Protein AF-0000000087418954 (afdb_homodimer)

Radius of gyration: 24.3 Å; Cα contacts (8 Å, |Δi|>4): 1394; chains: 2; bounding box: 47×73×56 Å

Secondary structure (DSSP, 8-state):
---------TTSB----GGG--HHHHHHIIIIISEEEE-S-S-HHHHHHHHHHHTT---EEETTEEEEEEEESGGGS-HHHHHGGG-HHHHHHHHHHH-S-EEEEEEEEEEE-TT---EEEE-S--TT-BTTTBTTT--SS-EEEEEESS-B-TTB--EEE-TTGGG--SGGG-TT--BS--TT-EEE-B-TT-EEEEETTS-EEE--B-SSS-EEEEEEEEEETT---SS--PPPPHHHHTTS-HHHHGGGS-TT-----TT--SS-TT-BS--GGG-GGGGS----/---------TTSB----GGG--HHHHHHIIIIISEEEE-S-S-HHHHHHHHHHHTT---EEETTEEEEEEEESGGGS-HHHHHGGG-HHHHHHHHHHH-S-EEEEEEEEEEE-TT---EEEE-S--TT-BTTTBTTT--SS-EEEEEESS-B-TTB--EEE-TTGGG--SGGG-TT--BS--TT-EEE-B-TT-EEEEETTS-EEE--B-SSS-EEEEEEEEEETT---SS--PPPPHHHHTTS-HHHHGGGS-TT-----TT--SS-TT-BS--GGG-GGGGS----

Solvent-accessible surface area (backbone atoms only — not comparable to full-atom values): 29298 Å² total; per-residue (Å²): 93,79,46,71,74,74,76,54,53,65,88,48,64,63,86,71,71,56,86,72,51,51,62,8,46,46,51,39,36,29,57,54,40,22,36,39,62,46,74,69,73,36,54,72,65,57,42,49,52,40,46,62,48,57,71,69,55,87,56,46,57,50,96,87,37,82,30,32,31,36,38,73,72,37,55,79,72,35,71,59,55,31,51,54,76,48,36,60,75,61,48,54,51,45,32,72,47,18,38,88,50,48,23,50,62,48,36,32,34,39,35,38,25,50,69,18,81,44,46,41,30,30,28,64,31,25,70,84,33,31,70,83,56,34,24,60,30,12,26,83,42,44,38,36,38,38,36,27,66,32,59,28,36,92,40,28,38,17,42,31,32,30,43,34,16,51,56,36,59,11,61,64,38,43,41,64,49,56,25,68,45,48,69,56,25,39,32,45,59,47,57,45,21,16,28,41,34,32,39,30,47,21,34,25,36,27,42,35,14,75,39,91,53,61,36,39,36,45,36,38,29,37,25,28,40,49,36,25,35,70,47,84,48,87,72,76,49,69,79,72,49,68,81,47,55,69,77,38,45,63,28,58,48,61,62,62,34,62,63,76,49,45,80,55,63,84,75,58,84,85,50,41,52,65,51,74,54,31,41,64,60,49,42,70,40,68,78,125,78,81,57,72,76,72,74,55,55,57,94,46,66,63,84,71,72,57,86,74,51,50,63,9,45,45,51,40,36,30,57,54,42,22,36,40,62,47,74,69,72,38,54,72,68,58,41,50,52,39,49,61,46,58,71,69,56,86,56,46,57,48,94,88,37,81,31,33,31,35,37,73,72,36,55,79,74,34,71,58,55,31,51,53,77,48,36,59,75,61,47,54,54,45,32,72,46,18,39,89,52,46,22,51,63,48,35,33,36,41,34,39,24,50,69,19,81,44,48,42,30,30,28,64,31,25,70,84,33,31,69,81,58,34,25,60,31,13,28,84,40,44,38,38,40,37,36,27,66,30,60,27,38,90,39,28,38,17,41,30,34,31,44,34,17,49,56,36,59,11,63,64,40,44,39,65,49,56,24,67,44,48,70,56,23,40,31,44,58,47,57,45,21,17,28,44,36,30,39,30,48,22,36,26,35,27,43,34,14,74,36,90,53,61,35,39,35,44,37,39,29,37,25,28,40,50,36,25,34,70,48,85,48,87,71,76,48,69,78,73,49,67,81,47,56,70,76,38,44,64,27,58,47,62,62,63,34,62,62,76,48,44,80,54,64,83,73,57,84,84,49,40,53,66,52,75,54,30,41,63,60,49,41,70,41,67,78,126

InterPro domains:
  IPR008775 Phytanoyl-CoA dioxygenase-like [PF05721] (32-216)

Nearest PDB structures (foldseek):
  7eyu-assembly1_B  TM=7.478E-01  e=7.853E-15  Aspergillus sp.
  5zm2-assembly1_A  TM=7.605E-01  e=1.404E-14  Aspergillus stellatus
  7eyt-assembly2_A  TM=7.032E-01  e=5.160E-13  Aspergillus sp.
  5nch-assembly1_A  TM=7.313E-01  e=3.315E-12  Streptomyces muensis
  7eyu-assembly1_A  TM=6.914E-01  e=3.724E-12  Aspergillus sp.

Organism: NCBI:txid2527985

Foldseek 3Di:
DCPPPLPLPPQDADDDDLVPDFLLQQLVCCVAFFKHKDAQLDDPVLLVVVVVQVVPDPWAADPPDRQKTKDWPCCQSDDSSVCVLLSPVVVVSVCLQQNDQKAWQIKMKIKGWAPAAKDWWAFQADLPADPVNGQSRNWPWKKKKKAKSAWFDSQAWFKKWDTRLLVDPDPVLPRVDTHNDDSRIHTHTGGHGMIMMGTRSTTIMTHHHNDHGMIMIMMIMMHGLQGATPDDDDADDCVSCVPRDPSSSSRRPNNRGHDDDPVDDPDDPPDDPDDPSPPPCSSVDGDD/DCPPPLPLPPQDADDDDLVPDFLLQQLCCCVAFFKHKDAQLDDPVLLVVVVVQVVPDPWAADPPDRQKTKDWPCCQSDDSSVCVLLSPVVVVSVCLQQNDQKAWQIKMKIKGWAPAAKDWWAFQADLPADPVNGQSRNWPWKKKKKAKSAWFDSQAWFKKWDTRLLVDPDPVLPRVDTHNDDSRIHTHTGGHGMIMMGTRSTTIMTHHHNDHGMIMIMMIMMHGLQGATPDDDDADDCVSCVPRDPSSSSRRPNNRGHDDDVVDDPDDPPDDPDDPSPPPCSSVDGDD

Sequence (576 aa):
MVLWGIDAMHDRPLERDWRALDLGAQIQHLEVEGFLVLPDLLDAEHIARLNRETRELDTFAVDYSVHQQVYPNVQFAGPAITELIAHRPTLEFLTALFGDEIVMMDYGYARSAPGHPGISLHCDGQPWGSEIFGFEHSCPRLIRVLYYLDDLTPEVSPFRVVPRSHLSLHADANPYLRYEGHPEQVMVTCDAGSAVLLQQNVFHGNYPNTGDFAREMLAIAYRPAWAGPAGEVREWDASELANVPPEVRTLMTGRNRRVWFPEGGNKPAGMQDTATGINPSRWGRAEEMVLWGIDAMHDRPLERDWRALDLGAQIQHLEVEGFLVLPDLLDAEHIARLNRETRELDTFAVDYSVHQQVYPNVQFAGPAITELIAHRPTLEFLTALFGDEIVMMDYGYARSAPGHPGISLHCDGQPWGSEIFGFEHSCPRLIRVLYYLDDLTPEVSPFRVVPRSHLSLHADANPYLRYEGHPEQVMVTCDAGSAVLLQQNVFHGNYPNTGDFAREMLAIAYRPAWAGPAGEVREWDASELANVPPEVRTLMTGRNRRVWFPEGGNKPAGMQDTATGINPSRWGRAEE

pLDDT: mean 93.84, std 12.38, range [25.8, 98.94]

Structure (mmCIF, N/CA/C/O backbone):
data_AF-0000000087418954-model_v1
#
loop_
_entity.id
_entity.type
_entity.pdbx_description
1 polymer 'Phytanoyl-CoA dioxygenase (PhyH)'
#
loop_
_atom_site.group_PDB
_atom_site.id
_atom_site.type_symbol
_atom_site.label_atom_id
_atom_site.label_alt_id
_atom_site.label_comp_id
_atom_site.label_asym_id
_atom_site.label_entity_id
_atom_site.label_seq_id
_atom_site.pdbx_PDB_ins_code
_atom_site.Cartn_x
_atom_site.Cartn_y
_atom_site.Cartn_z
_atom_site.occupancy
_atom_site.B_iso_or_equiv
_atom_site.auth_seq_id
_atom_site.auth_comp_id
_atom_site.auth_asym_id
_atom_site.auth_atom_id
_atom_site.pdbx_PDB_model_num
ATOM 1 N N . MET A 1 1 ? 2.201 9.672 -21.281 1 25.84 1 MET A N 1
ATOM 2 C CA . MET A 1 1 ? 1.996 8.695 -20.219 1 25.84 1 MET A CA 1
ATOM 3 C C . MET A 1 1 ? 0.743 7.863 -20.469 1 25.84 1 MET A C 1
ATOM 5 O O . MET A 1 1 ? -0.367 8.398 -20.5 1 25.84 1 MET A O 1
ATOM 9 N N . VAL A 1 2 ? 0.787 6.922 -21.234 1 28.52 2 VAL A N 1
ATOM 10 C CA . VAL A 1 2 ? -0.297 6.164 -21.859 1 28.52 2 VAL A CA 1
ATOM 11 C C . VAL A 1 2 ? -1.074 5.406 -20.781 1 28.52 2 VAL A C 1
ATOM 13 O O . VAL A 1 2 ? -0.521 4.535 -20.094 1 28.52 2 VAL A O 1
ATOM 16 N N . LEU A 1 3 ? -1.924 6.199 -20.031 1 37.44 3 LEU A N 1
ATOM 17 C CA . LEU A 1 3 ? -2.881 5.387 -19.297 1 37.44 3 LEU A CA 1
ATOM 18 C C . LEU A 1 3 ? -3.418 4.25 -20.156 1 37.44 3 LEU A C 1
ATOM 20 O O . LEU A 1 3 ? -3.799 4.469 -21.312 1 37.44 3 LEU A O 1
ATOM 24 N N . TRP A 1 4 ? -2.906 3.219 -19.953 1 39.06 4 TRP A N 1
ATOM 25 C CA . TRP A 1 4 ? -3.439 2.094 -20.703 1 39.06 4 TRP A CA 1
ATOM 26 C C . TRP A 1 4 ? -4.934 1.926 -20.453 1 39.06 4 TRP A C 1
ATOM 28 O O . TRP A 1 4 ? -5.367 1.804 -19.312 1 39.06 4 TRP A O 1
ATOM 38 N N . GLY A 1 5 ? -5.602 2.752 -21.156 1 40.97 5 GLY A N 1
ATOM 39 C CA . GLY A 1 5 ? -7.031 2.494 -21.125 1 40.97 5 GLY A CA 1
ATOM 40 C C . GLY A 1 5 ? -7.371 1.017 -21.109 1 40.97 5 GLY A C 1
ATOM 41 O O . GLY A 1 5 ? -6.973 0.277 -22.016 1 40.97 5 GLY A O 1
ATOM 42 N N . ILE A 1 6 ? -7.422 0.387 -19.953 1 43.66 6 ILE A N 1
ATOM 43 C CA . ILE A 1 6 ? -8.008 -0.95 -19.922 1 43.66 6 ILE A CA 1
ATOM 44 C C . ILE A 1 6 ? -9.469 -0.885 -20.359 1 43.66 6 ILE A C 1
ATOM 46 O O . ILE A 1 6 ? -10.281 -0.223 -19.703 1 43.66 6 ILE A O 1
ATOM 50 N N . ASP A 1 7 ? -9.688 -0.88 -21.578 1 43.09 7 ASP A N 1
ATOM 51 C CA . ASP A 1 7 ? -11.062 -1.102 -22.031 1 43.09 7 ASP A CA 1
ATOM 52 C C . ASP A 1 7 ? -11.656 -2.35 -21.375 1 43.09 7 ASP A C 1
ATOM 54 O O . ASP A 1 7 ? -11.203 -3.467 -21.641 1 43.09 7 ASP A O 1
ATOM 58 N N . ALA A 1 8 ? -12.297 -2.293 -20.234 1 44.09 8 ALA A N 1
ATOM 59 C CA . ALA A 1 8 ? -12.945 -3.355 -19.469 1 44.09 8 ALA A CA 1
ATOM 60 C C . ALA A 1 8 ? -13.984 -4.082 -20.312 1 44.09 8 ALA A C 1
ATOM 62 O O . ALA A 1 8 ? -15.148 -3.676 -20.359 1 44.09 8 ALA A O 1
ATOM 63 N N . MET A 1 9 ? -13.727 -4.453 -21.516 1 44.22 9 MET A N 1
ATOM 64 C CA . MET A 1 9 ? -14.789 -5.312 -22.031 1 44.22 9 MET A CA 1
ATOM 65 C C . MET A 1 9 ? -14.789 -6.66 -21.328 1 44.22 9 MET A C 1
ATOM 67 O O . MET A 1 9 ? -13.773 -7.352 -21.281 1 44.22 9 MET A O 1
ATOM 71 N N . HIS A 1 10 ? -15.719 -7.051 -20.359 1 56.09 10 HIS A N 1
ATOM 72 C CA . HIS A 1 10 ? -15.945 -8.062 -19.328 1 56.09 10 HIS A CA 1
ATOM 73 C C . HIS A 1 10 ? -15.359 -9.406 -19.75 1 56.09 10 HIS A C 1
ATOM 75 O O . HIS A 1 10 ? -14.898 -10.18 -18.906 1 56.09 10 HIS A O 1
ATOM 81 N N . ASP A 1 11 ? -15.406 -9.836 -21.109 1 63.28 11 ASP A N 1
ATOM 82 C CA . ASP A 1 11 ? -15.148 -11.25 -21.344 1 63.28 11 ASP A CA 1
ATOM 83 C C . ASP A 1 11 ? -14.07 -11.445 -22.406 1 63.28 11 ASP A C 1
ATOM 85 O O . ASP A 1 11 ? -14.039 -12.469 -23.094 1 63.28 11 ASP A O 1
ATOM 89 N N . ARG A 1 12 ? -13.234 -10.289 -22.688 1 77.75 12 ARG A N 1
ATOM 90 C CA . ARG A 1 12 ? -12.133 -10.484 -23.641 1 77.75 12 ARG A CA 1
ATOM 91 C C . ARG A 1 12 ? -10.789 -10.352 -22.938 1 77.75 12 ARG A C 1
ATOM 93 O O . ARG A 1 12 ? -10.641 -9.562 -22 1 77.75 12 ARG A O 1
ATOM 100 N N . PRO A 1 13 ? -9.867 -11.148 -23.453 1 92.19 13 PRO A N 1
ATOM 101 C CA . PRO A 1 13 ? -8.516 -11.062 -22.891 1 92.19 13 PRO A CA 1
ATOM 102 C C . PRO A 1 13 ? -7.891 -9.68 -23.078 1 92.19 13 PRO A C 1
ATOM 104 O O . PRO A 1 13 ? -8.102 -9.031 -24.094 1 92.19 13 PRO A O 1
ATOM 107 N N . LEU A 1 14 ? -7.176 -9.25 -22.094 1 93.56 14 LEU A N 1
ATOM 108 C CA . LEU A 1 14 ? -6.402 -8.016 -22.172 1 93.56 14 LEU A CA 1
ATOM 109 C C . LEU A 1 14 ? -5.359 -8.102 -23.281 1 93.56 14 LEU A C 1
ATOM 111 O O . LEU A 1 14 ? -4.578 -9.062 -23.328 1 93.56 14 LEU A O 1
ATOM 115 N N . GLU A 1 15 ? -5.43 -7.219 -24.203 1 90.81 15 GLU A N 1
ATOM 116 C CA . GLU A 1 15 ? -4.43 -7.141 -25.25 1 90.81 15 GLU A CA 1
ATOM 117 C C . GLU A 1 15 ? -3.305 -6.18 -24.891 1 90.81 15 GLU A C 1
ATOM 119 O O . GLU A 1 15 ? -3.525 -4.973 -24.781 1 90.81 15 GLU A O 1
ATOM 124 N N . ARG A 1 16 ? -2.158 -6.727 -24.688 1 92.38 16 ARG A N 1
ATOM 125 C CA . ARG A 1 16 ? -0.969 -5.957 -24.344 1 92.38 16 ARG A CA 1
ATOM 126 C C . ARG A 1 16 ? 0.295 -6.633 -24.859 1 92.38 16 ARG A C 1
ATOM 128 O O . ARG A 1 16 ? 0.45 -7.852 -24.734 1 92.38 16 ARG A O 1
ATOM 135 N N . ASP A 1 17 ? 1.124 -5.848 -25.516 1 95.88 17 ASP A N 1
ATOM 136 C CA . ASP A 1 17 ? 2.43 -6.371 -25.891 1 95.88 17 ASP A CA 1
ATOM 137 C C . ASP A 1 17 ? 3.412 -6.312 -24.734 1 95.88 17 ASP A C 1
ATOM 139 O O . ASP A 1 17 ? 4.184 -5.355 -24.609 1 95.88 17 ASP A O 1
ATOM 143 N N . TRP A 1 18 ? 3.439 -7.32 -23.984 1 97.12 18 TRP A N 1
ATOM 144 C CA . TRP A 1 18 ? 4.25 -7.375 -22.766 1 97.12 18 TRP A CA 1
ATOM 145 C C . TRP A 1 18 ? 5.734 -7.305 -23.094 1 97.12 18 TRP A C 1
ATOM 147 O O . TRP A 1 18 ? 6.531 -6.793 -22.312 1 97.12 18 TRP A O 1
ATOM 157 N N . ARG A 1 19 ? 6.133 -7.809 -24.219 1 95.88 19 ARG A N 1
ATOM 158 C CA . ARG A 1 19 ? 7.531 -7.863 -24.625 1 95.88 19 ARG A CA 1
ATOM 159 C C . ARG A 1 19 ? 8.07 -6.469 -24.922 1 95.88 19 ARG A C 1
ATOM 161 O O . ARG A 1 19 ? 9.281 -6.254 -24.938 1 95.88 19 ARG A O 1
ATOM 168 N N . ALA A 1 20 ? 7.211 -5.566 -25.172 1 96.06 20 ALA A N 1
ATOM 169 C CA . ALA A 1 20 ? 7.613 -4.219 -25.578 1 96.06 20 ALA A CA 1
ATOM 170 C C . ALA A 1 20 ? 7.906 -3.35 -24.344 1 96.06 20 ALA A C 1
ATOM 172 O O . ALA A 1 20 ? 8.461 -2.258 -24.484 1 96.06 20 ALA A O 1
ATOM 173 N N . LEU A 1 21 ? 7.566 -3.803 -23.203 1 96.31 21 LEU A N 1
ATOM 174 C CA . LEU A 1 21 ? 7.781 -3.002 -22 1 96.31 21 LEU A CA 1
ATOM 175 C C . LEU A 1 21 ? 9.242 -3.049 -21.562 1 96.31 21 LEU A C 1
ATOM 177 O O . LEU A 1 21 ? 9.805 -4.129 -21.391 1 96.31 21 LEU A O 1
ATOM 181 N N . ASP A 1 22 ? 9.859 -1.871 -21.406 1 96.5 22 ASP A N 1
ATOM 182 C CA . ASP A 1 22 ? 11.172 -1.83 -20.766 1 96.5 22 ASP A CA 1
ATOM 183 C C . ASP A 1 22 ? 11.047 -1.898 -19.25 1 96.5 22 ASP A C 1
ATOM 185 O O . ASP A 1 22 ? 9.938 -2 -18.719 1 96.5 22 ASP A O 1
ATOM 189 N N . LEU A 1 23 ? 12.133 -1.905 -18.531 1 97.19 23 LEU A N 1
ATOM 190 C CA . LEU A 1 23 ? 12.141 -2.125 -17.078 1 97.19 23 LEU A CA 1
ATOM 191 C C . LEU A 1 23 ? 11.289 -1.085 -16.375 1 97.19 23 LEU A C 1
ATOM 193 O O . LEU A 1 23 ? 10.5 -1.426 -15.484 1 97.19 23 LEU A O 1
ATOM 197 N N . GLY A 1 24 ? 11.445 0.188 -16.688 1 97.62 24 GLY A N 1
ATOM 198 C CA . GLY A 1 24 ? 10.656 1.235 -16.062 1 97.62 24 GLY A CA 1
ATOM 199 C C . GLY A 1 24 ? 9.164 1.049 -16.266 1 97.62 24 GLY A C 1
ATOM 200 O O . GLY A 1 24 ? 8.383 1.206 -15.328 1 97.62 24 GLY A O 1
ATOM 201 N N . ALA A 1 25 ? 8.758 0.698 -17.469 1 97.44 25 ALA A N 1
ATOM 202 C CA . ALA A 1 25 ? 7.348 0.456 -17.781 1 97.44 25 ALA A CA 1
ATOM 203 C C . ALA A 1 25 ? 6.824 -0.773 -17.047 1 97.44 25 ALA A C 1
ATOM 205 O O . ALA A 1 25 ? 5.664 -0.81 -16.625 1 97.44 25 ALA A O 1
ATOM 206 N N . GLN A 1 26 ? 7.668 -1.8 -16.938 1 98.25 26 GLN A N 1
ATOM 207 C CA . GLN A 1 26 ? 7.297 -2.986 -16.172 1 98.25 26 GLN A CA 1
ATOM 208 C C . GLN A 1 26 ? 7.031 -2.637 -14.711 1 98.25 26 GLN A C 1
ATOM 210 O O . GLN A 1 26 ? 6.012 -3.037 -14.148 1 98.25 26 GLN A O 1
ATOM 215 N N . ILE A 1 27 ? 7.953 -1.84 -14.148 1 98.5 27 ILE A N 1
ATOM 216 C CA . ILE A 1 27 ? 7.824 -1.439 -12.75 1 98.5 27 ILE A CA 1
ATOM 217 C C . ILE A 1 27 ? 6.574 -0.58 -12.57 1 98.5 27 ILE A C 1
ATOM 219 O O . ILE A 1 27 ? 5.797 -0.792 -11.641 1 98.5 27 ILE A O 1
ATOM 223 N N . GLN A 1 28 ? 6.328 0.311 -13.484 1 98.19 28 GLN A N 1
ATOM 224 C CA . GLN A 1 28 ? 5.148 1.165 -13.43 1 98.19 28 GLN A CA 1
ATOM 225 C C . GLN A 1 28 ? 3.867 0.337 -13.477 1 98.19 28 GLN A C 1
ATOM 227 O O . GLN A 1 28 ? 2.945 0.558 -12.695 1 98.19 28 GLN A O 1
ATOM 232 N N . HIS A 1 29 ? 3.826 -0.601 -14.43 1 98.19 29 HIS A N 1
ATOM 233 C CA . HIS A 1 29 ? 2.629 -1.418 -14.594 1 98.19 29 HIS A CA 1
ATOM 234 C C . HIS A 1 29 ? 2.328 -2.215 -13.328 1 98.19 29 HIS A C 1
ATOM 236 O O . HIS A 1 29 ? 1.183 -2.264 -12.875 1 98.19 29 HIS A O 1
ATOM 242 N N . LEU A 1 30 ? 3.346 -2.77 -12.75 1 98.81 30 LEU A N 1
ATOM 243 C CA . LEU A 1 30 ? 3.17 -3.553 -11.531 1 98.81 30 LEU A CA 1
ATOM 244 C C . LEU A 1 30 ? 2.75 -2.662 -10.367 1 98.81 30 LEU A C 1
ATOM 246 O O . LEU A 1 30 ? 1.851 -3.016 -9.602 1 98.81 30 LEU A O 1
ATOM 250 N N . GLU A 1 31 ? 3.385 -1.484 -10.258 1 98.75 31 GLU A N 1
ATOM 251 C CA . GLU A 1 31 ? 3.109 -0.593 -9.133 1 98.75 31 GLU A CA 1
ATOM 252 C C . GLU A 1 31 ? 1.735 0.056 -9.266 1 98.75 31 GLU A C 1
ATOM 254 O O . GLU A 1 31 ? 1.047 0.275 -8.266 1 98.75 31 GLU A O 1
ATOM 259 N N . VAL A 1 32 ? 1.295 0.295 -10.477 1 98.5 32 VAL A N 1
ATOM 260 C CA . VAL A 1 32 ? 0.07 1.068 -10.648 1 98.5 32 VAL A CA 1
ATOM 261 C C . VAL A 1 32 ? -1.09 0.132 -10.977 1 98.5 32 VAL A C 1
ATOM 263 O O . VAL A 1 32 ? -2.143 0.186 -10.336 1 98.5 32 VAL A O 1
ATOM 266 N N . GLU A 1 33 ? -0.859 -0.812 -11.898 1 98.19 33 GLU A N 1
ATOM 267 C CA . GLU A 1 33 ? -1.95 -1.686 -12.32 1 98.19 33 GLU A CA 1
ATOM 268 C C . GLU A 1 33 ? -2.1 -2.877 -11.383 1 98.19 33 GLU A C 1
ATOM 270 O O . GLU A 1 33 ? -3.137 -3.543 -11.375 1 98.19 33 GLU A O 1
ATOM 275 N N . GLY A 1 34 ? -1.041 -3.191 -10.664 1 98.81 34 GLY A N 1
ATOM 276 C CA . GLY A 1 34 ? -1.106 -4.211 -9.633 1 98.81 34 GLY A CA 1
ATOM 277 C C . GLY A 1 34 ? -0.66 -5.578 -10.109 1 98.81 34 GLY A C 1
ATOM 278 O O . GLY A 1 34 ? -0.57 -6.52 -9.32 1 98.81 34 GLY A O 1
ATOM 279 N N . PHE A 1 35 ? -0.363 -5.695 -11.398 1 98.88 35 PHE A N 1
ATOM 280 C CA . PHE A 1 35 ? 0.111 -6.953 -11.961 1 98.88 35 PHE A CA 1
ATOM 281 C C . PHE A 1 35 ? 0.993 -6.707 -13.18 1 98.88 35 PHE A C 1
ATOM 283 O O . PHE A 1 35 ? 1.047 -5.59 -13.695 1 98.88 35 PHE A O 1
ATOM 290 N N . LEU A 1 36 ? 1.744 -7.73 -13.586 1 98.81 36 LEU A N 1
ATOM 291 C CA . LEU A 1 36 ? 2.658 -7.695 -14.727 1 98.81 36 LEU A CA 1
ATOM 292 C C . LEU A 1 36 ? 2.85 -9.086 -15.312 1 98.81 36 LEU A C 1
ATOM 294 O O . LEU A 1 36 ? 2.982 -10.062 -14.57 1 98.81 36 LEU A O 1
ATOM 298 N N . VAL A 1 37 ? 2.779 -9.18 -16.609 1 98.81 37 VAL A N 1
ATOM 299 C CA . VAL A 1 37 ? 3.152 -10.43 -17.266 1 98.81 37 VAL A CA 1
ATOM 300 C C . VAL A 1 37 ? 4.602 -10.352 -17.734 1 98.81 37 VAL A C 1
ATOM 302 O O . VAL A 1 37 ? 4.984 -9.406 -18.422 1 98.81 37 VAL A O 1
ATOM 305 N N . LEU A 1 38 ? 5.426 -11.195 -17.297 1 98.69 38 LEU A N 1
ATOM 306 C CA . LEU A 1 38 ? 6.742 -11.438 -17.875 1 98.69 38 LEU A CA 1
ATOM 307 C C . LEU A 1 38 ? 6.711 -12.648 -18.812 1 98.69 38 LEU A C 1
ATOM 309 O O . LEU A 1 38 ? 6.594 -13.781 -18.344 1 98.69 38 LEU A O 1
ATOM 313 N N . PRO A 1 39 ? 6.844 -12.43 -20.062 1 97.75 39 PRO A N 1
ATOM 314 C CA . PRO A 1 39 ? 6.73 -13.531 -21.016 1 97.75 39 PRO A CA 1
ATOM 315 C C . PRO A 1 39 ? 8.023 -14.328 -21.156 1 97.75 39 PRO A C 1
ATOM 317 O O . PRO A 1 39 ? 9.102 -13.812 -20.844 1 97.75 39 PRO A O 1
ATOM 320 N N . ASP A 1 40 ? 7.922 -15.586 -21.438 1 96.25 40 ASP A N 1
ATOM 321 C CA . ASP A 1 40 ? 9 -16.453 -21.906 1 96.25 40 ASP A CA 1
ATOM 322 C C . ASP A 1 40 ? 10.094 -16.594 -20.844 1 96.25 40 ASP A C 1
ATOM 324 O O . ASP A 1 40 ? 11.281 -16.547 -21.172 1 96.25 40 ASP A O 1
ATOM 328 N N . LEU A 1 41 ? 9.703 -16.688 -19.625 1 97.88 41 LEU A N 1
ATOM 329 C CA . LEU A 1 41 ? 10.68 -16.844 -18.547 1 97.88 41 LEU A CA 1
ATOM 330 C C . LEU A 1 41 ? 11.227 -18.281 -18.531 1 97.88 41 LEU A C 1
ATOM 332 O O . LEU A 1 41 ? 12.398 -18.484 -18.203 1 97.88 41 LEU A O 1
ATOM 336 N N . LEU A 1 42 ? 10.352 -19.219 -18.812 1 98.62 42 LEU A N 1
ATOM 337 C CA . LEU A 1 42 ? 10.742 -20.625 -18.844 1 98.62 42 LEU A CA 1
ATOM 338 C C . LEU A 1 42 ? 10.695 -21.172 -20.266 1 98.62 42 LEU A C 1
ATOM 340 O O . LEU A 1 42 ? 9.688 -21.016 -20.953 1 98.62 42 LEU A O 1
ATOM 344 N N . ASP A 1 43 ? 11.672 -21.859 -20.688 1 97.88 43 ASP A N 1
ATOM 345 C CA . ASP A 1 43 ? 11.641 -22.484 -22 1 97.88 43 ASP A CA 1
ATOM 346 C C . ASP A 1 43 ? 11.047 -23.891 -21.922 1 97.88 43 ASP A C 1
ATOM 348 O O . ASP A 1 43 ? 10.688 -24.359 -20.828 1 97.88 43 ASP A O 1
ATOM 352 N N . ALA A 1 44 ? 11 -24.578 -23.016 1 98.06 44 ALA A N 1
ATOM 353 C CA . ALA A 1 44 ? 10.32 -25.875 -23.109 1 98.06 44 ALA A CA 1
ATOM 354 C C . ALA A 1 44 ? 11.016 -26.938 -22.266 1 98.06 44 ALA A C 1
ATOM 356 O O . ALA A 1 44 ? 10.359 -27.766 -21.656 1 98.06 44 ALA A O 1
ATOM 357 N N . GLU A 1 45 ? 12.266 -26.891 -22.281 1 98.44 45 GLU A N 1
ATOM 358 C CA . GLU A 1 45 ? 13.023 -27.859 -21.5 1 98.44 45 GLU A CA 1
ATOM 359 C C . GLU A 1 45 ? 12.797 -27.672 -20 1 98.44 45 GLU A C 1
ATOM 361 O O . GLU A 1 45 ? 12.633 -28.641 -19.266 1 98.44 45 GLU A O 1
ATOM 366 N N . HIS A 1 46 ? 12.891 -26.406 -19.578 1 98.56 46 HIS A N 1
ATOM 367 C CA . HIS A 1 46 ? 12.633 -26.094 -18.172 1 98.56 46 HIS A CA 1
ATOM 368 C C . HIS A 1 46 ? 11.242 -26.547 -17.75 1 98.56 46 HIS A C 1
ATOM 370 O O . HIS A 1 46 ? 11.078 -27.156 -16.703 1 98.56 46 HIS A O 1
ATOM 376 N N . ILE A 1 47 ? 10.258 -26.359 -18.547 1 98.75 47 ILE A N 1
ATOM 377 C CA . ILE A 1 47 ? 8.883 -26.75 -18.266 1 98.75 47 ILE A CA 1
ATOM 378 C C . ILE A 1 47 ? 8.789 -28.281 -18.156 1 98.75 47 ILE A C 1
ATOM 380 O O . ILE A 1 47 ? 8.133 -28.797 -17.25 1 98.75 47 ILE A O 1
ATOM 384 N N . ALA A 1 48 ? 9.453 -28.922 -19.031 1 98.62 48 ALA A N 1
ATOM 385 C CA . ALA A 1 48 ? 9.43 -30.391 -19.016 1 98.62 48 ALA A CA 1
ATOM 386 C C . ALA A 1 48 ? 10 -30.922 -17.703 1 98.62 48 ALA A C 1
ATOM 388 O O . ALA A 1 48 ? 9.469 -31.875 -17.141 1 98.62 48 ALA A O 1
ATOM 389 N N . ARG A 1 49 ? 11.062 -30.328 -17.281 1 98.69 49 ARG A N 1
ATOM 390 C CA . ARG A 1 49 ? 11.664 -30.734 -16.016 1 98.69 49 ARG A CA 1
ATOM 391 C C . ARG A 1 49 ? 10.711 -30.5 -14.844 1 98.69 49 ARG A C 1
ATOM 393 O O . ARG A 1 49 ? 10.562 -31.359 -13.977 1 98.69 49 ARG A O 1
ATOM 400 N N . LEU A 1 50 ? 10.086 -29.359 -14.797 1 98.88 50 LEU A N 1
ATOM 401 C CA . LEU A 1 50 ? 9.125 -29.047 -13.75 1 98.88 50 LEU A CA 1
ATOM 402 C C . LEU A 1 50 ? 7.938 -30 -13.797 1 98.88 50 LEU A C 1
ATOM 404 O O . LEU A 1 50 ? 7.504 -30.516 -12.766 1 98.88 50 LEU A O 1
ATOM 408 N N . ASN A 1 51 ? 7.473 -30.297 -15.023 1 98.69 51 ASN A N 1
ATOM 409 C CA . ASN A 1 51 ? 6.332 -31.203 -15.188 1 98.69 51 ASN A CA 1
ATOM 410 C C . ASN A 1 51 ? 6.645 -32.594 -14.672 1 98.69 51 ASN A C 1
ATOM 412 O O . ASN A 1 51 ? 5.781 -33.25 -14.078 1 98.69 51 ASN A O 1
ATOM 416 N N . ARG A 1 52 ? 7.824 -33.062 -14.93 1 98.56 52 ARG A N 1
ATOM 417 C CA . ARG A 1 52 ? 8.219 -34.375 -14.43 1 98.56 52 ARG A CA 1
ATOM 418 C C . ARG A 1 52 ? 8.117 -34.406 -12.906 1 98.56 52 ARG A C 1
ATOM 420 O O . ARG A 1 52 ? 7.684 -35.438 -12.344 1 98.56 52 ARG A O 1
ATOM 427 N N . GLU A 1 53 ? 8.5 -33.344 -12.258 1 98.75 53 GLU A N 1
ATOM 428 C CA . GLU A 1 53 ? 8.484 -33.312 -10.797 1 98.75 53 GLU A CA 1
ATOM 429 C C . GLU A 1 53 ? 7.074 -33.094 -10.266 1 98.75 53 GLU A C 1
ATOM 431 O O . GLU A 1 53 ? 6.676 -33.688 -9.273 1 98.75 53 GLU A O 1
ATOM 436 N N . THR A 1 54 ? 6.289 -32.25 -10.945 1 98.69 54 THR A N 1
ATOM 437 C CA . THR A 1 54 ? 4.953 -31.938 -10.445 1 98.69 54 THR A CA 1
ATOM 438 C C . THR A 1 54 ? 4.031 -33.156 -10.586 1 98.69 54 THR A C 1
ATOM 440 O O . THR A 1 54 ? 3.111 -33.344 -9.789 1 98.69 54 THR A O 1
ATOM 443 N N . ARG A 1 55 ? 4.266 -34.031 -11.539 1 97.75 55 ARG A N 1
ATOM 444 C CA . ARG A 1 55 ? 3.457 -35.219 -11.758 1 97.75 55 ARG A CA 1
ATOM 445 C C . ARG A 1 55 ? 3.553 -36.156 -10.562 1 97.75 55 ARG A C 1
ATOM 447 O O . ARG A 1 55 ? 2.654 -36.969 -10.344 1 97.75 55 ARG A O 1
ATOM 454 N N . GLU A 1 56 ? 4.586 -36 -9.828 1 97.94 56 GLU A N 1
ATOM 455 C CA . GLU A 1 56 ? 4.84 -36.938 -8.727 1 97.94 56 GLU A CA 1
ATOM 456 C C . GLU A 1 56 ? 4.266 -36.406 -7.418 1 97.94 56 GLU A C 1
ATOM 458 O O . GLU A 1 56 ? 4.336 -37.094 -6.391 1 97.94 56 GLU A O 1
ATOM 463 N N . LEU A 1 57 ? 3.736 -35.219 -7.379 1 98.56 57 LEU A N 1
ATOM 464 C CA . LEU A 1 57 ? 3.248 -34.594 -6.152 1 98.56 57 LEU A CA 1
ATOM 465 C C . LEU A 1 57 ? 1.972 -35.281 -5.672 1 98.56 57 LEU A C 1
ATOM 467 O O . LEU A 1 57 ? 1.105 -35.625 -6.477 1 98.56 57 LEU A O 1
ATOM 471 N N . ASP A 1 58 ? 1.859 -35.5 -4.375 1 98.19 58 ASP A N 1
ATOM 472 C CA . ASP A 1 58 ? 0.631 -36 -3.754 1 98.19 58 ASP A CA 1
ATOM 473 C C . ASP A 1 58 ? -0.321 -34.844 -3.447 1 98.19 58 ASP A C 1
ATOM 475 O O . ASP A 1 58 ? -0.458 -34.438 -2.293 1 98.19 58 ASP A O 1
ATOM 479 N N . THR A 1 59 ? -0.968 -34.375 -4.457 1 98.44 59 THR A N 1
ATOM 480 C CA . THR A 1 59 ? -1.847 -33.219 -4.344 1 98.44 59 THR A CA 1
ATOM 481 C C . THR A 1 59 ? -3.15 -33.594 -3.645 1 98.44 59 THR A C 1
ATOM 483 O O . THR A 1 59 ? -3.445 -34.781 -3.465 1 98.44 59 THR A O 1
ATOM 486 N N . PHE A 1 60 ? -3.848 -32.594 -3.125 1 98 60 PHE A N 1
ATOM 487 C CA . PHE A 1 60 ? -5.188 -32.781 -2.584 1 98 60 PHE A CA 1
ATOM 488 C C . PHE A 1 60 ? -6.133 -31.703 -3.09 1 98 60 PHE A C 1
ATOM 490 O O . PHE A 1 60 ? -5.688 -30.625 -3.498 1 98 60 PHE A O 1
ATOM 497 N N . ALA A 1 61 ? -7.41 -32.031 -3.096 1 97.5 61 ALA A N 1
ATOM 498 C CA . ALA A 1 61 ? -8.43 -31.109 -3.59 1 97.5 61 ALA A CA 1
ATOM 499 C C . ALA A 1 61 ? -8.719 -30 -2.572 1 97.5 61 ALA A C 1
ATOM 501 O O . ALA A 1 61 ? -8.734 -30.25 -1.364 1 97.5 61 ALA A O 1
ATOM 502 N N . VAL A 1 62 ? -8.961 -28.812 -3.055 1 94.62 62 VAL A N 1
ATOM 503 C CA . VAL A 1 62 ? -9.469 -27.75 -2.182 1 94.62 62 VAL A CA 1
ATOM 504 C C . VAL A 1 62 ? -10.906 -28.078 -1.781 1 94.62 62 VAL A C 1
ATOM 506 O O . VAL A 1 62 ? -11.523 -28.984 -2.33 1 94.62 62 VAL A O 1
ATOM 509 N N . ASP A 1 63 ? -11.43 -27.312 -0.858 1 90.94 63 ASP A N 1
ATOM 510 C CA . ASP A 1 63 ? -12.711 -27.625 -0.226 1 90.94 63 ASP A CA 1
ATOM 511 C C . ASP A 1 63 ? -13.867 -27.359 -1.184 1 90.94 63 ASP A C 1
ATOM 513 O O . ASP A 1 63 ? -14.93 -27.984 -1.065 1 90.94 63 ASP A O 1
ATOM 517 N N . TYR A 1 64 ? -13.648 -26.578 -2.227 1 91.38 64 TYR A N 1
ATOM 518 C CA . TYR A 1 64 ? -14.789 -26.141 -3.027 1 91.38 64 TYR A CA 1
ATOM 519 C C . TYR A 1 64 ? -14.805 -26.859 -4.375 1 91.38 64 TYR A C 1
ATOM 521 O O . TYR A 1 64 ? -15.766 -26.734 -5.137 1 91.38 64 TYR A O 1
ATOM 529 N N . SER A 1 65 ? -13.773 -27.672 -4.691 1 95.88 65 SER A N 1
ATOM 530 C CA . SER A 1 65 ? -13.781 -28.328 -5.992 1 95.88 65 SER A CA 1
ATOM 531 C C . SER A 1 65 ? -12.773 -29.469 -6.043 1 95.88 65 SER A C 1
ATOM 533 O O . SER A 1 65 ? -11.602 -29.297 -5.711 1 95.88 65 SER A O 1
ATOM 535 N N . VAL A 1 66 ? -13.102 -30.578 -6.562 1 97.62 66 VAL A N 1
ATOM 536 C CA . VAL A 1 66 ? -12.211 -31.719 -6.77 1 97.62 66 VAL A CA 1
ATOM 537 C C . VAL A 1 66 ? -11.297 -31.453 -7.965 1 97.62 66 VAL A C 1
ATOM 539 O O . VAL A 1 66 ? -10.273 -32.125 -8.141 1 97.62 66 VAL A O 1
ATOM 542 N N . HIS A 1 67 ? -11.672 -30.453 -8.789 1 98.19 67 HIS A N 1
ATOM 543 C CA . HIS A 1 67 ? -10.93 -30.141 -10.008 1 98.19 67 HIS A CA 1
ATOM 544 C C . HIS A 1 67 ? -9.812 -29.141 -9.734 1 98.19 67 HIS A C 1
ATOM 546 O O . HIS A 1 67 ? -9.062 -28.781 -10.641 1 98.19 67 HIS A O 1
ATOM 552 N N . GLN A 1 68 ? -9.719 -28.672 -8.523 1 97.94 68 GLN A N 1
ATOM 553 C CA . GLN A 1 68 ? -8.617 -27.828 -8.078 1 97.94 68 GLN A CA 1
ATOM 554 C C . GLN A 1 68 ? -7.723 -28.562 -7.09 1 97.94 68 GLN A C 1
ATOM 556 O O . GLN A 1 68 ? -8.094 -28.75 -5.93 1 97.94 68 GLN A O 1
ATOM 561 N N . GLN A 1 69 ? -6.566 -28.953 -7.566 1 98.31 69 GLN A N 1
ATOM 562 C CA . GLN A 1 69 ? -5.602 -29.688 -6.762 1 98.31 69 GLN A CA 1
ATOM 563 C C . GLN A 1 69 ? -4.43 -28.797 -6.355 1 98.31 69 GLN A C 1
ATOM 565 O O . GLN A 1 69 ? -3.949 -28 -7.152 1 98.31 69 GLN A O 1
ATOM 570 N N . VAL A 1 70 ? -4.008 -28.922 -5.082 1 98.12 70 VAL A N 1
ATOM 571 C CA . VAL A 1 70 ? -2.939 -28.062 -4.609 1 98.12 70 VAL A CA 1
ATOM 572 C C . VAL A 1 70 ? -1.893 -28.875 -3.861 1 98.12 70 VAL A C 1
ATOM 574 O O . VAL A 1 70 ? -2.164 -30 -3.443 1 98.12 70 VAL A O 1
ATOM 577 N N . TYR A 1 71 ? -0.729 -28.406 -3.756 1 98.5 71 TYR A N 1
ATOM 578 C CA . TYR A 1 71 ? 0.375 -28.891 -2.928 1 98.5 71 TYR A CA 1
ATOM 579 C C . TYR A 1 71 ? 1.16 -27.719 -2.346 1 98.5 71 TYR A C 1
ATOM 581 O O . TYR A 1 71 ? 2.068 -27.188 -2.992 1 98.5 71 TYR A O 1
ATOM 589 N N . PRO A 1 72 ? 0.821 -27.266 -1.095 1 96.31 72 PRO A N 1
ATOM 590 C CA . PRO A 1 72 ? 1.537 -26.172 -0.451 1 96.31 72 PRO A CA 1
ATOM 591 C C . PRO A 1 72 ? 2.947 -26.562 -0.015 1 96.31 72 PRO A C 1
ATOM 593 O O . PRO A 1 72 ? 3.268 -27.75 0.074 1 96.31 72 PRO A O 1
ATOM 596 N N . ASN A 1 73 ? 3.809 -25.594 0.155 1 95.88 73 ASN A N 1
ATOM 597 C CA . ASN A 1 73 ? 5.16 -25.781 0.672 1 95.88 73 ASN A CA 1
ATOM 598 C C . ASN A 1 73 ? 5.965 -26.75 -0.189 1 95.88 73 ASN A C 1
ATOM 600 O O . ASN A 1 73 ? 6.543 -27.719 0.323 1 95.88 73 ASN A O 1
ATOM 604 N N . VAL A 1 74 ? 6.023 -26.469 -1.476 1 98.12 74 VAL A N 1
ATOM 605 C CA . VAL A 1 74 ? 6.523 -27.422 -2.467 1 98.12 74 VAL A CA 1
ATOM 606 C C . VAL A 1 74 ? 8.023 -27.219 -2.666 1 98.12 74 VAL A C 1
ATOM 608 O O . VAL A 1 74 ? 8.664 -27.953 -3.418 1 98.12 74 VAL A O 1
ATOM 611 N N . GLN A 1 75 ? 8.656 -26.328 -1.903 1 97.31 75 GLN A N 1
ATOM 612 C CA . GLN A 1 75 ? 10 -25.828 -2.195 1 97.31 75 GLN A CA 1
ATOM 613 C C . GLN A 1 75 ? 11.031 -26.938 -2.137 1 97.31 75 GLN A C 1
ATOM 615 O O . GLN A 1 75 ? 12.125 -26.812 -2.689 1 97.31 75 GLN A O 1
ATOM 620 N N . PHE A 1 76 ? 10.641 -28.125 -1.524 1 96.69 76 PHE A N 1
ATOM 621 C CA . PHE A 1 76 ? 11.633 -29.188 -1.354 1 96.69 76 PHE A CA 1
ATOM 622 C C . PHE A 1 76 ? 11.242 -30.438 -2.135 1 96.69 76 PHE A C 1
ATOM 624 O O . PHE A 1 76 ? 11.82 -31.5 -1.936 1 96.69 76 PHE A O 1
ATOM 631 N N . ALA A 1 77 ? 10.328 -30.344 -3.09 1 97.31 77 ALA A N 1
ATOM 632 C CA . ALA A 1 77 ? 9.703 -31.516 -3.701 1 97.31 77 ALA A CA 1
ATOM 633 C C . ALA A 1 77 ? 10.539 -32.062 -4.859 1 97.31 77 ALA A C 1
ATOM 635 O O . ALA A 1 77 ? 10.336 -33.188 -5.32 1 97.31 77 ALA A O 1
ATOM 636 N N . GLY A 1 78 ? 11.508 -31.281 -5.324 1 97.38 78 GLY A N 1
ATOM 637 C CA . GLY A 1 78 ? 12.391 -31.656 -6.418 1 97.38 78 GLY A CA 1
ATOM 638 C C . GLY A 1 78 ? 13.398 -30.578 -6.77 1 97.38 78 GLY A C 1
ATOM 639 O O . GLY A 1 78 ? 13.195 -29.406 -6.449 1 97.38 78 GLY A O 1
ATOM 640 N N . PRO A 1 79 ? 14.469 -31.016 -7.434 1 97.56 79 PRO A N 1
ATOM 641 C CA . PRO A 1 79 ? 15.539 -30.047 -7.715 1 97.56 79 PRO A CA 1
ATOM 642 C C . PRO A 1 79 ? 15.078 -28.906 -8.617 1 97.56 79 PRO A C 1
ATOM 644 O O . PRO A 1 79 ? 15.445 -27.75 -8.398 1 97.56 79 PRO A O 1
ATOM 647 N N . ALA A 1 80 ? 14.289 -29.203 -9.664 1 98.44 80 ALA A N 1
ATOM 648 C CA . ALA A 1 80 ? 13.836 -28.156 -10.57 1 98.44 80 ALA A CA 1
ATOM 649 C C . ALA A 1 80 ? 12.906 -27.172 -9.859 1 98.44 80 ALA A C 1
ATOM 651 O O . ALA A 1 80 ? 12.992 -25.953 -10.062 1 98.44 80 ALA A O 1
ATOM 652 N N . ILE A 1 81 ? 12.031 -27.719 -9.047 1 98.75 81 ILE A N 1
ATOM 653 C CA . ILE A 1 81 ? 11.094 -26.922 -8.266 1 98.75 81 ILE A CA 1
ATOM 654 C C . ILE A 1 81 ? 11.867 -26.016 -7.305 1 98.75 81 ILE A C 1
ATOM 656 O O . ILE A 1 81 ? 11.602 -24.812 -7.219 1 98.75 81 ILE A O 1
ATOM 660 N N . THR A 1 82 ? 12.852 -26.547 -6.641 1 98.62 82 THR A N 1
ATOM 661 C CA . THR A 1 82 ? 13.656 -25.797 -5.695 1 98.62 82 THR A CA 1
ATOM 662 C C . THR A 1 82 ? 14.445 -24.703 -6.41 1 98.62 82 THR A C 1
ATOM 664 O O . THR A 1 82 ? 14.453 -23.547 -5.969 1 98.62 82 THR A O 1
ATOM 667 N N . GLU A 1 83 ? 15.016 -25.016 -7.504 1 98.31 83 GLU A N 1
ATOM 668 C CA . GLU A 1 83 ? 15.875 -24.109 -8.25 1 98.31 83 GLU A CA 1
ATOM 669 C C . GLU A 1 83 ? 15.07 -22.938 -8.812 1 98.31 83 GLU A C 1
ATOM 671 O O . GLU A 1 83 ? 15.617 -21.844 -9.008 1 98.31 83 GLU A O 1
ATOM 676 N N . LEU A 1 84 ? 13.781 -23.125 -9.023 1 98.88 84 LEU A N 1
ATOM 677 C CA . LEU A 1 84 ? 12.93 -22.078 -9.578 1 98.88 84 LEU A CA 1
ATOM 678 C C . LEU A 1 84 ? 12.891 -20.875 -8.656 1 98.88 84 LEU A C 1
ATOM 680 O O . LEU A 1 84 ? 12.688 -19.75 -9.109 1 98.88 84 LEU A O 1
ATOM 684 N N . ILE A 1 85 ? 13.172 -21.062 -7.379 1 98.88 85 ILE A N 1
ATOM 685 C CA . ILE A 1 85 ? 13.156 -19.984 -6.387 1 98.88 85 ILE A CA 1
ATOM 686 C C . ILE A 1 85 ? 14.18 -18.922 -6.77 1 98.88 85 ILE A C 1
ATOM 688 O O . ILE A 1 85 ? 13.938 -17.719 -6.578 1 98.88 85 ILE A O 1
ATOM 692 N N . ALA A 1 86 ? 15.25 -19.375 -7.387 1 98.69 86 ALA A N 1
ATOM 693 C CA . ALA A 1 86 ? 16.328 -18.469 -7.742 1 98.69 86 ALA A CA 1
ATOM 694 C C . ALA A 1 86 ? 16.438 -18.312 -9.258 1 98.69 86 ALA A C 1
ATOM 696 O O . ALA A 1 86 ? 17.531 -18.094 -9.789 1 98.69 86 ALA A O 1
ATOM 697 N N . HIS A 1 87 ? 15.398 -18.5 -9.969 1 98.62 87 HIS A N 1
ATOM 698 C CA . HIS A 1 87 ? 15.43 -18.344 -11.414 1 98.62 87 HIS A CA 1
ATOM 699 C C . HIS A 1 87 ? 15.961 -16.969 -11.805 1 98.62 87 HIS A C 1
ATOM 701 O O . HIS A 1 87 ? 15.383 -15.938 -11.43 1 98.62 87 HIS A O 1
ATOM 707 N N . ARG A 1 88 ? 16.953 -16.891 -12.586 1 97.81 88 ARG A N 1
ATOM 708 C CA . ARG A 1 88 ? 17.781 -15.711 -12.758 1 97.81 88 ARG A CA 1
ATOM 709 C C . ARG A 1 88 ? 16.984 -14.562 -13.359 1 97.81 88 ARG A C 1
ATOM 711 O O . ARG A 1 88 ? 17 -13.445 -12.828 1 97.81 88 ARG A O 1
ATOM 718 N N . PRO A 1 89 ? 16.266 -14.766 -14.469 1 97.94 89 PRO A N 1
ATOM 719 C CA . PRO A 1 89 ? 15.539 -13.641 -15.047 1 97.94 89 PRO A CA 1
ATOM 720 C C . PRO A 1 89 ? 14.531 -13.031 -14.078 1 97.94 89 PRO A C 1
ATOM 722 O O . PRO A 1 89 ? 14.375 -11.805 -14.031 1 97.94 89 PRO A O 1
ATOM 725 N N . THR A 1 90 ? 13.875 -13.836 -13.312 1 98.5 90 THR A N 1
ATOM 726 C CA . THR A 1 90 ? 12.922 -13.344 -12.32 1 98.5 90 THR A CA 1
ATOM 727 C C . THR A 1 90 ? 13.633 -12.562 -11.227 1 98.5 90 THR A C 1
ATOM 729 O O . THR A 1 90 ? 13.203 -11.469 -10.852 1 98.5 90 THR A O 1
ATOM 732 N N . LEU A 1 91 ? 14.773 -13.102 -10.75 1 98.38 91 LEU A N 1
ATOM 733 C CA . LEU A 1 91 ? 15.492 -12.445 -9.664 1 98.38 91 LEU A CA 1
ATOM 734 C C . LEU A 1 91 ? 16.062 -11.109 -10.117 1 98.38 91 LEU A C 1
ATOM 736 O O . LEU A 1 91 ? 16.141 -10.164 -9.336 1 98.38 91 LEU A O 1
ATOM 740 N N . GLU A 1 92 ? 16.5 -11.094 -11.367 1 98.12 92 GLU A N 1
ATOM 741 C CA . GLU A 1 92 ? 16.984 -9.82 -11.891 1 98.12 92 GLU A CA 1
ATOM 742 C C . GLU A 1 92 ? 15.906 -8.742 -11.836 1 98.12 92 GLU A C 1
ATOM 744 O O . GLU A 1 92 ? 16.172 -7.617 -11.414 1 98.12 92 GLU A O 1
ATOM 749 N N . PHE A 1 93 ? 14.75 -9.07 -12.227 1 98.62 93 PHE A N 1
ATOM 750 C CA . PHE A 1 93 ? 13.641 -8.117 -12.148 1 98.62 93 PHE A CA 1
ATOM 751 C C . PHE A 1 93 ? 13.328 -7.762 -10.703 1 98.62 93 PHE A C 1
ATOM 753 O O . PHE A 1 93 ? 13.18 -6.586 -10.367 1 98.62 93 PHE A O 1
ATOM 760 N N . LEU A 1 94 ? 13.242 -8.773 -9.828 1 98.81 94 LEU A N 1
ATOM 761 C CA . LEU A 1 94 ? 12.914 -8.539 -8.43 1 98.81 94 LEU A CA 1
ATOM 762 C C . LEU A 1 94 ? 13.984 -7.691 -7.75 1 98.81 94 LEU A C 1
ATOM 764 O O . LEU A 1 94 ? 13.68 -6.891 -6.867 1 98.81 94 LEU A O 1
ATOM 768 N N . THR A 1 95 ? 15.219 -7.906 -8.156 1 98.62 95 THR A N 1
ATOM 769 C CA . THR A 1 95 ? 16.297 -7.098 -7.598 1 98.62 95 THR A CA 1
ATOM 770 C C . THR A 1 95 ? 16.125 -5.629 -7.977 1 98.62 95 THR A C 1
ATOM 772 O O . THR A 1 95 ? 16.328 -4.742 -7.145 1 98.62 95 THR A O 1
ATOM 775 N N . ALA A 1 96 ? 15.742 -5.402 -9.188 1 98.06 96 ALA A N 1
ATOM 776 C CA . ALA A 1 96 ? 15.461 -4.035 -9.609 1 98.06 96 ALA A CA 1
ATOM 777 C C . ALA A 1 96 ? 14.266 -3.463 -8.844 1 98.06 96 ALA A C 1
ATOM 779 O O . ALA A 1 96 ? 14.242 -2.275 -8.508 1 98.06 96 ALA A O 1
ATOM 780 N N . LEU A 1 97 ? 13.3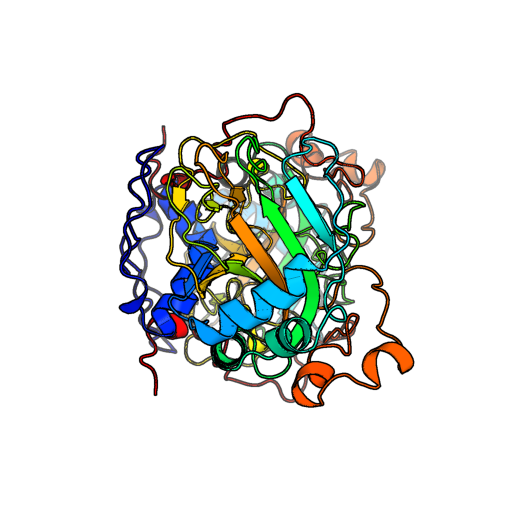44 -4.301 -8.547 1 98.56 97 LEU A N 1
ATOM 781 C CA . LEU A 1 97 ? 12.086 -3.914 -7.922 1 98.56 97 LEU A CA 1
ATOM 782 C C . LEU A 1 97 ? 12.273 -3.68 -6.426 1 98.56 97 LEU A C 1
ATOM 784 O O . LEU A 1 97 ? 11.789 -2.686 -5.883 1 98.56 97 LEU A O 1
ATOM 788 N N . PHE A 1 98 ? 13.047 -4.559 -5.727 1 98.69 98 PHE A N 1
ATOM 789 C CA . PHE A 1 98 ? 13.094 -4.641 -4.273 1 98.69 98 PHE A CA 1
ATOM 790 C C . PHE A 1 98 ? 14.406 -4.09 -3.736 1 98.69 98 PHE A C 1
ATOM 792 O O . PHE A 1 98 ? 14.484 -3.676 -2.578 1 98.69 98 PHE A O 1
ATOM 799 N N . GLY A 1 99 ? 15.445 -4.188 -4.516 1 98.12 99 GLY A N 1
ATOM 800 C CA . GLY A 1 99 ? 16.812 -4.156 -4.012 1 98.12 99 GLY A CA 1
ATOM 801 C C . GLY A 1 99 ? 17.406 -5.539 -3.848 1 98.12 99 GLY A C 1
ATOM 802 O O . GLY A 1 99 ? 16.797 -6.539 -4.23 1 98.12 99 GLY A O 1
ATOM 803 N N . ASP A 1 100 ? 18.547 -5.68 -3.217 1 96.75 100 ASP A N 1
ATOM 804 C CA . ASP A 1 100 ? 19.391 -6.863 -3.293 1 96.75 100 ASP A CA 1
ATOM 805 C C . ASP A 1 100 ? 18.984 -7.902 -2.252 1 96.75 100 ASP A C 1
ATOM 807 O O . ASP A 1 100 ? 19.344 -9.078 -2.365 1 96.75 100 ASP A O 1
ATOM 811 N N . GLU A 1 101 ? 18.359 -7.516 -1.245 1 98.06 101 GLU A N 1
ATOM 812 C CA . GLU A 1 101 ? 18 -8.453 -0.189 1 98.06 101 GLU A CA 1
ATOM 813 C C . GLU A 1 101 ? 16.547 -8.914 -0.338 1 98.06 101 GLU A C 1
ATOM 815 O O . GLU A 1 101 ? 15.625 -8.18 0.006 1 98.06 101 GLU A O 1
ATOM 820 N N . ILE A 1 102 ? 16.344 -10.141 -0.774 1 98.62 102 ILE A N 1
ATOM 821 C CA . ILE A 1 102 ? 15.047 -10.711 -1.108 1 98.62 102 ILE A CA 1
ATOM 822 C C . ILE A 1 102 ? 14.797 -11.961 -0.27 1 98.62 102 ILE A C 1
ATOM 824 O O . ILE A 1 102 ? 15.711 -12.75 -0.029 1 98.62 102 ILE A O 1
ATOM 828 N N . VAL A 1 103 ? 13.578 -12.156 0.176 1 98.69 103 VAL A N 1
ATOM 829 C CA . VAL A 1 103 ? 13.195 -13.32 0.978 1 98.69 103 VAL A CA 1
ATOM 830 C C . VAL A 1 103 ? 12.016 -14.031 0.331 1 98.69 103 VAL A C 1
ATOM 832 O O . VAL A 1 103 ? 11.031 -13.391 -0.059 1 98.69 103 VAL A O 1
ATOM 835 N N . MET A 1 104 ? 12.086 -15.289 0.18 1 98.69 104 MET A N 1
ATOM 836 C CA . MET A 1 104 ? 10.969 -16.125 -0.255 1 98.69 104 MET A CA 1
ATOM 837 C C . MET A 1 104 ? 10.07 -16.484 0.924 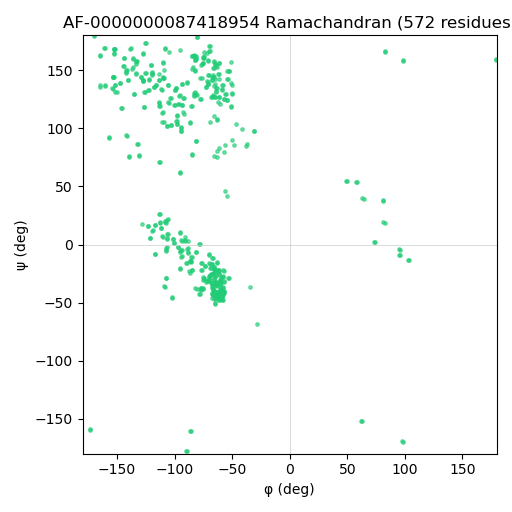1 98.69 104 MET A C 1
ATOM 839 O O . MET A 1 104 ? 10.547 -17 1.938 1 98.69 104 MET A O 1
ATOM 843 N N . MET A 1 105 ? 8.773 -16.266 0.841 1 98 105 MET A N 1
ATOM 844 C CA . MET A 1 105 ? 7.855 -16.406 1.967 1 98 105 MET A CA 1
ATOM 845 C C . MET A 1 105 ? 6.977 -17.641 1.797 1 98 105 MET A C 1
ATOM 847 O O . MET A 1 105 ? 6.566 -18.25 2.783 1 98 105 MET A O 1
ATOM 851 N N . ASP A 1 106 ? 6.59 -17.938 0.636 1 96.62 106 ASP A N 1
ATOM 852 C CA . ASP A 1 106 ? 5.617 -18.984 0.344 1 96.62 106 ASP A CA 1
ATOM 853 C C . ASP A 1 106 ? 5.832 -19.562 -1.055 1 96.62 106 ASP A C 1
ATOM 855 O O . ASP A 1 106 ? 6.297 -18.859 -1.955 1 96.62 106 ASP A O 1
ATOM 859 N N . TYR A 1 107 ? 5.613 -20.859 -1.202 1 98.31 107 TYR A N 1
ATOM 860 C CA . TYR A 1 107 ? 5.75 -21.562 -2.477 1 98.31 107 TYR A CA 1
ATOM 861 C C . TYR A 1 107 ? 4.734 -22.688 -2.594 1 98.31 107 TYR A C 1
ATOM 863 O O . TYR A 1 107 ? 4.758 -23.641 -1.806 1 98.31 107 TYR A O 1
ATOM 871 N N . GLY A 1 108 ? 3.838 -22.562 -3.613 1 98.5 108 GLY A N 1
ATOM 872 C CA . GLY A 1 108 ? 2.812 -23.578 -3.783 1 98.5 108 GLY A CA 1
ATOM 873 C C . GLY A 1 108 ? 2.619 -24 -5.227 1 98.5 108 GLY A C 1
ATOM 874 O O . GLY A 1 108 ? 3.064 -23.312 -6.145 1 98.5 108 GLY A O 1
ATOM 875 N N . TYR A 1 109 ? 2.031 -25.172 -5.363 1 98.81 109 TYR A N 1
ATOM 876 C CA . TYR A 1 109 ? 1.609 -25.719 -6.648 1 98.81 109 TYR A CA 1
ATOM 877 C C . TYR A 1 109 ? 0.09 -25.812 -6.73 1 98.81 109 TYR A C 1
ATOM 879 O O . TYR A 1 109 ? -0.574 -26.141 -5.746 1 98.81 109 TYR A O 1
ATOM 887 N N . ALA A 1 110 ? -0.445 -25.516 -7.895 1 98.75 110 ALA A N 1
ATOM 888 C CA . ALA A 1 110 ? -1.878 -25.672 -8.133 1 98.75 110 ALA A CA 1
ATOM 889 C C . ALA A 1 110 ? -2.146 -26.219 -9.531 1 98.75 110 ALA A C 1
ATOM 891 O O . ALA A 1 110 ? -1.464 -25.844 -10.492 1 98.75 110 ALA A O 1
ATOM 892 N N . ARG A 1 111 ? -3.082 -27.047 -9.609 1 98.69 111 ARG A N 1
ATOM 893 C CA . ARG A 1 111 ? -3.58 -27.609 -10.852 1 98.69 111 ARG A CA 1
ATOM 894 C C . ARG A 1 111 ? -5.086 -27.422 -10.984 1 98.69 111 ARG A C 1
ATOM 896 O O . ARG A 1 111 ? -5.855 -27.906 -10.148 1 98.69 111 ARG A O 1
ATOM 903 N N . SER A 1 112 ? -5.484 -26.703 -11.992 1 98.62 112 SER A N 1
ATOM 904 C CA . SER A 1 112 ? -6.895 -26.484 -12.312 1 98.62 112 SER A CA 1
ATOM 905 C C . SER A 1 112 ? -7.332 -27.359 -13.492 1 98.62 112 SER A C 1
ATOM 907 O O . SER A 1 112 ? -7.047 -27.031 -14.648 1 98.62 112 SER A O 1
ATOM 909 N N . ALA A 1 113 ? -8.016 -28.391 -13.203 1 98.44 113 ALA A N 1
ATOM 910 C CA . ALA A 1 113 ? -8.453 -29.344 -14.219 1 98.44 113 ALA A CA 1
ATOM 911 C C . ALA A 1 113 ? -9.758 -28.891 -14.875 1 98.44 113 ALA A C 1
ATOM 913 O O . ALA A 1 113 ? -10.43 -28 -14.367 1 98.44 113 ALA A O 1
ATOM 914 N N . PRO A 1 114 ? -10.039 -29.484 -16.062 1 98.44 114 PRO A N 1
ATOM 915 C CA . PRO A 1 114 ? -11.344 -29.172 -16.672 1 98.44 114 PRO A CA 1
ATOM 916 C C . PRO A 1 114 ? -12.5 -29.344 -15.68 1 98.44 114 PRO A C 1
ATOM 918 O O . PRO A 1 114 ? -12.547 -30.328 -14.938 1 98.44 114 PRO A O 1
ATOM 921 N N . GLY A 1 115 ? -13.359 -28.344 -15.594 1 98.12 115 GLY A N 1
ATOM 922 C CA . GLY A 1 115 ? -14.461 -28.359 -14.648 1 98.12 115 GLY A CA 1
ATOM 923 C C . GLY A 1 115 ? -14.219 -27.5 -13.43 1 98.12 115 GLY A C 1
ATOM 924 O O . GLY A 1 115 ? -15.133 -27.25 -12.648 1 98.12 115 GLY A O 1
ATOM 925 N N . HIS A 1 116 ? -12.984 -27.062 -13.227 1 97.88 116 HIS A N 1
ATOM 926 C CA . HIS A 1 116 ? -12.688 -26.141 -12.141 1 97.88 116 HIS A CA 1
ATOM 927 C C . HIS A 1 116 ? -13.547 -24.875 -12.234 1 97.88 116 HIS A C 1
ATOM 929 O O . HIS A 1 116 ? -13.641 -24.266 -13.297 1 97.88 116 HIS A O 1
ATOM 935 N N . PRO A 1 117 ? -14.219 -24.453 -11.164 1 96.75 117 PRO A N 1
ATOM 936 C CA . PRO A 1 117 ? -15.18 -23.359 -11.219 1 96.75 117 PRO A CA 1
ATOM 937 C C . PRO A 1 117 ? -14.508 -21.984 -11.172 1 96.75 117 PRO A C 1
ATOM 939 O O . PRO A 1 117 ? -15.18 -20.953 -11.336 1 96.75 117 PRO A O 1
ATOM 942 N N . GLY A 1 118 ? -13.219 -21.953 -10.961 1 96.81 118 GLY A N 1
ATOM 943 C CA . GLY A 1 118 ? -12.531 -20.672 -10.789 1 96.81 118 GLY A CA 1
ATOM 944 C C . GLY A 1 118 ? -12.289 -20.312 -9.336 1 96.81 118 GLY A C 1
ATOM 945 O O . GLY A 1 118 ? -12.906 -20.891 -8.438 1 96.81 118 GLY A O 1
ATOM 946 N N . ILE A 1 119 ? -11.352 -19.469 -9.086 1 96.88 119 ILE A N 1
ATOM 947 C CA . ILE A 1 119 ? -11.07 -18.906 -7.773 1 96.88 119 ILE A CA 1
ATOM 948 C C . ILE A 1 119 ? -11.68 -17.516 -7.664 1 96.88 119 ILE A C 1
ATOM 950 O O . ILE A 1 119 ? -11.547 -16.703 -8.578 1 96.88 119 ILE A O 1
ATOM 954 N N . SER A 1 120 ? -12.375 -17.219 -6.586 1 96.69 120 SER A N 1
ATOM 955 C CA . SER A 1 120 ? -13.008 -15.93 -6.344 1 96.69 120 SER A CA 1
ATOM 956 C C . SER A 1 120 ? -11.977 -14.812 -6.238 1 96.69 120 SER A C 1
ATOM 958 O O . SER A 1 120 ? -10.82 -15.055 -5.883 1 96.69 120 SER A O 1
ATOM 960 N N . LEU A 1 121 ? -12.43 -13.617 -6.582 1 97.88 121 LEU A N 1
ATOM 961 C CA . LEU A 1 121 ? -11.555 -12.469 -6.406 1 97.88 121 LEU A CA 1
ATOM 962 C C . LEU A 1 121 ? -11.18 -12.289 -4.941 1 97.88 121 LEU A C 1
ATOM 964 O O . LEU A 1 121 ? -12.055 -12.211 -4.074 1 97.88 121 LEU A O 1
ATOM 968 N N . HIS A 1 122 ? -9.914 -12.203 -4.695 1 97.56 122 HIS A N 1
ATOM 969 C CA . HIS A 1 122 ? -9.359 -12.078 -3.354 1 97.56 122 HIS A CA 1
ATOM 970 C C . HIS A 1 122 ? -8.023 -11.344 -3.373 1 97.56 122 HIS A C 1
ATOM 972 O O . HIS A 1 122 ? -7.473 -11.078 -4.445 1 97.56 122 HIS A O 1
ATOM 978 N N . CYS A 1 123 ? -7.555 -10.969 -2.236 1 97.25 123 CYS A N 1
ATOM 979 C CA . CYS A 1 123 ? -6.191 -10.492 -2.029 1 97.25 123 CYS A CA 1
ATOM 980 C C . CYS A 1 123 ? -5.375 -11.5 -1.236 1 97.25 123 CYS A C 1
ATOM 982 O O . CYS A 1 123 ? -5.898 -12.172 -0.346 1 97.25 123 CYS A O 1
ATOM 984 N N . ASP A 1 124 ? -4.121 -11.57 -1.638 1 96.75 124 ASP A N 1
ATOM 985 C CA . ASP A 1 124 ? -3.223 -12.406 -0.854 1 96.75 124 ASP A CA 1
ATOM 986 C C . ASP A 1 124 ? -2.852 -11.734 0.465 1 96.75 124 ASP A C 1
ATOM 988 O O . ASP A 1 124 ? -2.543 -12.414 1.448 1 96.75 124 ASP A O 1
ATOM 992 N N . GLY A 1 125 ? -2.859 -10.43 0.458 1 95.44 125 GLY A N 1
ATOM 993 C CA . GLY A 1 125 ? -2.459 -9.672 1.628 1 95.44 125 GLY A CA 1
ATOM 994 C C . GLY A 1 125 ? -3.402 -9.836 2.803 1 95.44 125 GLY A C 1
ATOM 995 O O . GLY A 1 125 ? -4.617 -9.688 2.656 1 95.44 125 GLY A O 1
ATOM 996 N N . GLN A 1 126 ? -2.865 -10.148 3.93 1 93.88 126 GLN A N 1
ATOM 997 C CA . GLN A 1 126 ? -3.547 -10.297 5.211 1 93.88 126 GLN A CA 1
ATOM 998 C C . GLN A 1 126 ? -2.803 -9.555 6.32 1 93.88 126 GLN A C 1
ATOM 1000 O O . GLN A 1 126 ? -2.047 -10.164 7.082 1 93.88 126 GLN A O 1
ATOM 1005 N N . PRO A 1 127 ? -3.119 -8.289 6.449 1 96 127 PRO A N 1
ATOM 1006 C CA . PRO A 1 127 ? -2.275 -7.492 7.336 1 96 127 PRO A CA 1
ATOM 1007 C C . PRO A 1 127 ? -2.293 -7.992 8.781 1 96 127 PRO A C 1
ATOM 1009 O O . PRO A 1 127 ? -1.328 -7.785 9.516 1 96 127 PRO A O 1
ATOM 1012 N N . TRP A 1 128 ? -3.361 -8.664 9.188 1 96.12 128 TRP A N 1
ATOM 1013 C CA . TRP A 1 128 ? -3.434 -9.141 10.562 1 96.12 128 TRP A CA 1
ATOM 1014 C C . TRP A 1 128 ? -3.361 -10.656 10.617 1 96.12 128 TRP A C 1
ATOM 1016 O O . TRP A 1 128 ? -3.693 -11.266 11.641 1 96.12 128 TRP A O 1
ATOM 1026 N N . GLY A 1 129 ? -2.99 -11.297 9.586 1 93.88 129 GLY A N 1
ATOM 1027 C CA . GLY A 1 129 ? -2.926 -12.75 9.508 1 93.88 129 GLY A CA 1
ATOM 1028 C C . GLY A 1 129 ? -4.266 -13.391 9.195 1 93.88 129 GLY A C 1
ATOM 1029 O O . GLY A 1 129 ? -5.293 -12.711 9.172 1 93.88 129 GLY A O 1
ATOM 1030 N N . SER A 1 130 ? -4.234 -14.633 8.844 1 92.75 130 SER A N 1
ATOM 1031 C CA . SER A 1 130 ? -5.418 -15.445 8.609 1 92.75 130 SER A CA 1
ATOM 1032 C C . SER A 1 130 ? -5.09 -16.938 8.672 1 92.75 130 SER A C 1
ATOM 1034 O O . SER A 1 130 ? -3.918 -17.312 8.695 1 92.75 130 SER A O 1
ATOM 1036 N N . GLU A 1 131 ? -6.062 -17.688 8.695 1 87.88 131 GLU A N 1
ATOM 1037 C CA . GLU A 1 131 ? -5.848 -19.141 8.695 1 87.88 131 GLU A CA 1
ATOM 1038 C C . GLU A 1 131 ? -5.438 -19.625 7.312 1 87.88 131 GLU A C 1
ATOM 1040 O O . GLU A 1 131 ? -4.672 -20.594 7.191 1 87.88 131 GLU A O 1
ATOM 1045 N N . ILE A 1 132 ? -5.887 -18.969 6.301 1 83 132 ILE A N 1
ATOM 1046 C CA . ILE A 1 132 ? -5.656 -19.406 4.93 1 83 132 ILE A CA 1
ATOM 1047 C C . ILE A 1 132 ? -4.227 -19.078 4.512 1 83 132 ILE A C 1
ATOM 1049 O O . ILE A 1 132 ? -3.561 -19.891 3.859 1 83 132 ILE A O 1
ATOM 1053 N N . PHE A 1 133 ? -3.719 -17.938 4.957 1 85.88 133 PHE A N 1
ATOM 1054 C CA . PHE A 1 133 ? -2.426 -17.484 4.457 1 85.88 133 PHE A CA 1
ATOM 1055 C C . PHE A 1 133 ? -1.409 -17.406 5.59 1 85.88 133 PHE A C 1
ATOM 1057 O O . PHE A 1 133 ? -0.22 -17.188 5.352 1 85.88 133 PHE A O 1
ATOM 1064 N N . GLY A 1 134 ? -1.89 -17.594 6.848 1 89.81 134 GLY A N 1
ATOM 1065 C CA . GLY A 1 134 ? -0.999 -17.375 7.973 1 89.81 134 GLY A CA 1
ATOM 1066 C C . GLY A 1 134 ? -0.493 -15.945 8.07 1 89.81 134 GLY A C 1
ATOM 1067 O O . GLY A 1 134 ? -1.196 -15 7.688 1 89.81 134 GLY A O 1
ATOM 1068 N N . PHE A 1 135 ? 0.699 -15.797 8.648 1 95.62 135 PHE A N 1
ATOM 1069 C CA . PHE A 1 135 ? 1.289 -14.461 8.758 1 95.62 135 PHE A CA 1
ATOM 1070 C C . PHE A 1 135 ? 2.275 -14.211 7.629 1 95.62 135 PHE A C 1
ATOM 1072 O O . PHE A 1 135 ? 2.812 -13.109 7.5 1 95.62 135 PHE A O 1
ATOM 1079 N N . GLU A 1 136 ? 2.514 -15.18 6.758 1 95.5 136 GLU A N 1
ATOM 1080 C CA . GLU A 1 136 ? 3.41 -15.031 5.613 1 95.5 136 GLU A CA 1
ATOM 1081 C C . GLU A 1 136 ? 2.986 -13.867 4.723 1 95.5 136 GLU A C 1
ATOM 1083 O O . GLU A 1 136 ? 3.832 -13.195 4.129 1 95.5 136 GLU A O 1
ATOM 1088 N N . HIS A 1 137 ? 1.693 -13.641 4.68 1 96.06 137 HIS A N 1
ATOM 1089 C CA . HIS A 1 137 ? 1.168 -12.625 3.775 1 96.06 137 HIS A CA 1
ATOM 1090 C C . HIS A 1 137 ? 0.734 -11.375 4.539 1 96.06 137 HIS A C 1
ATOM 1092 O O . HIS A 1 137 ? -0.121 -10.625 4.07 1 96.06 137 HIS A O 1
ATOM 1098 N N . SER A 1 138 ? 1.284 -11.188 5.773 1 97.06 138 SER A N 1
ATOM 1099 C CA . SER A 1 138 ? 1.054 -9.984 6.559 1 97.06 138 SER A CA 1
ATOM 1100 C C . SER A 1 138 ? 2.176 -8.969 6.355 1 97.06 138 SER A C 1
ATOM 1102 O O . SER A 1 138 ? 2.238 -7.953 7.055 1 97.06 138 SER A O 1
ATOM 1104 N N . CYS A 1 139 ? 3.051 -9.211 5.375 1 97.94 139 CYS A N 1
ATOM 1105 C CA . CYS A 1 139 ? 4.172 -8.328 5.074 1 97.94 139 CYS A CA 1
ATOM 1106 C C . CYS A 1 139 ? 3.684 -7.023 4.461 1 97.94 139 CYS A C 1
ATOM 1108 O O . CYS A 1 139 ? 2.746 -7.02 3.662 1 97.94 139 CYS A O 1
ATOM 1110 N N . PRO A 1 140 ? 4.379 -5.898 4.758 1 97.31 140 PRO A N 1
ATOM 1111 C CA . PRO A 1 140 ? 4.004 -4.621 4.145 1 97.31 140 PRO A CA 1
ATOM 1112 C C . PRO A 1 140 ? 4.141 -4.629 2.625 1 97.31 140 PRO A C 1
ATOM 1114 O O . PRO A 1 140 ? 3.414 -3.912 1.933 1 97.31 140 PRO A O 1
ATOM 1117 N N . ARG A 1 141 ? 5.102 -5.348 2.115 1 98.12 141 ARG A N 1
ATOM 1118 C CA . ARG A 1 141 ? 5.344 -5.492 0.685 1 98.12 141 ARG A CA 1
ATOM 1119 C C . ARG A 1 141 ? 5.605 -6.949 0.318 1 98.12 141 ARG A C 1
ATOM 1121 O O . ARG A 1 141 ? 6.434 -7.617 0.943 1 98.12 141 ARG A O 1
ATOM 1128 N N . LEU A 1 142 ? 4.922 -7.398 -0.637 1 98.56 142 LEU A N 1
ATOM 1129 C CA . LEU A 1 142 ? 5.086 -8.766 -1.106 1 98.56 142 LEU A CA 1
ATOM 1130 C C . LEU A 1 142 ? 4.539 -8.93 -2.521 1 98.56 142 LEU A C 1
ATOM 1132 O O . LEU A 1 142 ? 3.482 -8.383 -2.848 1 98.56 142 LEU A O 1
ATOM 1136 N N . ILE A 1 143 ? 5.262 -9.609 -3.342 1 98.81 143 ILE A N 1
ATOM 1137 C CA . ILE A 1 143 ? 4.848 -9.93 -4.703 1 98.81 143 ILE A CA 1
ATOM 1138 C C . ILE A 1 143 ? 4.742 -11.445 -4.863 1 98.81 143 ILE A C 1
ATOM 1140 O O . ILE A 1 143 ? 5.605 -12.188 -4.391 1 98.81 143 ILE A O 1
ATOM 1144 N N . ARG A 1 144 ? 3.715 -11.828 -5.469 1 98.69 144 ARG A N 1
ATOM 1145 C CA . ARG A 1 144 ? 3.568 -13.219 -5.895 1 98.69 144 ARG A CA 1
ATOM 1146 C C . ARG A 1 144 ? 3.934 -13.375 -7.367 1 98.69 144 ARG A C 1
ATOM 1148 O O . ARG A 1 144 ? 3.555 -12.555 -8.203 1 98.69 144 ARG A O 1
ATOM 1155 N N . VAL A 1 145 ? 4.688 -14.367 -7.676 1 98.94 145 VAL A N 1
ATOM 1156 C CA . VAL A 1 145 ? 5.039 -14.742 -9.039 1 98.94 145 VAL A CA 1
ATOM 1157 C C . VAL A 1 145 ? 4.359 -16.062 -9.406 1 98.94 145 VAL A C 1
ATOM 1159 O O . VAL A 1 145 ? 4.668 -17.109 -8.828 1 98.94 145 VAL A O 1
ATOM 1162 N N . LEU A 1 146 ? 3.443 -16.031 -10.344 1 98.94 146 LEU A N 1
ATOM 1163 C CA . LEU A 1 146 ? 2.719 -17.203 -10.836 1 98.94 146 LEU A CA 1
ATOM 1164 C C . LEU A 1 146 ? 3.344 -17.719 -12.125 1 98.94 146 LEU A C 1
ATOM 1166 O O . LEU A 1 146 ? 3.137 -17.156 -13.195 1 98.94 146 LEU A O 1
ATOM 1170 N N . TYR A 1 147 ? 4.09 -18.797 -12.047 1 98.94 147 TYR A N 1
ATOM 1171 C CA . TYR A 1 147 ? 4.66 -19.438 -13.227 1 98.94 147 TYR A CA 1
ATOM 1172 C C . TYR A 1 147 ? 3.662 -20.391 -13.867 1 98.94 147 TYR A C 1
ATOM 1174 O O . TYR A 1 147 ? 3.297 -21.406 -13.266 1 98.94 147 TYR A O 1
ATOM 1182 N N . TYR A 1 148 ? 3.311 -20.156 -15.047 1 98.81 148 TYR A N 1
ATOM 1183 C CA . TYR A 1 148 ? 2.365 -21.031 -15.734 1 98.81 148 TYR A CA 1
ATOM 1184 C C . TYR A 1 148 ? 3.094 -22.078 -16.578 1 98.81 148 TYR A C 1
ATOM 1186 O O . TYR A 1 148 ? 3.926 -21.719 -17.422 1 98.81 148 TYR A O 1
ATOM 1194 N N . LEU A 1 149 ? 2.762 -23.281 -16.406 1 98.75 149 LEU A N 1
ATOM 1195 C CA . LEU A 1 149 ? 3.43 -24.391 -17.094 1 98.75 149 LEU A CA 1
ATOM 1196 C C . LEU A 1 149 ? 2.68 -24.766 -18.375 1 98.75 149 LEU A C 1
ATOM 1198 O O . LEU A 1 149 ? 3.18 -25.547 -19.172 1 98.75 149 LEU A O 1
ATOM 1202 N N . ASP A 1 150 ? 1.483 -24.219 -18.547 1 98.31 150 ASP A N 1
ATOM 1203 C CA . ASP A 1 150 ? 0.626 -24.391 -19.719 1 98.31 150 ASP A CA 1
ATOM 1204 C C . ASP A 1 150 ? 0.186 -23.047 -20.281 1 98.31 150 ASP A C 1
ATOM 1206 O O . ASP A 1 150 ? 0.298 -22.016 -19.625 1 98.31 150 ASP A O 1
ATOM 1210 N N . ASP A 1 151 ? -0.321 -23.156 -21.547 1 97.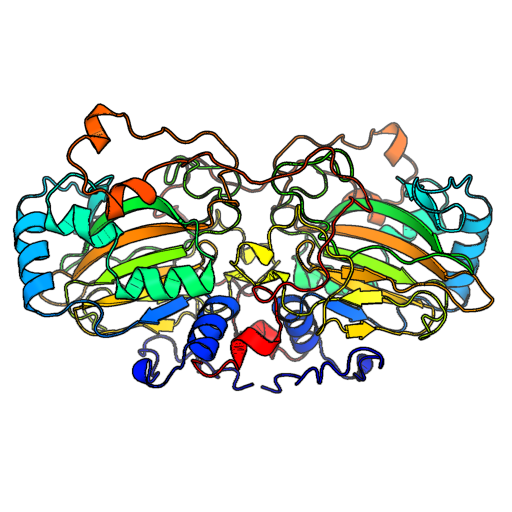44 151 ASP A N 1
ATOM 1211 C CA . ASP A 1 151 ? -0.934 -21.969 -22.109 1 97.44 151 ASP A CA 1
ATOM 1212 C C . ASP A 1 151 ? -2.18 -21.562 -21.328 1 97.44 151 ASP A C 1
ATOM 1214 O O . ASP A 1 151 ? -3.023 -22.406 -21.016 1 97.44 151 ASP A O 1
ATOM 1218 N N . LEU A 1 152 ? -2.172 -20.312 -20.938 1 96.88 152 LEU A N 1
ATOM 1219 C CA . LEU A 1 152 ? -3.396 -19.734 -20.391 1 96.88 152 LEU A CA 1
ATOM 1220 C C . LEU A 1 152 ? -4.273 -19.188 -21.5 1 96.88 152 LEU A C 1
ATOM 1222 O O . LEU A 1 152 ? -3.979 -18.125 -22.062 1 96.88 152 LEU A O 1
ATOM 1226 N N . THR A 1 153 ? -5.371 -19.891 -21.859 1 96.88 153 THR A N 1
ATOM 1227 C CA . THR A 1 153 ? -6.332 -19.453 -22.875 1 96.88 153 THR A CA 1
ATOM 1228 C C . THR A 1 153 ? -7.641 -19.031 -22.219 1 96.88 153 THR A C 1
ATOM 1230 O O . THR A 1 153 ? -7.855 -19.266 -21.031 1 96.88 153 THR A O 1
ATOM 1233 N N . PRO A 1 154 ? -8.5 -18.406 -22.984 1 96.81 154 PRO A N 1
ATOM 1234 C CA . PRO A 1 154 ? -9.781 -18 -22.391 1 96.81 154 PRO A CA 1
ATOM 1235 C C . PRO A 1 154 ? -10.562 -19.188 -21.828 1 96.81 154 PRO A C 1
ATOM 1237 O O . PRO A 1 154 ? -11.344 -19.016 -20.875 1 96.81 154 PRO A O 1
ATOM 1240 N N . GLU A 1 155 ? -10.266 -20.359 -22.297 1 97 155 GLU A N 1
ATOM 1241 C CA . GLU A 1 155 ? -11.031 -21.531 -21.875 1 97 155 GLU A CA 1
ATOM 1242 C C . GLU A 1 155 ? -10.344 -22.25 -20.719 1 97 155 GLU A C 1
ATOM 1244 O O . GLU A 1 155 ? -10.984 -23.031 -20 1 97 155 GLU A O 1
ATOM 1249 N N . VAL A 1 156 ? -9.062 -22.031 -20.547 1 97.88 156 VAL A N 1
ATOM 1250 C CA . VAL A 1 156 ? -8.312 -22.859 -19.609 1 97.88 156 VAL A CA 1
ATOM 1251 C C . VAL A 1 156 ? -7.859 -22.031 -18.406 1 97.88 156 VAL A C 1
ATOM 1253 O O . VAL A 1 156 ? -6.68 -21.688 -18.297 1 97.88 156 VAL A O 1
ATOM 1256 N N . SER A 1 157 ? -8.805 -21.641 -17.547 1 97.31 157 SER A N 1
ATOM 1257 C CA . SER A 1 157 ? -8.656 -21.031 -16.234 1 97.31 157 SER A CA 1
ATOM 1258 C C . SER A 1 157 ? -7.691 -19.859 -16.266 1 97.31 157 SER A C 1
ATOM 1260 O O . SER A 1 157 ? -6.746 -19.797 -15.477 1 97.31 157 SER A O 1
ATOM 1262 N N . PRO A 1 158 ? -7.918 -18.891 -17.125 1 97.75 158 PRO A N 1
ATOM 1263 C CA . PRO A 1 158 ? -7.012 -17.734 -17.188 1 97.75 158 PRO A CA 1
ATOM 1264 C C . PRO A 1 158 ? -7.055 -16.891 -15.914 1 97.75 158 PRO A C 1
ATOM 1266 O O . PRO A 1 158 ? -8.023 -16.953 -15.156 1 97.75 158 PRO A O 1
ATOM 1269 N N . PHE A 1 159 ? -5.98 -16.156 -15.711 1 98.12 159 PHE A N 1
ATOM 1270 C CA . PHE A 1 159 ? -5.863 -15.203 -14.609 1 98.12 159 PHE A CA 1
ATOM 1271 C C . PHE A 1 159 ? -6.863 -14.062 -14.773 1 98.12 159 PHE A C 1
ATOM 1273 O O . PHE A 1 159 ? -7.105 -13.594 -15.883 1 98.12 159 PHE A O 1
ATOM 1280 N N . ARG A 1 160 ? -7.492 -13.664 -13.703 1 97.88 160 ARG A N 1
ATOM 1281 C CA . ARG A 1 160 ? -8.344 -12.477 -13.688 1 97.88 160 ARG A CA 1
ATOM 1282 C C . ARG A 1 160 ? -7.918 -11.516 -12.586 1 97.88 160 ARG A C 1
ATOM 1284 O O . ARG A 1 160 ? -7.453 -11.938 -11.531 1 97.88 160 ARG A O 1
ATOM 1291 N N . VAL A 1 161 ? -8.102 -10.203 -12.844 1 98.56 161 VAL A N 1
ATOM 1292 C CA . VAL A 1 161 ? -7.637 -9.18 -11.914 1 98.56 161 VAL A CA 1
ATOM 1293 C C . VAL A 1 161 ? -8.484 -7.918 -12.062 1 98.56 161 VAL A C 1
ATOM 1295 O O . VAL A 1 161 ? -8.984 -7.625 -13.148 1 98.56 161 VAL A O 1
ATOM 1298 N N . VAL A 1 162 ? -8.742 -7.246 -10.977 1 98.5 162 VAL A N 1
ATOM 1299 C CA . VAL A 1 162 ? -9.281 -5.887 -11 1 98.5 162 VAL A CA 1
ATOM 1300 C C . VAL A 1 162 ? -8.141 -4.879 -10.906 1 98.5 162 VAL A C 1
ATOM 1302 O O . VAL A 1 162 ? -7.668 -4.57 -9.805 1 98.5 162 VAL A O 1
ATOM 1305 N N . PRO A 1 163 ? -7.742 -4.379 -12.062 1 98.19 163 PRO A N 1
ATOM 1306 C CA . PRO A 1 163 ? -6.57 -3.504 -12.039 1 98.19 163 PRO A CA 1
ATOM 1307 C C . PRO A 1 163 ? -6.719 -2.344 -11.055 1 98.19 163 PRO A C 1
ATOM 1309 O O . PRO A 1 163 ? -7.82 -1.827 -10.867 1 98.19 163 PRO A O 1
ATOM 1312 N N . ARG A 1 164 ? -5.613 -1.961 -10.359 1 98.56 164 ARG A N 1
ATOM 1313 C CA . ARG A 1 164 ? -5.496 -0.758 -9.539 1 98.56 164 ARG A CA 1
ATOM 1314 C C . ARG A 1 164 ? -6.273 -0.905 -8.242 1 98.56 164 ARG A C 1
ATOM 1316 O O . ARG A 1 164 ? -6.297 0.011 -7.414 1 98.56 164 ARG A O 1
ATOM 1323 N N . SER A 1 165 ? -6.867 -2.045 -8.031 1 98.81 165 SER A N 1
ATOM 1324 C CA . SER A 1 165 ? -7.684 -2.221 -6.832 1 98.81 165 SER A CA 1
ATOM 1325 C C . SER A 1 165 ? -6.836 -2.133 -5.566 1 98.81 165 SER A C 1
ATOM 1327 O O . SER A 1 165 ? -7.32 -1.703 -4.52 1 98.81 165 SER A O 1
ATOM 1329 N N . HIS A 1 166 ? -5.559 -2.473 -5.668 1 98.75 166 HIS A N 1
ATOM 1330 C CA . HIS A 1 166 ? -4.68 -2.445 -4.504 1 98.75 166 HIS A CA 1
ATOM 1331 C C . HIS A 1 166 ? -4.41 -1.016 -4.051 1 98.75 166 HIS A C 1
ATOM 1333 O O . HIS A 1 166 ? -3.945 -0.792 -2.932 1 98.75 166 HIS A O 1
ATOM 1339 N N . LEU A 1 167 ? -4.691 -0.035 -4.922 1 98.69 167 LEU A N 1
ATOM 1340 C CA . LEU A 1 167 ? -4.406 1.359 -4.605 1 98.69 167 LEU A CA 1
ATOM 1341 C C . LEU A 1 167 ? -5.59 2.016 -3.906 1 98.69 167 LEU A C 1
ATOM 1343 O O . LEU A 1 167 ? -5.453 3.09 -3.318 1 98.69 167 LEU A O 1
ATOM 1347 N N . SER A 1 168 ? -6.758 1.355 -4.004 1 98.62 168 SER A N 1
ATOM 1348 C CA . SER A 1 168 ? -7.957 1.965 -3.438 1 98.62 168 SER A CA 1
ATOM 1349 C C . SER A 1 168 ? -7.875 2.029 -1.915 1 98.62 168 SER A C 1
ATOM 1351 O O . SER A 1 168 ? -7.414 1.085 -1.271 1 98.62 168 SER A O 1
ATOM 1353 N N . LEU A 1 169 ? -8.352 3.074 -1.359 1 98.25 169 LEU A N 1
ATOM 1354 C CA . LEU A 1 169 ? -8.43 3.262 0.085 1 98.25 169 LEU A CA 1
ATOM 1355 C C . LEU A 1 169 ? -9.844 2.986 0.591 1 98.25 169 LEU A C 1
ATOM 1357 O O . LEU A 1 169 ? -10.109 3.09 1.791 1 98.25 169 LEU A O 1
ATOM 1361 N N . HIS A 1 170 ? -10.711 2.629 -0.258 1 98.56 170 HIS A N 1
ATOM 1362 C CA . HIS A 1 170 ? -12.125 2.441 0.029 1 98.56 170 HIS A CA 1
ATOM 1363 C C . HIS A 1 170 ? -12.367 1.147 0.799 1 98.56 170 HIS A C 1
ATOM 1365 O O . HIS A 1 170 ? -11.586 0.199 0.686 1 98.56 170 HIS A O 1
ATOM 1371 N N . ALA A 1 171 ? -13.414 1.085 1.483 1 98.38 171 ALA A N 1
ATOM 1372 C CA . ALA A 1 171 ? -13.805 -0.101 2.24 1 98.38 171 ALA A CA 1
ATOM 1373 C C . ALA A 1 171 ? -13.93 -1.317 1.328 1 98.38 171 ALA A C 1
ATOM 1375 O O . ALA A 1 171 ? -13.68 -2.449 1.752 1 98.38 171 ALA A O 1
ATOM 1376 N N . ASP A 1 172 ? -14.234 -1.126 0.076 1 98.44 172 ASP A N 1
ATOM 1377 C CA . ASP A 1 172 ? -14.344 -2.213 -0.892 1 98.44 172 ASP A CA 1
ATOM 1378 C C . ASP A 1 172 ? -12.984 -2.854 -1.153 1 98.44 172 ASP A C 1
ATOM 1380 O O . ASP A 1 172 ? -12.906 -3.957 -1.7 1 98.44 172 ASP A O 1
ATOM 1384 N N . ALA A 1 173 ? -11.922 -2.18 -0.786 1 98.62 173 ALA A N 1
ATOM 1385 C CA . ALA A 1 173 ? -10.578 -2.693 -1.036 1 98.62 173 ALA A CA 1
ATOM 1386 C C . ALA A 1 173 ? -10.047 -3.465 0.171 1 98.62 173 ALA A C 1
ATOM 1388 O O . ALA A 1 173 ? -8.891 -3.875 0.194 1 98.62 173 ALA A O 1
ATOM 1389 N N . ASN A 1 174 ? -10.883 -3.625 1.235 1 98.12 174 ASN A N 1
ATOM 1390 C CA . ASN A 1 174 ? -10.508 -4.477 2.359 1 98.12 174 ASN A CA 1
ATOM 1391 C C . ASN A 1 174 ? -10.062 -5.859 1.892 1 98.12 174 ASN A C 1
ATOM 1393 O O . ASN A 1 174 ? -10.852 -6.605 1.302 1 98.12 174 ASN A O 1
ATOM 1397 N N . PRO A 1 175 ? -8.812 -6.227 2.182 1 97.06 175 PRO A N 1
ATOM 1398 C CA . PRO A 1 175 ? -8.258 -7.461 1.607 1 97.06 175 PRO A CA 1
ATOM 1399 C C . PRO A 1 175 ? -8.891 -8.719 2.197 1 97.06 175 PRO A C 1
ATOM 1401 O O . PRO A 1 175 ? -8.656 -9.82 1.703 1 97.06 175 PRO A O 1
ATOM 1404 N N . TYR A 1 176 ? -9.656 -8.617 3.182 1 96.25 176 TYR A N 1
ATOM 1405 C CA . TYR A 1 176 ? -10.32 -9.773 3.779 1 96.25 176 TYR A CA 1
ATOM 1406 C C . TYR A 1 176 ? -11.656 -10.055 3.1 1 96.25 176 TYR A C 1
ATOM 1408 O O . TYR A 1 176 ? -12.289 -11.07 3.367 1 96.25 176 TYR A O 1
ATOM 1416 N N . LEU A 1 177 ? -12.039 -9.164 2.227 1 96.12 177 LEU A N 1
ATOM 1417 C CA . LEU A 1 177 ? -13.242 -9.406 1.432 1 96.12 177 LEU A CA 1
ATOM 1418 C C . LEU A 1 177 ? -12.93 -10.305 0.24 1 96.12 177 LEU A C 1
ATOM 1420 O O . LEU A 1 177 ? -11.773 -10.406 -0.184 1 96.12 177 LEU A O 1
ATOM 1424 N N . ARG A 1 178 ? -13.969 -10.922 -0.268 1 96.38 178 ARG A N 1
ATOM 1425 C CA . ARG A 1 178 ? -13.953 -11.703 -1.501 1 96.38 178 ARG A CA 1
ATOM 1426 C C . ARG A 1 178 ? -15.133 -11.344 -2.395 1 96.38 178 ARG A C 1
ATOM 1428 O O . ARG A 1 178 ? -16.219 -11.008 -1.899 1 96.38 178 ARG A O 1
ATOM 1435 N N . TYR A 1 179 ? -14.883 -11.422 -3.631 1 97.38 179 TYR A N 1
ATOM 1436 C CA . TYR A 1 179 ? -15.93 -11.125 -4.594 1 97.38 179 TYR A CA 1
ATOM 1437 C C . TYR A 1 179 ? -16.094 -12.266 -5.598 1 97.38 179 TYR A C 1
ATOM 1439 O O . TYR A 1 179 ? -15.109 -12.875 -6.016 1 97.38 179 TYR A O 1
ATOM 1447 N N . GLU A 1 180 ? -17.266 -12.555 -5.969 1 96.56 180 GLU A N 1
ATOM 1448 C CA . GLU A 1 180 ? -17.547 -13.57 -6.984 1 96.56 180 GLU A CA 1
ATOM 1449 C C . GLU A 1 180 ? -17.062 -13.117 -8.359 1 96.56 180 GLU A C 1
ATOM 1451 O O . GLU A 1 180 ? -16.641 -13.938 -9.172 1 96.56 180 GLU A O 1
ATOM 1456 N N . GLY A 1 181 ? -17.141 -11.828 -8.555 1 95.62 181 GLY A N 1
ATOM 1457 C CA . GLY A 1 181 ? -16.734 -11.18 -9.789 1 95.62 181 GLY A CA 1
ATOM 1458 C C . GLY A 1 181 ? -16.703 -9.672 -9.688 1 95.62 181 GLY A C 1
ATOM 1459 O O . GLY A 1 181 ? -16.938 -9.109 -8.617 1 95.62 181 GLY A O 1
ATOM 1460 N N . HIS A 1 182 ? -16.359 -9.102 -10.727 1 97.31 182 HIS A N 1
ATOM 1461 C CA . HIS A 1 182 ? -16.328 -7.648 -10.852 1 97.31 182 HIS A CA 1
ATOM 1462 C C . HIS A 1 182 ? -16.547 -7.215 -12.297 1 97.31 182 HIS A C 1
ATOM 1464 O O . HIS A 1 182 ? -15.945 -7.773 -13.219 1 97.31 182 HIS A O 1
ATOM 1470 N N . PRO A 1 183 ? -17.344 -6.191 -12.492 1 95.88 183 PRO A N 1
ATOM 1471 C CA . PRO A 1 183 ? -17.703 -5.801 -13.859 1 95.88 183 PRO A CA 1
ATOM 1472 C C . PRO A 1 183 ? -16.5 -5.301 -14.656 1 95.88 183 PRO A C 1
ATOM 1474 O O . PRO A 1 183 ? -16.5 -5.352 -15.891 1 95.88 183 PRO A O 1
ATOM 1477 N N . GLU A 1 184 ? -15.484 -4.809 -13.961 1 95.69 184 GLU A N 1
ATOM 1478 C CA . GLU A 1 184 ? -14.344 -4.246 -14.672 1 95.69 184 GLU A CA 1
ATOM 1479 C C . GLU A 1 184 ? -13.094 -5.102 -14.469 1 95.69 184 GLU A C 1
ATOM 1481 O O . GLU A 1 184 ? -11.969 -4.609 -14.594 1 95.69 184 GLU A O 1
ATOM 1486 N N . GLN A 1 185 ? -13.266 -6.352 -14.062 1 97.38 185 GLN A N 1
ATOM 1487 C CA . GLN A 1 185 ? -12.125 -7.262 -14.039 1 97.38 185 GLN A CA 1
ATOM 1488 C C . GLN A 1 185 ? -11.594 -7.52 -15.445 1 97.38 185 GLN A C 1
ATOM 1490 O O . GLN A 1 185 ? -12.336 -7.414 -16.422 1 97.38 185 GLN A O 1
ATOM 1495 N N . VAL A 1 186 ? -10.328 -7.875 -15.531 1 97.06 186 VAL A N 1
ATOM 1496 C CA . VAL A 1 186 ? -9.742 -8.172 -16.828 1 97.06 186 VAL A CA 1
ATOM 1497 C C . VAL A 1 186 ? -9.234 -9.609 -16.859 1 97.06 186 VAL A C 1
ATOM 1499 O O . VAL A 1 186 ? -8.797 -10.141 -15.836 1 97.06 186 VAL A O 1
ATOM 1502 N N . MET A 1 187 ? -9.344 -10.219 -18.031 1 97.81 187 MET A N 1
ATOM 1503 C CA . MET A 1 187 ? -8.812 -11.555 -18.297 1 97.81 187 MET A CA 1
ATOM 1504 C C . MET A 1 187 ? -7.395 -11.477 -18.844 1 97.81 187 MET A C 1
ATOM 1506 O O . MET A 1 187 ? -7.133 -10.766 -19.812 1 97.81 187 MET A O 1
ATOM 1510 N N . VAL A 1 188 ? -6.488 -12.141 -18.25 1 98.12 188 VAL A N 1
ATOM 1511 C CA . VAL A 1 188 ? -5.094 -12.148 -18.672 1 98.12 188 VAL A CA 1
ATOM 1512 C C . VAL A 1 188 ? -4.715 -13.539 -19.188 1 98.12 188 VAL A C 1
ATOM 1514 O O . VAL A 1 188 ? -4.844 -14.523 -18.453 1 98.12 188 VAL A O 1
ATOM 1517 N N . THR A 1 189 ? -4.34 -13.633 -20.375 1 97.75 189 THR A N 1
ATOM 1518 C CA . THR A 1 189 ? -3.816 -14.852 -20.984 1 97.75 189 THR A CA 1
ATOM 1519 C C . THR A 1 189 ? -2.32 -14.719 -21.266 1 97.75 189 THR A C 1
ATOM 1521 O O . THR A 1 189 ? -1.791 -13.609 -21.328 1 97.75 189 THR A O 1
ATOM 1524 N N . CYS A 1 190 ? -1.655 -15.812 -21.359 1 97.44 190 CYS A N 1
ATOM 1525 C CA . CYS A 1 190 ? -0.24 -15.836 -21.719 1 97.44 190 CYS A CA 1
ATOM 1526 C C . CYS A 1 190 ? 0.199 -17.234 -22.125 1 97.44 190 CYS A C 1
ATOM 1528 O O . CYS A 1 190 ? -0.517 -18.203 -21.891 1 97.44 190 CYS A O 1
ATOM 1530 N N . ASP A 1 191 ? 1.329 -17.328 -22.781 1 97.5 191 ASP A N 1
ATOM 1531 C CA . ASP A 1 191 ? 1.885 -18.609 -23.219 1 97.5 191 ASP A CA 1
ATOM 1532 C C . ASP A 1 191 ? 2.541 -19.344 -22.047 1 97.5 191 ASP A C 1
ATOM 1534 O O . ASP A 1 191 ? 2.979 -18.719 -21.078 1 97.5 191 ASP A O 1
ATOM 1538 N N . ALA A 1 192 ? 2.59 -20.703 -22.203 1 98.56 192 ALA A N 1
ATOM 1539 C CA . ALA A 1 192 ? 3.361 -21.5 -21.25 1 98.56 192 ALA A CA 1
ATOM 1540 C C . ALA A 1 192 ? 4.766 -20.938 -21.078 1 98.56 192 ALA A C 1
ATOM 1542 O O . ALA A 1 192 ? 5.398 -20.516 -22.047 1 98.56 192 ALA A O 1
ATOM 1543 N N . GLY A 1 193 ? 5.207 -20.906 -19.797 1 98.69 193 GLY A N 1
ATOM 1544 C CA . GLY A 1 193 ? 6.539 -20.406 -19.516 1 98.69 193 GLY A CA 1
ATOM 1545 C C . GLY A 1 193 ? 6.547 -18.938 -19.109 1 98.69 193 GLY A C 1
ATOM 1546 O O . GLY A 1 193 ? 7.578 -18.406 -18.688 1 98.69 193 GLY A O 1
ATOM 1547 N N . SER A 1 194 ? 5.418 -18.25 -19.234 1 98.62 194 SER A N 1
ATOM 1548 C CA . SER A 1 194 ? 5.262 -16.891 -18.719 1 98.62 194 SER A CA 1
ATOM 1549 C C . SER A 1 194 ? 4.91 -16.891 -17.234 1 98.62 194 SER A C 1
ATOM 1551 O O . SER A 1 194 ? 4.527 -17.938 -16.688 1 98.62 194 SER A O 1
ATOM 1553 N N . ALA A 1 195 ? 5.117 -15.742 -16.625 1 98.88 195 ALA A N 1
ATOM 1554 C CA . ALA A 1 195 ? 4.66 -15.555 -15.258 1 98.88 195 ALA A CA 1
ATOM 1555 C C . ALA A 1 195 ? 3.84 -14.273 -15.125 1 98.88 195 ALA A C 1
ATOM 1557 O O . ALA A 1 195 ? 4.094 -13.289 -15.82 1 98.88 195 ALA A O 1
ATOM 1558 N N . VAL A 1 196 ? 2.861 -14.352 -14.297 1 98.88 196 VAL A N 1
ATOM 1559 C CA . VAL A 1 196 ? 2.168 -13.156 -13.836 1 98.88 196 VAL A CA 1
ATOM 1560 C C . VAL A 1 196 ? 2.67 -12.773 -12.445 1 98.88 196 VAL A C 1
ATOM 1562 O O . VAL A 1 196 ? 2.652 -13.594 -11.523 1 98.88 196 VAL A O 1
ATOM 1565 N N . LEU A 1 197 ? 3.209 -11.578 -12.336 1 98.94 197 LEU A N 1
ATOM 1566 C CA . LEU A 1 197 ? 3.52 -11 -11.031 1 98.94 197 LEU A CA 1
ATOM 1567 C C . LEU A 1 197 ? 2.369 -10.125 -10.539 1 98.94 197 LEU A C 1
ATOM 1569 O O . LEU A 1 197 ? 1.767 -9.383 -11.312 1 98.94 197 LEU A O 1
ATOM 1573 N N . LEU A 1 198 ? 2.07 -10.242 -9.266 1 98.81 198 LEU A N 1
ATOM 1574 C CA . LEU A 1 198 ? 0.981 -9.414 -8.766 1 98.81 198 LEU A CA 1
ATOM 1575 C C . LEU A 1 198 ? 1.281 -8.906 -7.359 1 98.81 198 LEU A C 1
ATOM 1577 O O . LEU A 1 198 ? 1.947 -9.586 -6.578 1 98.81 198 LEU A O 1
ATOM 1581 N N . GLN A 1 199 ? 0.801 -7.715 -7.051 1 98.56 199 GLN A N 1
ATOM 1582 C CA . GLN A 1 199 ? 0.789 -7.148 -5.707 1 98.56 199 GLN A CA 1
ATOM 1583 C C . GLN A 1 199 ? -0.152 -7.922 -4.793 1 98.56 199 GLN A C 1
ATOM 1585 O O . GLN A 1 199 ? -1.241 -8.328 -5.207 1 98.56 199 GLN A O 1
ATOM 1590 N N . GLN A 1 200 ? 0.224 -8.031 -3.592 1 98 200 GLN A N 1
ATOM 1591 C CA . GLN A 1 200 ? -0.514 -8.891 -2.676 1 98 200 GLN A CA 1
ATOM 1592 C C . GLN A 1 200 ? -1.919 -8.352 -2.422 1 98 200 GLN A C 1
ATOM 1594 O O . GLN A 1 200 ? -2.826 -9.109 -2.068 1 98 200 GLN A O 1
ATOM 1599 N N . ASN A 1 201 ? -2.119 -7.023 -2.674 1 98.38 201 ASN A N 1
ATOM 1600 C CA . ASN A 1 201 ? -3.414 -6.453 -2.322 1 98.38 201 ASN A CA 1
ATOM 1601 C C . ASN A 1 201 ? -4.266 -6.184 -3.561 1 98.38 201 ASN A C 1
ATOM 1603 O O . ASN A 1 201 ? -5.297 -5.516 -3.479 1 98.38 201 ASN A O 1
ATOM 1607 N N . VAL A 1 202 ? -3.852 -6.645 -4.719 1 98.88 202 VAL A N 1
ATOM 1608 C CA . VAL A 1 202 ? -4.707 -6.496 -5.891 1 98.88 202 VAL A CA 1
ATOM 1609 C C . VAL A 1 202 ? -5.738 -7.621 -5.922 1 98.88 202 VAL A C 1
ATOM 1611 O O . VAL A 1 202 ? -5.398 -8.789 -5.715 1 98.88 202 VAL A O 1
ATOM 1614 N N . PHE A 1 203 ? -6.953 -7.281 -6.102 1 98.81 203 PHE A N 1
ATOM 1615 C CA . PHE A 1 203 ? -7.965 -8.32 -6.191 1 98.81 203 PHE A CA 1
ATOM 1616 C C . PHE A 1 203 ? -7.785 -9.141 -7.465 1 98.81 203 PHE A C 1
ATOM 1618 O O . PHE A 1 203 ? -7.754 -8.594 -8.57 1 98.81 203 PHE A O 1
ATOM 1625 N N . HIS A 1 204 ? -7.715 -10.453 -7.258 1 98.75 204 HIS A N 1
ATOM 1626 C CA . HIS A 1 204 ? -7.422 -11.344 -8.367 1 98.75 204 HIS A CA 1
ATOM 1627 C C . HIS A 1 204 ? -8.023 -12.727 -8.141 1 98.75 204 HIS A C 1
ATOM 1629 O O . HIS A 1 204 ? -8.531 -13.016 -7.055 1 98.75 204 HIS A O 1
ATOM 1635 N N . GLY A 1 205 ? -8.039 -13.516 -9.125 1 97.88 205 GLY A N 1
ATOM 1636 C CA . GLY A 1 205 ? -8.453 -14.906 -9.164 1 97.88 205 GLY A CA 1
ATOM 1637 C C . GLY A 1 205 ? -8.18 -15.578 -10.5 1 97.88 205 GLY A C 1
ATOM 1638 O O . GLY A 1 205 ? -7.203 -15.25 -11.172 1 97.88 205 GLY A O 1
ATOM 1639 N N . ASN A 1 206 ? -8.844 -16.594 -10.742 1 97.56 206 ASN A N 1
ATOM 1640 C CA . ASN A 1 206 ? -8.812 -17.203 -12.078 1 97.56 206 ASN A CA 1
ATOM 1641 C C . ASN A 1 206 ? -10.211 -17.609 -12.539 1 97.56 206 ASN A C 1
ATOM 1643 O O . ASN A 1 206 ? -11.102 -17.828 -11.719 1 97.56 206 ASN A O 1
ATOM 1647 N N . TYR A 1 207 ? -10.414 -17.594 -13.82 1 96.88 207 TYR A N 1
ATOM 1648 C CA . TYR A 1 207 ? -11.656 -18.031 -14.453 1 96.88 207 TYR A CA 1
ATOM 1649 C C . TYR A 1 207 ? -11.797 -19.547 -14.391 1 96.88 207 TYR A C 1
ATOM 1651 O O . TYR A 1 207 ? -10.828 -20.25 -14.094 1 96.88 207 TYR A O 1
ATOM 1659 N N . PRO A 1 208 ? -12.992 -20.047 -14.641 1 97.44 208 PRO A N 1
ATOM 1660 C CA . PRO A 1 208 ? -13.188 -21.5 -14.727 1 97.44 208 PRO A CA 1
ATOM 1661 C C . PRO A 1 208 ? -12.383 -22.141 -15.852 1 97.44 208 PRO A C 1
ATOM 1663 O O . PRO A 1 208 ? -11.992 -21.453 -16.797 1 97.44 208 PRO A O 1
ATOM 1666 N N . ASN A 1 209 ? -12.141 -23.406 -15.68 1 98.44 209 ASN A N 1
ATOM 1667 C CA . ASN A 1 209 ? -11.57 -24.203 -16.766 1 98.44 209 ASN A CA 1
ATOM 1668 C C . ASN A 1 209 ? -12.664 -24.906 -17.578 1 98.44 209 ASN A C 1
ATOM 1670 O O . ASN A 1 209 ? -13.141 -25.969 -17.172 1 98.44 209 ASN A O 1
ATOM 1674 N N . THR A 1 210 ? -12.969 -24.375 -18.641 1 97.81 210 THR A N 1
ATOM 1675 C CA . THR A 1 210 ? -13.961 -24.969 -19.531 1 97.81 210 THR A CA 1
ATOM 1676 C C . THR A 1 210 ? -13.289 -25.688 -20.688 1 97.81 210 THR A C 1
ATOM 1678 O O . THR A 1 210 ? -13.961 -26.125 -21.625 1 97.81 210 THR A O 1
ATOM 1681 N N . GLY A 1 211 ? -12.016 -25.719 -20.625 1 97.69 211 GLY A N 1
ATOM 1682 C CA . GLY A 1 211 ? -11.234 -26.359 -21.672 1 97.69 211 GLY A CA 1
ATOM 1683 C C . GLY A 1 211 ? -11.055 -27.844 -21.453 1 97.69 211 GLY A C 1
ATOM 1684 O O . GLY A 1 211 ? -11.875 -28.5 -20.797 1 97.69 211 GLY A O 1
ATOM 1685 N N . ASP A 1 212 ? -10 -28.422 -22.141 1 97.62 212 ASP A N 1
ATOM 1686 C CA . ASP A 1 212 ? -9.898 -29.875 -22.188 1 97.62 212 ASP A CA 1
ATOM 1687 C C . ASP A 1 212 ? -8.578 -30.375 -21.594 1 97.62 212 ASP A C 1
ATOM 1689 O O . ASP A 1 212 ? -8.25 -31.547 -21.688 1 97.62 212 ASP A O 1
ATOM 1693 N N . PHE A 1 213 ? -7.832 -29.469 -21.047 1 97.94 213 PHE A N 1
ATOM 1694 C CA . PHE A 1 213 ? -6.621 -29.875 -20.359 1 97.94 213 PHE A CA 1
ATOM 1695 C C . PHE A 1 213 ? -6.449 -29.094 -19.062 1 97.94 213 PHE A C 1
ATOM 1697 O O . PHE A 1 213 ? -7.148 -28.109 -18.828 1 97.94 213 PHE A O 1
ATOM 1704 N N . ALA A 1 214 ? -5.543 -29.516 -18.234 1 98.31 214 ALA A N 1
ATOM 1705 C CA . ALA A 1 214 ? -5.312 -28.891 -16.938 1 98.31 214 ALA A CA 1
ATOM 1706 C C . ALA A 1 214 ? -4.293 -27.766 -17.047 1 98.31 214 ALA A C 1
ATOM 1708 O O . ALA A 1 214 ? -3.309 -27.875 -17.781 1 98.31 214 ALA A O 1
ATOM 1709 N N . ARG A 1 215 ? -4.535 -26.703 -16.359 1 97.69 215 ARG A N 1
ATOM 1710 C CA . ARG A 1 215 ? -3.572 -25.625 -16.172 1 97.69 215 ARG A CA 1
ATOM 1711 C C . ARG A 1 215 ? -2.779 -25.828 -14.883 1 97.69 215 ARG A C 1
ATOM 1713 O O . ARG A 1 215 ? -3.359 -25.922 -13.805 1 97.69 215 ARG A O 1
ATOM 1720 N N . GLU A 1 216 ? -1.494 -25.938 -14.992 1 98.56 216 GLU A N 1
ATOM 1721 C CA . GLU A 1 216 ? -0.618 -26.109 -13.844 1 98.56 216 GLU A CA 1
ATOM 1722 C C . GLU A 1 216 ? 0.222 -24.859 -13.594 1 98.56 216 GLU A C 1
ATOM 1724 O O . GLU A 1 216 ? 0.666 -24.203 -14.539 1 98.56 216 GLU A O 1
ATOM 1729 N N . MET A 1 217 ? 0.448 -24.562 -12.32 1 98.44 217 MET A N 1
ATOM 1730 C CA . MET A 1 217 ? 1.144 -23.328 -11.953 1 98.44 217 MET A CA 1
ATOM 1731 C C . MET A 1 217 ? 1.975 -23.531 -10.688 1 98.44 217 MET A C 1
ATOM 1733 O O . MET A 1 217 ? 1.576 -24.281 -9.789 1 98.44 217 MET A O 1
ATOM 1737 N N . LEU A 1 218 ? 3.145 -23 -10.656 1 98.94 218 LEU A N 1
ATOM 1738 C CA . LEU A 1 218 ? 3.961 -22.828 -9.461 1 98.94 218 LEU A CA 1
ATOM 1739 C C . LEU A 1 218 ? 3.975 -21.375 -9.008 1 98.94 218 LEU A C 1
ATOM 1741 O O . LEU A 1 218 ? 4.336 -20.484 -9.781 1 98.94 218 LEU A O 1
ATOM 1745 N N . ALA A 1 219 ? 3.557 -21.109 -7.812 1 98.81 219 ALA A N 1
ATOM 1746 C CA . ALA A 1 219 ? 3.387 -19.766 -7.281 1 98.81 219 ALA A CA 1
ATOM 1747 C C . ALA A 1 219 ? 4.375 -19.484 -6.148 1 98.81 219 ALA A C 1
ATOM 1749 O O . ALA A 1 219 ? 4.391 -20.203 -5.145 1 98.81 219 ALA A O 1
ATOM 1750 N N . ILE A 1 220 ? 5.191 -18.469 -6.289 1 98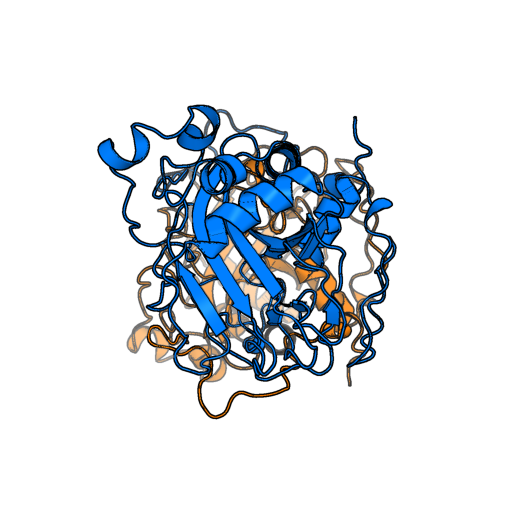.88 220 ILE A N 1
ATOM 1751 C CA . ILE A 1 220 ? 6.195 -18.141 -5.285 1 98.88 220 ILE A CA 1
ATOM 1752 C C . ILE A 1 220 ? 5.988 -16.703 -4.801 1 98.88 220 ILE A C 1
ATOM 1754 O O . ILE A 1 220 ? 5.797 -15.797 -5.609 1 98.88 220 ILE A O 1
ATOM 1758 N N . ALA A 1 221 ? 6 -16.469 -3.514 1 98.75 221 ALA A N 1
ATOM 1759 C CA . ALA A 1 221 ? 5.883 -15.133 -2.928 1 98.75 221 ALA A CA 1
ATOM 1760 C C . ALA A 1 221 ? 7.238 -14.625 -2.441 1 98.75 221 ALA A C 1
ATOM 1762 O O . ALA A 1 221 ? 7.949 -15.336 -1.722 1 98.75 221 ALA A O 1
ATOM 1763 N N . TYR A 1 222 ? 7.594 -13.461 -2.902 1 98.88 222 TYR A N 1
ATOM 1764 C CA . TYR A 1 222 ? 8.828 -12.797 -2.492 1 98.88 222 TYR A CA 1
ATOM 1765 C C . TYR A 1 222 ? 8.539 -11.445 -1.855 1 98.88 222 TYR A C 1
ATOM 1767 O O . TYR A 1 222 ? 7.531 -10.805 -2.174 1 98.88 222 TYR A O 1
ATOM 1775 N N . ARG A 1 223 ? 9.422 -11.031 -1.04 1 98.56 223 ARG A N 1
ATOM 1776 C CA . ARG A 1 223 ? 9.375 -9.688 -0.484 1 98.56 223 ARG A CA 1
ATOM 1777 C C . ARG A 1 223 ? 10.773 -9.117 -0.303 1 98.56 223 ARG A C 1
ATOM 1779 O O . ARG A 1 223 ? 11.75 -9.867 -0.248 1 98.56 223 ARG A O 1
ATOM 1786 N N . PRO A 1 224 ? 10.953 -7.746 -0.322 1 98.62 224 PRO A N 1
ATOM 1787 C CA . PRO A 1 224 ? 12.219 -7.211 0.174 1 98.62 224 PRO A CA 1
ATOM 1788 C C . PRO A 1 224 ? 12.461 -7.531 1.648 1 98.62 224 PRO A C 1
ATOM 1790 O O . PRO A 1 224 ? 11.516 -7.535 2.443 1 98.62 224 PRO A O 1
ATOM 1793 N N . ALA A 1 225 ? 13.633 -7.727 2.072 1 98.06 225 ALA A N 1
ATOM 1794 C CA . ALA A 1 225 ? 13.984 -8.234 3.395 1 98.06 225 ALA A CA 1
ATOM 1795 C C . ALA A 1 225 ? 13.477 -7.305 4.492 1 98.06 225 ALA A C 1
ATOM 1797 O O . ALA A 1 225 ? 13.109 -7.762 5.578 1 98.06 225 ALA A O 1
ATOM 1798 N N . TRP A 1 226 ? 13.398 -6.062 4.246 1 97.88 226 TRP A N 1
ATOM 1799 C CA . TRP A 1 226 ? 13.016 -5.113 5.289 1 97.88 226 TRP A CA 1
ATOM 1800 C C . TRP A 1 226 ? 11.562 -5.312 5.699 1 97.88 226 TRP A C 1
ATOM 1802 O O . TRP A 1 226 ? 11.18 -4.973 6.824 1 97.88 226 TRP A O 1
ATOM 1812 N N . ALA A 1 227 ? 10.781 -5.848 4.801 1 98.31 227 ALA A N 1
ATOM 1813 C CA . ALA A 1 227 ? 9.328 -5.812 4.953 1 98.31 227 ALA A CA 1
ATOM 1814 C C . ALA A 1 227 ? 8.812 -7.102 5.586 1 98.31 227 ALA A C 1
ATOM 1816 O O . ALA A 1 227 ? 7.953 -7.781 5.012 1 98.31 227 ALA A O 1
ATOM 1817 N N . GLY A 1 228 ? 9.242 -7.359 6.789 1 98 228 GLY A N 1
ATOM 1818 C CA . GLY A 1 228 ? 8.859 -8.578 7.492 1 98 228 GLY A CA 1
ATOM 1819 C C . GLY A 1 228 ? 7.402 -8.602 7.906 1 98 228 GLY A C 1
ATOM 1820 O O . GLY A 1 228 ? 6.723 -7.57 7.863 1 98 228 GLY A O 1
ATOM 1821 N N . PRO A 1 229 ? 6.945 -9.773 8.289 1 98 229 PRO A N 1
ATOM 1822 C CA . PRO A 1 229 ? 5.523 -9.961 8.586 1 98 229 PRO A CA 1
ATOM 1823 C C . PRO A 1 229 ? 5.117 -9.352 9.922 1 98 229 PRO A C 1
ATOM 1825 O O . PRO A 1 229 ? 5.977 -9.031 10.75 1 98 229 PRO A O 1
ATOM 1828 N N . ALA A 1 230 ? 3.832 -9.156 10.07 1 95.69 230 ALA A N 1
ATOM 1829 C CA . ALA A 1 230 ? 3.271 -8.578 11.289 1 95.69 230 ALA A CA 1
ATOM 1830 C C . ALA A 1 230 ? 3.357 -9.555 12.453 1 95.69 230 ALA A C 1
ATOM 1832 O O . ALA A 1 230 ? 3.449 -9.141 13.617 1 95.69 230 ALA A O 1
ATOM 1833 N N . GLY A 1 231 ? 3.291 -10.812 12.172 1 95.75 231 GLY A N 1
ATOM 1834 C CA . GLY A 1 231 ? 3.408 -11.875 13.164 1 95.75 231 GLY A CA 1
ATOM 1835 C C . GLY A 1 231 ? 4.477 -12.891 12.82 1 95.75 231 GLY A C 1
ATOM 1836 O O . GLY A 1 231 ? 5.02 -12.883 11.719 1 95.75 231 GLY A O 1
ATOM 1837 N N . GLU A 1 232 ? 4.727 -13.781 13.711 1 96.31 232 GLU A N 1
ATOM 1838 C CA . GLU A 1 232 ? 5.824 -14.727 13.555 1 96.31 232 GLU A CA 1
ATOM 1839 C C . GLU A 1 232 ? 5.508 -15.773 12.5 1 96.31 232 GLU A C 1
ATOM 1841 O O . GLU A 1 232 ? 4.398 -16.312 12.461 1 96.31 232 GLU A O 1
ATOM 1846 N N . VAL A 1 233 ? 6.488 -16.016 11.68 1 97.25 233 VAL A N 1
ATOM 1847 C CA . VAL A 1 233 ? 6.445 -17.062 10.664 1 97.25 233 VAL A CA 1
ATOM 1848 C C . VAL A 1 233 ? 7.52 -18.109 10.961 1 97.25 233 VAL A C 1
ATOM 1850 O O . VAL A 1 233 ? 8.656 -17.766 11.289 1 97.25 233 VAL A O 1
ATOM 1853 N N . ARG A 1 234 ? 7.172 -19.344 10.828 1 95.5 234 ARG A N 1
ATOM 1854 C CA . ARG A 1 234 ? 8.133 -20.406 11.055 1 95.5 234 ARG A CA 1
ATOM 1855 C C . ARG A 1 234 ? 9.336 -20.281 10.125 1 95.5 234 ARG A C 1
ATOM 1857 O O . ARG A 1 234 ? 9.172 -20.141 8.914 1 95.5 234 ARG A O 1
ATOM 1864 N N . GLU A 1 235 ? 10.523 -20.406 10.711 1 95.56 235 GLU A N 1
ATOM 1865 C CA . GLU A 1 235 ? 11.734 -20.422 9.906 1 95.56 235 GLU A CA 1
ATOM 1866 C C . GLU A 1 235 ? 12.016 -21.828 9.375 1 95.56 235 GLU A C 1
ATOM 1868 O O . GLU A 1 235 ? 11.609 -22.828 9.984 1 95.56 235 GLU A O 1
ATOM 1873 N N . TRP A 1 236 ? 12.688 -21.906 8.242 1 93.88 236 TRP A N 1
ATOM 1874 C CA . TRP A 1 236 ? 13.156 -23.203 7.781 1 93.88 236 TRP A CA 1
ATOM 1875 C C . TRP A 1 236 ? 14.312 -23.703 8.648 1 93.88 236 TRP A C 1
ATOM 1877 O O . TRP A 1 236 ? 15.172 -22.922 9.055 1 93.88 236 TRP A O 1
ATOM 1887 N N . ASP A 1 237 ? 14.305 -25 8.922 1 91.81 237 ASP A N 1
ATOM 1888 C CA . ASP A 1 237 ? 15.367 -25.578 9.75 1 91.81 237 ASP A CA 1
ATOM 1889 C C . ASP A 1 237 ? 16.625 -25.844 8.922 1 91.81 237 ASP A C 1
ATOM 1891 O O . ASP A 1 237 ? 16.547 -25.969 7.699 1 91.81 237 ASP A O 1
ATOM 1895 N N . ALA A 1 238 ? 17.688 -25.938 9.688 1 91.44 238 ALA A N 1
ATOM 1896 C CA . ALA A 1 238 ? 18.969 -26.188 9.047 1 91.44 238 ALA A CA 1
ATOM 1897 C C . ALA A 1 238 ? 18.938 -27.469 8.234 1 91.44 238 ALA A C 1
ATOM 1899 O O . ALA A 1 238 ? 19.531 -27.562 7.16 1 91.44 238 ALA A O 1
ATOM 1900 N N . SER A 1 239 ? 18.234 -28.438 8.766 1 93.88 239 SER A N 1
ATOM 1901 C CA . SER A 1 239 ? 18.156 -29.734 8.086 1 93.88 239 SER A CA 1
ATOM 1902 C C . SER A 1 239 ? 17.391 -29.609 6.77 1 93.88 239 SER A C 1
ATOM 1904 O O . SER A 1 239 ? 17.734 -30.297 5.793 1 93.88 239 SER A O 1
ATOM 1906 N N . GLU A 1 240 ? 16.406 -28.719 6.723 1 92.5 240 GLU A N 1
ATOM 1907 C CA . GLU A 1 240 ? 15.641 -28.484 5.504 1 92.5 240 GLU A CA 1
ATOM 1908 C C . GLU A 1 240 ? 16.5 -27.781 4.449 1 92.5 240 GLU A C 1
ATOM 1910 O O . GLU A 1 240 ? 16.359 -28.047 3.252 1 92.5 240 GLU A O 1
ATOM 1915 N N . LEU A 1 241 ? 17.422 -26.984 4.918 1 95 241 LEU A N 1
ATOM 1916 C CA . LEU A 1 241 ? 18.188 -26.125 4.012 1 95 241 LEU A CA 1
ATOM 1917 C C . LEU A 1 241 ? 19.5 -26.781 3.625 1 95 241 LEU A C 1
ATOM 1919 O O . LEU A 1 241 ? 20.219 -26.281 2.752 1 95 241 LEU A O 1
ATOM 1923 N N . ALA A 1 242 ? 19.812 -27.891 4.215 1 92.56 242 ALA A N 1
ATOM 1924 C CA . ALA A 1 242 ? 21.125 -28.531 4.074 1 92.56 242 ALA A CA 1
ATOM 1925 C C . ALA A 1 242 ? 21.406 -28.875 2.617 1 92.56 242 ALA A C 1
ATOM 1927 O O . ALA A 1 242 ? 22.547 -28.766 2.158 1 92.56 242 ALA A O 1
ATOM 1928 N N . ASN A 1 243 ? 20.422 -29.219 1.825 1 91.25 243 ASN A N 1
ATOM 1929 C CA . ASN A 1 243 ? 20.641 -29.672 0.458 1 91.25 243 ASN A CA 1
ATOM 1930 C C . ASN A 1 243 ? 20.156 -28.641 -0.562 1 91.25 243 ASN A C 1
ATOM 1932 O O . ASN A 1 243 ? 20.078 -28.938 -1.758 1 91.25 243 ASN A O 1
ATOM 1936 N N . VAL A 1 244 ? 19.781 -27.547 -0.064 1 95.5 244 VAL A N 1
ATOM 1937 C CA . VAL A 1 244 ? 19.344 -26.469 -0.937 1 95.5 244 VAL A CA 1
ATOM 1938 C C . VAL A 1 244 ? 20.547 -25.734 -1.507 1 95.5 244 VAL A C 1
ATOM 1940 O O . VAL A 1 244 ? 21.484 -25.406 -0.775 1 95.5 244 VAL A O 1
ATOM 1943 N N . PRO A 1 245 ? 20.625 -25.531 -2.871 1 96.38 245 PRO A N 1
ATOM 1944 C CA . PRO A 1 245 ? 21.75 -24.781 -3.453 1 96.38 245 PRO A CA 1
ATOM 1945 C C . PRO A 1 245 ? 21.953 -23.422 -2.791 1 96.38 245 PRO A C 1
ATOM 1947 O O . PRO A 1 245 ? 20.984 -22.766 -2.389 1 96.38 245 PRO A O 1
ATOM 1950 N N . PRO A 1 246 ? 23.188 -22.953 -2.754 1 95.38 246 PRO A N 1
ATOM 1951 C CA . PRO A 1 246 ? 23.5 -21.703 -2.049 1 95.38 246 PRO A CA 1
ATOM 1952 C C . PRO A 1 246 ? 22.703 -20.516 -2.578 1 95.38 246 PRO A C 1
ATOM 1954 O O . PRO A 1 246 ? 22.266 -19.672 -1.797 1 95.38 246 PRO A O 1
ATOM 1957 N N . GLU A 1 247 ? 22.516 -20.422 -3.885 1 95.69 247 GLU A N 1
ATOM 1958 C CA . GLU A 1 247 ? 21.812 -19.297 -4.477 1 95.69 247 GLU A CA 1
ATOM 1959 C C . GLU A 1 247 ? 20.344 -19.281 -4.059 1 95.69 247 GLU A C 1
ATOM 1961 O O . GLU A 1 247 ? 19.719 -18.219 -4.012 1 95.69 247 GLU A O 1
ATOM 1966 N N . VAL A 1 248 ? 19.781 -20.453 -3.785 1 98.12 248 VAL A N 1
ATOM 1967 C CA . VAL A 1 248 ? 18.391 -20.562 -3.318 1 98.12 248 VAL A CA 1
ATOM 1968 C C . VAL A 1 248 ? 18.344 -20.297 -1.817 1 98.12 248 VAL A C 1
ATOM 1970 O O . VAL A 1 248 ? 17.438 -19.594 -1.341 1 98.12 248 VAL A O 1
ATOM 1973 N N . ARG A 1 249 ? 19.297 -20.734 -1.066 1 97.06 249 ARG A N 1
ATOM 1974 C CA . ARG A 1 249 ? 19.328 -20.641 0.39 1 97.06 249 ARG A CA 1
ATOM 1975 C C . ARG A 1 249 ? 19.281 -19.188 0.847 1 97.06 249 ARG A C 1
ATOM 1977 O O . ARG A 1 249 ? 18.641 -18.875 1.854 1 97.06 249 ARG A O 1
ATOM 1984 N N . THR A 1 250 ? 19.953 -18.312 0.177 1 95.94 250 THR A N 1
ATOM 1985 C CA . THR A 1 250 ? 20 -16.906 0.532 1 95.94 250 THR A CA 1
ATOM 1986 C C . THR A 1 250 ? 18.594 -16.297 0.517 1 95.94 250 THR A C 1
ATOM 1988 O O . THR A 1 250 ? 18.312 -15.359 1.269 1 95.94 250 THR A O 1
ATOM 1991 N N . LEU A 1 251 ? 17.719 -16.875 -0.312 1 98.31 251 LEU A N 1
ATOM 1992 C CA . LEU A 1 251 ? 16.344 -16.375 -0.439 1 98.31 251 LEU A CA 1
ATOM 1993 C C . LEU A 1 251 ? 15.438 -16.984 0.614 1 98.31 251 LEU A C 1
ATOM 1995 O O . LEU A 1 251 ? 14.32 -16.516 0.826 1 98.31 251 LEU A O 1
ATOM 1999 N N . MET A 1 252 ? 15.898 -18.047 1.253 1 97.62 252 MET A N 1
ATOM 2000 C CA . MET A 1 252 ? 15.039 -18.828 2.137 1 97.62 252 MET A CA 1
ATOM 2001 C C . MET A 1 252 ? 15.422 -18.609 3.598 1 97.62 252 MET A C 1
ATOM 2003 O O . MET A 1 252 ? 15.062 -19.406 4.465 1 97.62 252 MET A O 1
ATOM 2007 N N . THR A 1 253 ? 16.141 -17.484 3.93 1 92.88 253 THR A N 1
ATOM 2008 C CA . THR A 1 253 ? 16.516 -17.125 5.293 1 92.88 253 THR A CA 1
ATOM 2009 C C . THR A 1 253 ? 15.93 -15.773 5.676 1 92.88 253 THR A C 1
ATOM 2011 O O . THR A 1 253 ? 15.68 -14.93 4.809 1 92.88 253 THR A O 1
ATOM 2014 N N . GLY A 1 254 ? 15.617 -15.664 6.98 1 95.62 254 GLY A N 1
ATOM 2015 C CA . GLY A 1 254 ? 15.18 -14.375 7.492 1 95.62 254 GLY A CA 1
ATOM 2016 C C . GLY A 1 254 ? 13.711 -14.094 7.223 1 95.62 254 GLY A C 1
ATOM 2017 O O . GLY A 1 254 ? 13.344 -12.969 6.883 1 95.62 254 GLY A O 1
ATOM 2018 N N . ARG A 1 255 ? 12.891 -15.133 7.328 1 97.12 255 ARG A N 1
ATOM 2019 C CA . ARG A 1 255 ? 11.469 -14.977 7.02 1 97.12 255 ARG A CA 1
ATOM 2020 C C . ARG A 1 255 ? 10.812 -13.977 7.957 1 97.12 255 ARG A C 1
ATOM 2022 O O . ARG A 1 255 ? 9.781 -13.383 7.621 1 97.12 255 ARG A O 1
ATOM 2029 N N . ASN A 1 256 ? 11.453 -13.75 9.156 1 97.81 256 ASN A N 1
ATOM 2030 C CA . ASN A 1 256 ? 10.883 -12.812 10.117 1 97.81 256 ASN A CA 1
ATOM 2031 C C . ASN A 1 256 ? 11.68 -11.508 10.18 1 97.81 256 ASN A C 1
ATOM 2033 O O . ASN A 1 256 ? 11.414 -10.648 11.016 1 97.81 256 ASN A O 1
ATOM 2037 N N . ARG A 1 257 ? 12.656 -11.391 9.312 1 97.06 257 ARG A N 1
ATOM 2038 C CA . ARG A 1 257 ? 13.523 -10.219 9.344 1 97.06 257 ARG A CA 1
ATOM 2039 C C . ARG A 1 257 ? 12.734 -8.945 9.039 1 97.06 257 ARG A C 1
ATOM 2041 O O . ARG A 1 257 ? 11.938 -8.914 8.102 1 97.06 257 ARG A O 1
ATOM 2048 N N . ARG A 1 258 ? 12.977 -7.887 9.852 1 96.19 258 ARG A N 1
ATOM 2049 C CA . ARG A 1 258 ? 12.516 -6.516 9.664 1 96.19 258 ARG A CA 1
ATOM 2050 C C . ARG A 1 258 ? 13.68 -5.531 9.75 1 96.19 258 ARG A C 1
ATOM 2052 O O . ARG A 1 258 ? 14.609 -5.734 10.523 1 96.19 258 ARG A O 1
ATOM 2059 N N . VAL A 1 259 ? 13.648 -4.57 8.922 1 95.19 259 VAL A N 1
ATOM 2060 C CA . VAL A 1 259 ? 14.531 -3.424 9.133 1 95.19 259 VAL A CA 1
ATOM 2061 C C . VAL A 1 259 ? 13.711 -2.227 9.617 1 95.19 259 VAL A C 1
ATOM 2063 O O . VAL A 1 259 ? 12.977 -1.615 8.836 1 95.19 259 VAL A O 1
ATOM 2066 N N . TRP A 1 260 ? 13.742 -1.928 10.898 1 91.88 260 TRP A N 1
ATOM 2067 C CA . TRP A 1 260 ? 12.969 -0.84 11.492 1 91.88 260 TRP A CA 1
ATOM 2068 C C . TRP A 1 260 ? 13.75 -0.162 12.609 1 91.88 260 TRP A C 1
ATOM 2070 O O . TRP A 1 260 ? 14.789 -0.669 13.047 1 91.88 260 TRP A O 1
ATOM 2080 N N . PHE A 1 261 ? 13.328 1.034 12.914 1 90.06 261 PHE A N 1
ATOM 2081 C CA . PHE A 1 261 ? 13.945 1.886 13.93 1 90.06 261 PHE A CA 1
ATOM 2082 C C . PHE A 1 261 ? 12.898 2.439 14.883 1 90.06 261 PHE A C 1
ATOM 2084 O O . PHE A 1 261 ? 12.57 3.629 14.836 1 90.06 261 PHE A O 1
ATOM 2091 N N . PRO A 1 262 ? 12.406 1.67 15.805 1 85.44 262 PRO A N 1
ATOM 2092 C CA . PRO A 1 262 ? 11.289 2.072 16.672 1 85.44 262 PRO A CA 1
ATOM 2093 C C . PRO A 1 262 ? 11.609 3.307 17.5 1 85.44 262 PRO A C 1
ATOM 2095 O O . PRO A 1 262 ? 10.719 4.09 17.828 1 85.44 262 PRO A O 1
ATOM 2098 N N . GLU A 1 263 ? 12.844 3.416 17.875 1 83.88 263 GLU A N 1
ATOM 2099 C CA . GLU A 1 263 ? 13.242 4.559 18.688 1 83.88 263 GLU A CA 1
ATOM 2100 C C . GLU A 1 263 ? 13.711 5.719 17.812 1 83.88 263 GLU A C 1
ATOM 2102 O O . GLU A 1 263 ? 14.211 6.723 18.312 1 83.88 263 GLU A O 1
ATOM 2107 N N . GLY A 1 264 ? 13.531 5.516 16.469 1 72.19 264 GLY A N 1
ATOM 2108 C CA . GLY A 1 264 ? 14.164 6.473 15.578 1 72.19 264 GLY A CA 1
ATOM 2109 C C . GLY A 1 264 ? 13.781 7.91 15.875 1 72.19 264 GLY A C 1
ATOM 2110 O O . GLY A 1 264 ? 12.734 8.164 16.469 1 72.19 264 GLY A O 1
ATOM 2111 N N . GLY A 1 265 ? 14.602 8.852 15.648 1 78.19 265 GLY A N 1
ATOM 2112 C CA . GLY A 1 265 ? 14.484 10.289 15.852 1 78.19 265 GLY A CA 1
ATOM 2113 C C . GLY A 1 265 ? 14.047 11.039 14.609 1 78.19 265 GLY A C 1
ATOM 2114 O O . GLY A 1 265 ? 14.008 10.469 13.516 1 78.19 265 GLY A O 1
ATOM 2115 N N . ASN A 1 266 ? 13.695 12.219 14.789 1 84.62 266 ASN A N 1
ATOM 2116 C CA . ASN A 1 266 ? 13.242 13.086 13.711 1 84.62 266 ASN A CA 1
ATOM 2117 C C . ASN A 1 266 ? 14.352 13.359 12.703 1 84.62 266 ASN A C 1
ATOM 2119 O O . ASN A 1 266 ? 14.102 13.469 11.5 1 84.62 266 ASN A O 1
ATOM 2123 N N . LYS A 1 267 ? 15.609 13.422 13.219 1 89.62 267 LYS A N 1
ATOM 2124 C CA . LYS A 1 267 ? 16.75 13.695 12.359 1 89.62 267 LYS A CA 1
ATOM 2125 C C . LYS A 1 267 ? 17.953 12.828 12.734 1 89.62 267 LYS A C 1
ATOM 2127 O O . LYS A 1 267 ? 18.953 13.328 13.258 1 89.62 267 LYS A O 1
ATOM 2132 N N . PRO A 1 268 ? 17.906 11.602 12.383 1 88.12 268 PRO A N 1
ATOM 2133 C CA . PRO A 1 268 ? 19.062 10.75 12.688 1 88.12 268 PRO A CA 1
ATOM 2134 C C . PRO A 1 268 ? 20.328 11.156 11.922 1 88.12 268 PRO A C 1
ATOM 2136 O O . PRO A 1 268 ? 20.219 11.742 10.836 1 88.12 268 PRO A O 1
ATOM 2139 N N . ALA A 1 269 ? 21.391 10.867 12.531 1 87.31 269 ALA A N 1
ATOM 2140 C CA . ALA A 1 269 ? 22.656 11.172 11.883 1 87.31 269 ALA A CA 1
ATOM 2141 C C . ALA A 1 269 ? 22.859 10.336 10.625 1 87.31 269 ALA A C 1
ATOM 2143 O O . ALA A 1 269 ? 22.406 9.188 10.562 1 87.31 269 ALA A O 1
ATOM 2144 N N . GLY A 1 270 ? 23.453 10.906 9.633 1 89.81 270 GLY A N 1
ATOM 2145 C CA . GLY A 1 270 ? 23.844 10.156 8.453 1 89.81 270 GLY A CA 1
ATOM 2146 C C . GLY A 1 270 ? 22.719 9.969 7.465 1 89.81 270 GLY A C 1
ATOM 2147 O O . GLY A 1 270 ? 22.75 9.055 6.637 1 89.81 270 GLY A O 1
ATOM 2148 N N . MET A 1 271 ? 21.703 10.727 7.535 1 92.69 271 MET A N 1
ATOM 2149 C CA . MET A 1 271 ? 20.625 10.648 6.559 1 92.69 271 MET A CA 1
ATOM 2150 C C . MET A 1 271 ? 21.141 10.891 5.145 1 92.69 271 MET A C 1
ATOM 2152 O O . MET A 1 271 ? 21.969 11.773 4.93 1 92.69 271 MET A O 1
ATOM 2156 N N . GLN A 1 272 ? 20.641 10.078 4.281 1 94.88 272 GLN A N 1
ATOM 2157 C CA . GLN A 1 272 ? 21.031 10.227 2.879 1 94.88 272 GLN A CA 1
ATOM 2158 C C . GLN A 1 272 ? 20.188 11.305 2.189 1 94.88 272 GLN A C 1
ATOM 2160 O O . GLN A 1 272 ? 19.156 11.734 2.717 1 94.88 272 GLN A O 1
ATOM 2165 N N . ASP A 1 273 ? 20.719 11.781 0.98 1 95.75 273 ASP A N 1
ATOM 2166 C CA . ASP A 1 273 ? 20 12.797 0.213 1 95.75 273 ASP A CA 1
ATOM 2167 C C . ASP A 1 273 ? 19.641 12.273 -1.176 1 95.75 273 ASP A C 1
ATOM 2169 O O . ASP A 1 273 ? 19.344 13.062 -2.084 1 95.75 273 ASP A O 1
ATOM 2173 N N . THR A 1 274 ? 19.812 10.984 -1.311 1 95.94 274 THR A N 1
ATOM 2174 C CA . THR A 1 274 ? 19.375 10.281 -2.516 1 95.94 274 THR A CA 1
ATOM 2175 C C . THR A 1 274 ? 18.812 8.906 -2.166 1 95.94 274 THR A C 1
ATOM 2177 O O . THR A 1 274 ? 19.172 8.32 -1.144 1 95.94 274 THR A O 1
ATOM 2180 N N . ALA A 1 275 ? 17.953 8.492 -2.906 1 97.5 275 ALA A N 1
ATOM 2181 C CA . ALA A 1 275 ? 17.312 7.18 -2.838 1 97.5 275 ALA A CA 1
ATOM 2182 C C . ALA A 1 275 ? 16.734 6.777 -4.188 1 97.5 275 ALA A C 1
ATOM 2184 O O . ALA A 1 275 ? 15.562 7.043 -4.465 1 97.5 275 ALA A O 1
ATOM 2185 N N . THR A 1 276 ? 17.453 6.102 -4.988 1 96.62 276 THR A N 1
ATOM 2186 C CA . THR A 1 276 ? 17.094 5.867 -6.383 1 96.62 276 THR A CA 1
ATOM 2187 C C . THR A 1 276 ? 15.891 4.938 -6.48 1 96.62 276 THR A C 1
ATOM 2189 O O . THR A 1 276 ? 15.117 5.012 -7.441 1 96.62 276 THR A O 1
ATOM 2192 N N . GLY A 1 277 ? 15.719 4.109 -5.48 1 97.81 277 GLY A N 1
ATOM 2193 C CA . GLY A 1 277 ? 14.617 3.16 -5.484 1 97.81 277 GLY A CA 1
ATOM 2194 C C . GLY A 1 277 ? 13.258 3.822 -5.375 1 97.81 277 GLY A C 1
ATOM 2195 O O . GLY A 1 277 ? 12.234 3.182 -5.605 1 97.81 277 GLY A O 1
ATOM 2196 N N . ILE A 1 278 ? 13.258 5.18 -5.043 1 98.19 278 ILE A N 1
ATOM 2197 C CA . ILE A 1 278 ? 11.969 5.863 -4.93 1 98.19 278 ILE A CA 1
ATOM 2198 C C . ILE A 1 278 ? 11.938 7.059 -5.879 1 98.19 278 ILE A C 1
ATOM 2200 O O . ILE A 1 278 ? 11.086 7.941 -5.746 1 98.19 278 ILE A O 1
ATOM 2204 N N . ASN A 1 279 ? 12.867 7.094 -6.84 1 97.19 279 ASN A N 1
ATOM 2205 C CA . ASN A 1 279 ? 12.789 8.125 -7.867 1 97.19 279 ASN A CA 1
ATOM 2206 C C . ASN A 1 279 ? 11.453 8.086 -8.602 1 97.19 279 ASN A C 1
ATOM 2208 O O . ASN A 1 279 ? 11.055 7.039 -9.125 1 97.19 279 ASN A O 1
ATOM 2212 N N . PRO A 1 280 ? 10.758 9.211 -8.625 1 96.31 280 PRO A N 1
ATOM 2213 C CA . PRO A 1 280 ? 9.609 9.234 -9.531 1 96.31 280 PRO A CA 1
ATOM 2214 C C . PRO A 1 280 ? 9.969 8.844 -10.961 1 96.31 280 PRO A C 1
ATOM 2216 O O . PRO A 1 280 ? 9.156 8.227 -11.664 1 96.31 280 PRO A O 1
ATOM 2219 N N . SER A 1 281 ? 11.148 9.078 -11.414 1 95.69 281 SER A N 1
ATOM 2220 C CA . SER A 1 281 ? 11.594 8.836 -12.781 1 95.69 281 SER A CA 1
ATOM 2221 C C . SER A 1 281 ? 11.883 7.359 -13.016 1 95.69 281 SER A C 1
ATOM 2223 O O . SER A 1 281 ? 12.219 6.957 -14.133 1 95.69 281 SER A O 1
ATOM 2225 N N . ARG A 1 282 ? 11.695 6.473 -11.992 1 95.56 282 ARG A N 1
ATOM 2226 C CA . ARG A 1 282 ? 12.008 5.055 -12.141 1 95.56 282 ARG A CA 1
ATOM 2227 C C . ARG A 1 282 ? 11.086 4.402 -13.172 1 95.56 282 ARG A C 1
ATOM 2229 O O . ARG A 1 282 ? 11.398 3.328 -13.688 1 95.56 282 ARG A O 1
ATOM 2236 N N . TRP A 1 283 ? 9.938 5.07 -13.445 1 95.69 283 TRP A N 1
ATOM 2237 C CA . TRP A 1 283 ? 8.977 4.551 -14.414 1 95.69 283 TRP A CA 1
ATOM 2238 C C . TRP A 1 283 ? 9.461 4.801 -15.844 1 95.69 283 TRP A C 1
ATOM 2240 O O . TRP A 1 283 ? 8.969 4.18 -16.781 1 95.69 283 TRP A O 1
ATOM 2250 N N . GLY A 1 284 ? 10.336 5.742 -16.125 1 85.31 284 GLY A N 1
ATOM 2251 C CA . GLY A 1 2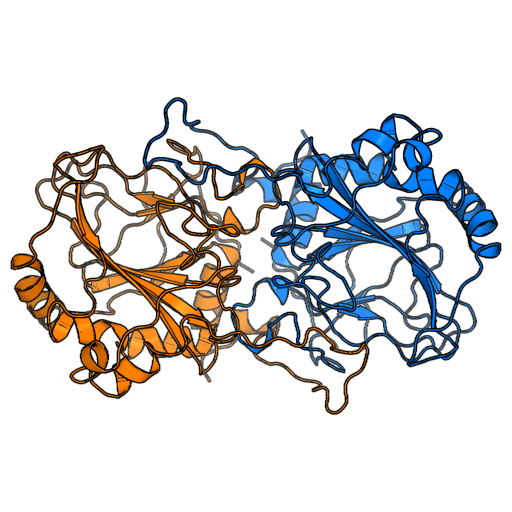84 ? 10.82 6.082 -17.453 1 85.31 284 GLY A CA 1
ATOM 2252 C C . GLY A 1 284 ? 12.25 5.645 -17.703 1 85.31 284 GLY A C 1
ATOM 2253 O O . GLY A 1 284 ? 12.852 6.004 -18.703 1 85.31 284 GLY A O 1
ATOM 2254 N N . ARG A 1 285 ? 12.953 5.051 -16.688 1 62 285 ARG A N 1
ATOM 2255 C CA . ARG A 1 285 ? 14.352 4.656 -16.812 1 62 285 ARG A CA 1
ATOM 2256 C C . ARG A 1 285 ? 14.516 3.588 -17.891 1 62 285 ARG A C 1
ATOM 2258 O O . ARG A 1 285 ? 13.789 2.594 -17.906 1 62 285 ARG A O 1
ATOM 2265 N N . ALA A 1 286 ? 15.133 4.133 -18.984 1 50.78 286 ALA A N 1
ATOM 2266 C CA . ALA A 1 286 ? 15.617 3.139 -19.938 1 50.78 286 ALA A CA 1
ATOM 2267 C C . ALA A 1 286 ? 16.703 2.264 -19.312 1 50.78 286 ALA A C 1
ATOM 2269 O O . ALA A 1 286 ? 17.344 2.656 -18.328 1 50.78 286 ALA A O 1
ATOM 2270 N N . GLU A 1 287 ? 16.75 0.838 -19.375 1 45.44 287 GLU A N 1
ATOM 2271 C CA . GLU A 1 287 ? 17.828 -0.047 -18.953 1 45.44 287 GLU A CA 1
ATOM 2272 C C . GLU A 1 287 ? 19.188 0.625 -19.109 1 45.44 287 GLU A C 1
ATOM 2274 O O . GLU A 1 287 ? 19.484 1.194 -20.156 1 45.44 287 GLU A O 1
ATOM 2279 N N . GLU A 1 288 ? 19.766 1.211 -18.047 1 35.97 288 GLU A N 1
ATOM 2280 C CA . GLU A 1 288 ? 21.172 1.456 -18.312 1 35.97 288 GLU A CA 1
ATOM 2281 C C . GLU A 1 288 ? 21.859 0.21 -18.875 1 35.97 288 GLU A C 1
ATOM 2283 O O . GLU A 1 288 ? 21.578 -0.907 -18.438 1 35.97 288 GLU A O 1
ATOM 2288 N N . MET B 1 1 ? -4.137 9.156 -20.031 1 25.8 1 MET B N 1
ATOM 2289 C CA . MET B 1 1 ? -3.803 9.172 -18.609 1 25.8 1 MET B CA 1
ATOM 2290 C C . MET B 1 1 ? -2.615 10.094 -18.344 1 25.8 1 MET B C 1
ATOM 2292 O O . MET B 1 1 ? -1.515 9.859 -18.844 1 25.8 1 MET B O 1
ATOM 2296 N N . VAL B 1 2 ? -2.809 11.273 -18.188 1 29.47 2 VAL B N 1
ATOM 2297 C CA . VAL B 1 2 ? -1.802 12.328 -18.141 1 29.47 2 VAL B CA 1
ATOM 2298 C C . VAL B 1 2 ? -0.883 12.117 -16.938 1 29.47 2 VAL B C 1
ATOM 2300 O O . VAL B 1 2 ? -1.33 12.172 -15.789 1 29.47 2 VAL B O 1
ATOM 2303 N N . LEU B 1 3 ? 0.046 11.094 -17.094 1 38.47 3 LEU B N 1
ATOM 2304 C CA . LEU B 1 3 ? 1.083 11.18 -16.078 1 38.47 3 LEU B CA 1
ATOM 2305 C C . LEU B 1 3 ? 1.605 12.609 -15.945 1 38.47 3 LEU B C 1
ATOM 2307 O O . LEU B 1 3 ? 1.83 13.281 -16.953 1 38.47 3 LEU B O 1
ATOM 2311 N N . TRP B 1 4 ? 1.22 13.18 -15.016 1 40.19 4 TRP B N 1
ATOM 2312 C CA . TRP B 1 4 ? 1.697 14.539 -14.797 1 40.19 4 TRP B CA 1
ATOM 2313 C C . TRP B 1 4 ? 3.221 14.578 -14.742 1 40.19 4 TRP B C 1
ATOM 2315 O O . TRP B 1 4 ? 3.836 13.844 -13.961 1 40.19 4 TRP B O 1
ATOM 2325 N N . GLY B 1 5 ? 3.703 14.68 -15.922 1 41.5 5 GLY B N 1
ATOM 2326 C CA . GLY B 1 5 ? 5.137 14.922 -15.922 1 41.5 5 GLY B CA 1
ATOM 2327 C C . GLY B 1 5 ? 5.586 15.852 -14.812 1 41.5 5 GLY B C 1
ATOM 2328 O O . GLY B 1 5 ? 5.109 16.984 -14.719 1 41.5 5 GLY B O 1
ATOM 2329 N N . ILE B 1 6 ? 5.836 15.359 -13.625 1 43.38 6 ILE B N 1
ATOM 2330 C CA . ILE B 1 6 ? 6.484 16.203 -12.633 1 43.38 6 ILE B CA 1
ATOM 2331 C C . ILE B 1 6 ? 7.883 16.594 -13.117 1 43.38 6 ILE B C 1
ATOM 2333 O O . ILE B 1 6 ? 8.734 15.734 -13.336 1 43.38 6 ILE B O 1
ATOM 2337 N N . ASP B 1 7 ? 7.957 17.531 -13.938 1 42.97 7 ASP B N 1
ATOM 2338 C CA . ASP B 1 7 ? 9.273 18.109 -14.195 1 42.97 7 ASP B CA 1
ATOM 2339 C C . ASP B 1 7 ? 10 18.422 -12.891 1 42.97 7 ASP B C 1
ATOM 2341 O O . ASP B 1 7 ? 9.586 19.312 -12.148 1 42.97 7 ASP B O 1
ATOM 2345 N N . ALA B 1 8 ? 10.695 17.531 -12.289 1 44.09 8 ALA B N 1
ATOM 2346 C CA . ALA B 1 8 ? 11.469 17.641 -11.055 1 44.09 8 ALA B CA 1
ATOM 2347 C C . ALA B 1 8 ? 12.469 18.797 -11.133 1 44.09 8 ALA B C 1
ATOM 2349 O O . ALA B 1 8 ? 13.594 18.625 -11.609 1 44.09 8 ALA B O 1
ATOM 2350 N N . MET B 1 9 ? 12.102 19.953 -11.664 1 44.72 9 MET B N 1
ATOM 2351 C CA . MET B 1 9 ? 13.148 20.938 -11.414 1 44.72 9 MET B CA 1
ATOM 2352 C C . MET B 1 9 ? 13.266 21.234 -9.922 1 44.72 9 MET B C 1
ATOM 2354 O O . MET B 1 9 ? 12.266 21.547 -9.266 1 44.72 9 MET B O 1
ATOM 2358 N N . HIS B 1 10 ? 14.336 20.859 -9.117 1 54.47 10 HIS B N 1
ATOM 2359 C CA . HIS B 1 10 ? 14.641 20.766 -7.691 1 54.47 10 HIS B CA 1
ATOM 2360 C C . HIS B 1 10 ? 13.852 21.781 -6.887 1 54.47 10 HIS B C 1
ATOM 2362 O O . HIS B 1 10 ? 13.258 21.453 -5.859 1 54.47 10 HIS B O 1
ATOM 2368 N N . ASP B 1 11 ? 14.117 23.25 -6.996 1 62.06 11 ASP B N 1
ATOM 2369 C CA . ASP B 1 11 ? 13.789 24.219 -5.957 1 62.06 11 ASP B CA 1
ATOM 2370 C C . ASP B 1 11 ? 12.609 25.094 -6.379 1 62.06 11 ASP B C 1
ATOM 2372 O O . ASP B 1 11 ? 12.508 26.25 -5.957 1 62.06 11 ASP B O 1
ATOM 2376 N N . ARG B 1 12 ? 11.758 24.578 -7.453 1 77.88 12 ARG B N 1
ATOM 2377 C CA . ARG B 1 12 ? 10.586 25.391 -7.797 1 77.88 12 ARG B CA 1
ATOM 2378 C C . ARG B 1 12 ? 9.297 24.703 -7.355 1 77.88 12 ARG B C 1
ATOM 2380 O O . ARG B 1 12 ? 9.211 23.469 -7.363 1 77.88 12 ARG B O 1
ATOM 2387 N N . PRO B 1 13 ? 8.344 25.578 -7.051 1 92.12 13 PRO B N 1
ATOM 2388 C CA . PRO B 1 13 ? 7.051 25.031 -6.645 1 92.12 13 PRO B CA 1
ATOM 2389 C C . PRO B 1 13 ? 6.355 24.266 -7.766 1 92.12 13 PRO B C 1
ATOM 2391 O O . PRO B 1 13 ? 6.445 24.641 -8.938 1 92.12 13 PRO B O 1
ATOM 2394 N N . LEU B 1 14 ? 5.703 23.203 -7.43 1 93.5 14 LEU B N 1
ATOM 2395 C CA . LEU B 1 14 ? 4.875 22.453 -8.367 1 93.5 14 LEU B CA 1
ATOM 2396 C C . LEU B 1 14 ? 3.729 23.312 -8.891 1 93.5 14 LEU B C 1
ATOM 2398 O O . LEU B 1 14 ? 2.994 23.922 -8.102 1 93.5 14 LEU B O 1
ATOM 2402 N N . GLU B 1 15 ? 3.668 23.453 -10.156 1 90.81 15 GLU B N 1
ATOM 2403 C CA . GLU B 1 15 ? 2.562 24.172 -10.781 1 90.81 15 GLU B CA 1
ATOM 2404 C C . GLU B 1 15 ? 1.438 23.219 -11.18 1 90.81 15 GLU B C 1
ATOM 2406 O O . GLU B 1 15 ? 1.618 22.375 -12.062 1 90.81 15 GLU B O 1
ATOM 2411 N N . ARG B 1 16 ? 0.336 23.375 -10.539 1 92.19 16 ARG B N 1
ATOM 2412 C CA . ARG B 1 16 ? -0.847 22.562 -10.797 1 92.19 16 ARG B CA 1
ATOM 2413 C C . ARG B 1 16 ? -2.123 23.328 -10.477 1 92.19 16 ARG B C 1
ATOM 2415 O O . ARG B 1 16 ? -2.213 23.984 -9.438 1 92.19 16 ARG B O 1
ATOM 2422 N N . ASP B 1 17 ? -3.035 23.297 -11.406 1 95.75 17 ASP B N 1
ATOM 2423 C CA . ASP B 1 17 ? -4.348 23.875 -11.117 1 95.75 17 ASP B CA 1
ATOM 2424 C C . ASP B 1 17 ? -5.215 22.891 -10.336 1 95.75 17 ASP B C 1
ATOM 2426 O O . ASP B 1 17 ? -6.016 22.156 -10.922 1 95.75 17 ASP B O 1
ATOM 2430 N N . TRP B 1 18 ? -5.121 22.938 -9.094 1 97.06 18 TRP B N 1
ATOM 2431 C CA . TRP B 1 18 ? -5.805 22 -8.203 1 97.06 18 TRP B CA 1
ATOM 2432 C C . TRP B 1 18 ? -7.316 22.141 -8.328 1 97.06 18 TRP B C 1
ATOM 2434 O O . TRP B 1 18 ? -8.055 21.172 -8.141 1 97.06 18 TRP B O 1
ATOM 2444 N N . ARG B 1 19 ? -7.801 23.312 -8.594 1 95.88 19 ARG B N 1
ATOM 2445 C CA . ARG B 1 19 ? -9.227 23.594 -8.672 1 95.88 19 ARG B CA 1
ATOM 2446 C C . ARG B 1 19 ? -9.859 22.922 -9.883 1 95.88 19 ARG B C 1
ATOM 2448 O O . ARG B 1 19 ? -11.078 22.719 -9.93 1 95.88 19 ARG B O 1
ATOM 2455 N N . ALA B 1 20 ? -9.07 22.578 -10.828 1 96.06 20 ALA B N 1
ATOM 2456 C CA . ALA B 1 20 ? -9.578 22.016 -12.078 1 96.06 20 ALA B CA 1
ATOM 2457 C C . ALA B 1 20 ? -9.781 20.516 -11.953 1 96.06 20 ALA B C 1
ATOM 2459 O O . ALA B 1 20 ? -10.398 19.891 -12.82 1 96.06 20 ALA B O 1
ATOM 2460 N N . LEU B 1 21 ? -9.312 19.906 -10.922 1 96.31 21 LEU B N 1
ATOM 2461 C CA . LEU B 1 21 ? -9.445 18.469 -10.758 1 96.31 21 LEU B CA 1
ATOM 2462 C C . LEU B 1 21 ? -10.852 18.094 -10.305 1 96.31 21 LEU B C 1
ATOM 2464 O O . LEU B 1 21 ? -11.344 18.625 -9.297 1 96.31 21 LEU B O 1
ATOM 2468 N N . ASP B 1 22 ? -11.508 17.203 -11.055 1 96.56 22 ASP B N 1
ATOM 2469 C CA . ASP B 1 22 ? -12.758 16.625 -10.555 1 96.56 22 ASP B CA 1
ATOM 2470 C C . ASP B 1 22 ? -12.477 15.5 -9.562 1 96.56 22 ASP B C 1
ATOM 2472 O O . ASP B 1 22 ? -11.32 15.203 -9.266 1 96.56 22 ASP B O 1
ATOM 2476 N N . LEU B 1 23 ? -13.484 14.898 -9 1 97.25 23 LEU B N 1
ATOM 2477 C CA . LEU B 1 23 ? -13.352 13.93 -7.922 1 97.25 23 LEU B CA 1
ATOM 2478 C C . LEU B 1 23 ? -12.477 12.75 -8.359 1 97.25 23 LEU B C 1
ATOM 2480 O O . LEU B 1 23 ? -11.594 12.32 -7.617 1 97.25 23 LEU B O 1
ATOM 2484 N N . GLY B 1 24 ? -12.727 12.188 -9.531 1 97.69 24 GLY B N 1
ATOM 2485 C CA . GLY B 1 24 ? -11.922 11.086 -10.023 1 97.69 24 GLY B CA 1
ATOM 2486 C C . GLY B 1 24 ? -10.453 11.422 -10.148 1 97.69 24 GLY B C 1
ATOM 2487 O O . GLY B 1 24 ? -9.594 10.633 -9.758 1 97.69 24 GLY B O 1
ATOM 2488 N N . ALA B 1 25 ? -10.148 12.586 -10.672 1 97.44 25 ALA B N 1
ATOM 2489 C CA . ALA B 1 25 ? -8.773 13.055 -10.82 1 97.44 25 ALA B CA 1
ATOM 2490 C C . ALA B 1 25 ? -8.125 13.281 -9.461 1 97.44 25 ALA B C 1
ATOM 2492 O O . ALA B 1 25 ? -6.926 13.039 -9.281 1 97.44 25 ALA B O 1
ATOM 2493 N N . GLN B 1 26 ? -8.906 13.812 -8.516 1 98.25 26 GLN B N 1
ATOM 2494 C CA . GLN B 1 26 ? -8.406 13.992 -7.156 1 98.25 26 GLN B CA 1
ATOM 2495 C C . GLN B 1 26 ? -8.016 12.656 -6.535 1 98.25 26 GLN B C 1
ATOM 2497 O O . GLN B 1 26 ? -6.926 12.523 -5.969 1 98.25 26 GLN B O 1
ATOM 2502 N N . ILE B 1 27 ? -8.906 11.672 -6.711 1 98.5 27 ILE B N 1
ATOM 2503 C CA . ILE B 1 27 ? -8.664 10.344 -6.16 1 98.5 27 ILE B CA 1
ATOM 2504 C C . ILE B 1 27 ? -7.441 9.727 -6.836 1 98.5 27 ILE B C 1
ATOM 2506 O O . ILE B 1 27 ? -6.566 9.172 -6.164 1 98.5 27 ILE B O 1
ATOM 2510 N N . GLN B 1 28 ? -7.324 9.875 -8.117 1 98.12 28 GLN B N 1
ATOM 2511 C CA . GLN B 1 28 ? -6.184 9.344 -8.859 1 98.12 28 GLN B CA 1
ATOM 2512 C C . GLN B 1 28 ? -4.879 9.969 -8.375 1 98.12 28 GLN B C 1
ATOM 2514 O O . GLN B 1 28 ? -3.896 9.266 -8.141 1 98.12 28 GLN B O 1
ATOM 2519 N N . HIS B 1 29 ? -4.883 11.305 -8.25 1 98.12 29 HIS B N 1
ATOM 2520 C CA . HIS B 1 29 ? -3.674 12 -7.832 1 98.12 29 HIS B CA 1
ATOM 2521 C C . HIS B 1 29 ? -3.217 11.539 -6.453 1 98.12 29 HIS B C 1
ATOM 2523 O O . HIS B 1 29 ? -2.031 11.273 -6.242 1 98.12 29 HIS B O 1
ATOM 2529 N N . LEU B 1 30 ? -4.145 11.391 -5.559 1 98.81 30 LEU B N 1
ATOM 2530 C CA . LEU B 1 30 ? -3.816 10.953 -4.207 1 98.81 30 LEU B CA 1
ATOM 2531 C C . LEU B 1 30 ? -3.328 9.516 -4.207 1 98.81 30 LEU B C 1
ATOM 2533 O O . LEU B 1 30 ? -2.344 9.188 -3.541 1 98.81 30 LEU B O 1
ATOM 2537 N N . GLU B 1 31 ? -3.994 8.656 -4.996 1 98.75 31 GLU B N 1
ATOM 2538 C CA . GLU B 1 31 ? -3.654 7.234 -5.008 1 98.75 31 GLU B CA 1
ATOM 2539 C C . GLU B 1 31 ? -2.332 6.988 -5.73 1 98.75 31 GLU B C 1
ATOM 2541 O O . GLU B 1 31 ? -1.559 6.109 -5.34 1 98.75 31 GLU B O 1
ATOM 2546 N N . VAL B 1 32 ? -2.02 7.781 -6.711 1 98.44 32 VAL B N 1
ATOM 2547 C CA . VAL B 1 32 ? -0.855 7.484 -7.539 1 98.44 32 VAL B CA 1
ATOM 2548 C C . VAL B 1 32 ? 0.308 8.391 -7.137 1 98.44 32 VAL B C 1
ATOM 2550 O O . VAL B 1 32 ? 1.415 7.91 -6.883 1 98.44 32 VAL B O 1
ATOM 2553 N N . GLU B 1 33 ? 0.033 9.688 -6.965 1 98.12 33 GLU B N 1
ATOM 2554 C CA . GLU B 1 33 ? 1.115 10.617 -6.656 1 98.12 33 GLU B CA 1
ATOM 2555 C C . GLU B 1 33 ? 1.412 10.648 -5.16 1 98.12 33 GLU B C 1
ATOM 2557 O O . GLU B 1 33 ? 2.477 11.109 -4.742 1 98.12 33 GLU B O 1
ATOM 2562 N N . GLY B 1 34 ? 0.444 10.242 -4.359 1 98.81 34 GLY B N 1
ATOM 2563 C CA . GLY B 1 34 ? 0.655 10.086 -2.93 1 98.81 34 GLY B CA 1
ATOM 2564 C C . GLY B 1 34 ? 0.231 11.305 -2.131 1 98.81 34 GLY B C 1
ATOM 2565 O O . GLY B 1 34 ? 0.266 11.289 -0.898 1 98.81 34 GLY B O 1
ATOM 2566 N N . PHE B 1 35 ? -0.191 12.367 -2.826 1 98.81 35 PHE B N 1
ATOM 2567 C CA . PHE B 1 35 ? -0.657 13.578 -2.16 1 98.81 35 PHE B CA 1
ATOM 2568 C C . PHE B 1 35 ? -1.668 14.32 -3.029 1 98.81 35 PHE B C 1
ATOM 2570 O O . PHE B 1 35 ? -1.83 14.008 -4.211 1 98.81 35 PHE B O 1
ATOM 2577 N N . LEU B 1 36 ? -2.404 15.258 -2.414 1 98.81 36 LEU B N 1
ATOM 2578 C CA . LEU B 1 36 ? -3.426 16.062 -3.062 1 98.81 36 LEU B CA 1
ATOM 2579 C C . LEU B 1 36 ? -3.609 17.391 -2.332 1 98.81 36 LEU B C 1
ATOM 2581 O O . LEU B 1 36 ? -3.619 17.438 -1.101 1 98.81 36 LEU B O 1
ATOM 2585 N N . VAL B 1 37 ? -3.67 18.453 -3.084 1 98.81 37 VAL B N 1
ATOM 2586 C CA . VAL B 1 37 ? -4.047 19.719 -2.488 1 98.81 37 VAL B CA 1
ATOM 2587 C C . VAL B 1 37 ? -5.535 19.984 -2.705 1 98.81 37 VAL B C 1
ATOM 2589 O O . VAL B 1 37 ? -6.027 19.891 -3.834 1 98.81 37 VAL B O 1
ATOM 2592 N N . LEU B 1 38 ? -6.27 20.141 -1.693 1 98.69 38 LEU B N 1
ATOM 2593 C CA . LEU B 1 38 ? -7.621 20.688 -1.752 1 98.69 38 LEU B CA 1
ATOM 2594 C C . LEU B 1 38 ? -7.625 22.172 -1.402 1 98.69 38 LEU B C 1
ATOM 2596 O O . LEU B 1 38 ? -7.414 22.531 -0.245 1 98.69 38 LEU B O 1
ATOM 2600 N N . PRO B 1 39 ? -7.887 22.984 -2.34 1 97.69 39 PRO B N 1
ATOM 2601 C CA . PRO B 1 39 ? -7.816 24.438 -2.094 1 97.69 39 PRO B CA 1
ATOM 2602 C C . PRO B 1 39 ? -9.078 24.984 -1.44 1 97.69 39 PRO B C 1
ATOM 2604 O O . PRO B 1 39 ? -10.148 24.375 -1.544 1 97.69 39 PRO B O 1
ATOM 2607 N N . ASP B 1 40 ? -8.945 26.016 -0.655 1 96.25 40 ASP B N 1
ATOM 2608 C CA . ASP B 1 40 ? -10.023 26.875 -0.167 1 96.25 40 ASP B CA 1
ATOM 2609 C C . ASP B 1 40 ? -11 26.078 0.704 1 96.25 40 ASP B C 1
ATOM 2611 O O . ASP B 1 40 ? -12.219 26.25 0.589 1 96.25 40 ASP B O 1
ATOM 2615 N N . LEU B 1 41 ? -10.5 25.219 1.5 1 97.81 41 LEU B N 1
ATOM 2616 C CA . LEU B 1 41 ? -11.352 24.438 2.398 1 97.81 41 LEU B CA 1
ATOM 2617 C C . LEU B 1 41 ? -11.828 25.312 3.562 1 97.81 41 LEU B C 1
ATOM 2619 O O . LEU B 1 41 ? -12.945 25.125 4.055 1 97.81 41 LEU B O 1
ATOM 2623 N N . LEU B 1 42 ? -10.938 26.156 4.035 1 98.62 42 LEU B N 1
ATOM 2624 C CA . LEU B 1 42 ? -11.258 27.047 5.141 1 98.62 42 LEU B CA 1
ATOM 2625 C C . LEU B 1 42 ? -11.32 28.5 4.672 1 98.62 42 LEU B C 1
ATOM 2627 O O . LEU B 1 42 ? -10.398 28.984 4.008 1 98.62 42 LEU B O 1
ATOM 2631 N N . ASP B 1 43 ? -12.305 29.219 5.031 1 97.81 43 ASP B N 1
ATOM 2632 C CA . ASP B 1 43 ? -12.367 30.641 4.699 1 97.81 43 ASP B CA 1
ATOM 2633 C C . ASP B 1 43 ? -11.703 31.484 5.781 1 97.81 43 ASP B C 1
ATOM 2635 O O . ASP B 1 43 ? -11.211 30.953 6.781 1 97.81 43 ASP B O 1
ATOM 2639 N N . ALA B 1 44 ? -11.742 32.781 5.621 1 98.06 44 ALA B N 1
ATOM 2640 C CA . ALA B 1 44 ? -11.008 33.688 6.484 1 98.06 44 ALA B CA 1
ATOM 2641 C C . ALA B 1 44 ? -11.57 33.688 7.902 1 98.06 44 ALA B C 1
ATOM 2643 O O . ALA B 1 44 ? -10.82 33.75 8.875 1 98.06 44 ALA B O 1
ATOM 2644 N N . GLU B 1 45 ? -12.812 33.594 7.992 1 98.44 45 GLU B N 1
ATOM 2645 C CA . GLU B 1 45 ? -13.445 33.594 9.305 1 98.44 45 GLU B CA 1
ATOM 2646 C C . GLU B 1 45 ? -13.086 32.312 10.078 1 98.44 45 GLU B C 1
ATOM 2648 O O . GLU B 1 45 ? -12.805 32.375 11.273 1 98.44 45 GLU B O 1
ATOM 2653 N N . HIS B 1 46 ? -13.195 31.188 9.383 1 98.56 46 HIS B N 1
ATOM 2654 C CA . HIS B 1 46 ? -12.82 29.922 9.992 1 98.56 46 HIS B CA 1
ATOM 2655 C C . HIS B 1 46 ? -11.367 29.938 10.469 1 98.56 46 HIS B C 1
ATOM 2657 O O . HIS B 1 46 ? -11.07 29.516 11.586 1 98.56 46 HIS B O 1
ATOM 2663 N N . ILE B 1 47 ? -10.477 30.469 9.719 1 98.75 47 ILE B N 1
ATOM 2664 C CA . ILE B 1 47 ? -9.062 30.562 10.062 1 98.75 47 ILE B CA 1
ATOM 2665 C C . ILE B 1 47 ? -8.891 31.453 11.297 1 98.75 47 ILE B C 1
ATOM 2667 O O . ILE B 1 47 ? -8.125 31.125 12.203 1 98.75 47 ILE B O 1
ATOM 2671 N N . ALA B 1 48 ? -9.609 32.5 11.312 1 98.62 48 ALA B N 1
ATOM 2672 C CA . ALA B 1 48 ? -9.508 33.406 12.453 1 98.62 48 ALA B CA 1
ATOM 2673 C C . ALA B 1 48 ? -9.922 32.719 13.75 1 98.62 48 ALA B C 1
ATOM 2675 O O . ALA B 1 48 ? -9.297 32.906 14.789 1 98.62 48 ALA B O 1
ATOM 2676 N N . ARG B 1 49 ? -10.969 31.953 13.672 1 98.69 49 ARG B N 1
ATOM 2677 C CA . ARG B 1 49 ? -11.422 31.219 14.836 1 98.69 49 ARG B CA 1
ATOM 2678 C C . ARG B 1 49 ? -10.367 30.203 15.289 1 98.69 49 ARG B C 1
ATOM 2680 O O . ARG B 1 49 ? -10.102 30.078 16.484 1 98.69 49 ARG B O 1
ATOM 2687 N N . LEU B 1 50 ? -9.797 29.484 14.367 1 98.88 50 LEU B N 1
ATOM 2688 C CA . LEU B 1 50 ? -8.75 28.516 14.695 1 98.88 50 LEU B CA 1
ATOM 2689 C C . LEU B 1 50 ? -7.531 29.219 15.289 1 98.88 50 LEU B C 1
ATOM 2691 O O . LEU B 1 50 ? -6.973 28.766 16.281 1 98.88 50 LEU B O 1
ATOM 2695 N N . ASN B 1 51 ? -7.176 30.375 14.695 1 98.69 51 ASN B N 1
ATOM 2696 C CA . ASN B 1 51 ? -6.02 31.125 15.18 1 98.69 51 ASN B CA 1
ATOM 2697 C C . ASN B 1 51 ? -6.211 31.594 16.609 1 98.69 51 ASN B C 1
ATOM 2699 O O . ASN B 1 51 ? -5.262 31.594 17.406 1 98.69 51 ASN B O 1
ATOM 2703 N N . ARG B 1 52 ? -7.379 32.031 16.922 1 98.56 52 ARG B N 1
ATOM 2704 C CA . ARG B 1 52 ? -7.66 32.438 18.281 1 98.56 52 ARG B CA 1
ATOM 2705 C C . ARG B 1 52 ? -7.402 31.312 19.266 1 98.56 52 ARG B C 1
ATOM 2707 O O . ARG B 1 52 ? -6.867 31.547 20.359 1 98.56 52 ARG B O 1
ATOM 2714 N N . GLU B 1 53 ? -7.777 30.125 18.891 1 98.75 53 GLU B N 1
ATOM 2715 C CA . GLU B 1 53 ? -7.617 28.969 19.766 1 98.75 53 GLU B CA 1
ATOM 2716 C C . GLU B 1 53 ? -6.172 28.484 19.797 1 98.75 53 GLU B C 1
ATOM 2718 O O . GLU B 1 53 ? -5.648 28.125 20.844 1 98.75 53 GLU B O 1
ATOM 2723 N N . THR B 1 54 ? -5.5 28.5 18.641 1 98.69 54 THR B N 1
ATOM 2724 C CA . THR B 1 54 ? -4.137 27.984 18.578 1 98.69 54 THR B CA 1
ATOM 2725 C C . THR B 1 54 ? -3.18 28.906 19.328 1 98.69 54 THR B C 1
ATOM 2727 O O . THR B 1 54 ? -2.182 28.453 19.891 1 98.69 54 THR B O 1
ATOM 2730 N N . ARG B 1 55 ? -3.465 30.172 19.453 1 97.75 55 ARG B N 1
ATOM 2731 C CA . ARG B 1 55 ? -2.629 31.141 20.156 1 97.75 55 ARG B CA 1
ATOM 2732 C C . ARG B 1 55 ? -2.566 30.812 21.641 1 97.75 55 ARG B C 1
ATOM 2734 O O . ARG B 1 55 ? -1.62 31.203 22.328 1 97.75 55 ARG B O 1
ATOM 2741 N N . GLU B 1 56 ? -3.529 30.094 22.078 1 98 56 GLU B N 1
ATOM 2742 C CA . GLU B 1 56 ? -3.635 29.828 23.516 1 98 56 GLU B CA 1
ATOM 2743 C C . GLU B 1 56 ? -2.963 28.5 23.875 1 98 56 GLU B C 1
ATOM 2745 O O . GLU B 1 56 ? -2.895 28.125 25.047 1 98 56 GLU B O 1
ATOM 2750 N N . LEU B 1 57 ? -2.484 27.734 22.906 1 98.56 57 LEU B N 1
ATOM 2751 C CA . LEU B 1 57 ? -1.907 26.422 23.156 1 98.56 57 LEU B CA 1
ATOM 2752 C C . LEU B 1 57 ? -0.561 26.531 23.859 1 98.56 57 LEU B C 1
ATOM 2754 O O . LEU B 1 57 ? 0.238 27.422 23.547 1 98.56 57 LEU B O 1
ATOM 2758 N N . ASP B 1 58 ? -0.314 25.688 24.828 1 98.19 58 ASP B N 1
ATOM 2759 C CA . ASP B 1 58 ? 0.99 25.578 25.484 1 98.19 58 ASP B CA 1
ATOM 2760 C C . ASP B 1 58 ? 1.914 24.656 24.688 1 98.19 58 ASP B C 1
ATOM 2762 O O . ASP B 1 58 ? 2.141 23.5 25.062 1 98.19 58 ASP B O 1
ATOM 2766 N N . THR B 1 59 ? 2.438 25.172 23.641 1 98.44 59 THR B N 1
ATOM 2767 C CA . THR B 1 59 ? 3.27 24.391 22.719 1 98.44 59 THR B CA 1
ATOM 2768 C C . THR B 1 59 ? 4.652 24.156 23.328 1 98.44 59 THR B C 1
ATOM 2770 O O . THR B 1 59 ? 5.016 24.781 24.312 1 98.44 59 THR B O 1
ATOM 2773 N N . PHE B 1 60 ? 5.352 23.156 22.812 1 97.94 60 PHE B N 1
ATOM 2774 C CA . PHE B 1 60 ? 6.746 22.922 23.172 1 97.94 60 PHE B CA 1
ATOM 2775 C C . PHE B 1 60 ? 7.582 22.672 21.922 1 97.94 60 PHE B C 1
ATOM 2777 O O . PHE B 1 60 ? 7.051 22.281 20.875 1 97.94 60 PHE B O 1
ATOM 2784 N N . ALA B 1 61 ? 8.867 22.922 22.047 1 97.38 61 ALA B N 1
ATOM 2785 C CA . ALA B 1 61 ? 9.789 22.781 20.922 1 97.38 61 ALA B CA 1
ATOM 2786 C C . ALA B 1 61 ? 10.125 21.312 20.688 1 97.38 61 ALA B C 1
ATOM 2788 O O . ALA B 1 61 ? 10.266 20.531 21.641 1 97.38 61 ALA B O 1
ATOM 2789 N N . VAL B 1 62 ? 10.258 20.938 19.438 1 94.56 62 VAL B N 1
ATOM 2790 C CA . VAL B 1 62 ? 10.805 19.625 19.109 1 94.56 62 VAL B CA 1
ATOM 2791 C C . VAL B 1 62 ? 12.289 19.578 19.469 1 94.56 62 VAL B C 1
ATOM 2793 O O . VAL B 1 62 ? 12.891 20.609 19.781 1 94.56 62 VAL B O 1
ATOM 2796 N N . ASP B 1 63 ? 12.859 18.406 19.406 1 90.62 63 ASP B N 1
ATOM 2797 C CA . ASP B 1 63 ? 14.203 18.172 19.922 1 90.62 63 ASP B CA 1
ATOM 2798 C C . ASP B 1 63 ? 15.258 18.797 19 1 90.62 63 ASP B C 1
ATOM 2800 O O . ASP B 1 63 ? 16.344 19.141 19.453 1 90.62 63 ASP B O 1
ATOM 2804 N N . TYR B 1 64 ? 14.898 19.094 17.766 1 91.25 64 TYR B N 1
ATOM 2805 C CA . TYR B 1 64 ? 15.93 19.5 16.828 1 91.25 64 TYR B CA 1
ATOM 2806 C C . TYR B 1 64 ? 15.852 21 16.531 1 91.25 64 TYR B C 1
ATOM 2808 O O . TYR B 1 64 ? 16.719 21.547 15.859 1 91.25 64 TYR B O 1
ATOM 2816 N N . SER B 1 65 ? 14.82 21.703 17.062 1 95.81 65 SER B N 1
ATOM 2817 C CA . SER B 1 65 ? 14.742 23.141 16.766 1 95.81 65 SER B CA 1
ATOM 2818 C C . SER B 1 65 ? 13.781 23.844 17.719 1 95.81 65 SER B C 1
ATOM 2820 O O . SER B 1 65 ? 12.641 23.422 17.891 1 95.81 65 SER B O 1
ATOM 2822 N N . VAL B 1 66 ? 14.109 24.969 18.203 1 97.56 66 VAL B N 1
ATOM 2823 C CA . VAL B 1 66 ? 13.25 25.812 19.047 1 97.56 66 VAL B CA 1
ATOM 2824 C C . VAL B 1 66 ? 12.219 26.516 18.172 1 97.56 66 VAL B C 1
ATOM 2826 O O . VAL B 1 66 ? 11.219 27.031 18.672 1 97.56 66 VAL B O 1
ATOM 2829 N N . HIS B 1 67 ? 12.469 26.531 16.844 1 98.19 67 HIS B N 1
ATOM 2830 C CA . HIS B 1 67 ? 11.602 27.25 15.922 1 98.19 67 HIS B CA 1
ATOM 2831 C C . HIS B 1 67 ? 10.461 26.359 15.43 1 98.19 67 HIS B C 1
ATOM 2833 O O . HIS B 1 67 ? 9.617 26.797 14.656 1 98.19 67 HIS B O 1
ATOM 2839 N N . GLN B 1 68 ? 10.469 25.109 15.828 1 97.88 68 GLN B N 1
ATOM 2840 C CA . GLN B 1 68 ? 9.383 24.172 15.562 1 97.88 68 GLN B CA 1
ATOM 2841 C C . GLN B 1 68 ? 8.625 23.844 16.844 1 97.88 68 GLN B C 1
ATOM 2843 O O . GLN B 1 68 ? 9.117 23.078 17.672 1 97.88 68 GLN B O 1
ATOM 2848 N N . GLN B 1 69 ? 7.445 24.406 16.953 1 98.25 69 GLN B N 1
ATOM 2849 C CA . GLN B 1 69 ? 6.598 24.203 18.125 1 98.25 69 GLN B CA 1
ATOM 2850 C C . GLN B 1 69 ? 5.434 23.281 17.812 1 98.25 69 GLN B C 1
ATOM 2852 O O . GLN B 1 69 ? 4.84 23.359 16.734 1 98.25 69 GLN B O 1
ATOM 2857 N N . VAL B 1 70 ? 5.137 22.359 18.734 1 98.12 70 VAL B N 1
ATOM 2858 C CA . VAL B 1 70 ? 4.078 21.391 18.469 1 98.12 70 VAL B CA 1
ATOM 2859 C C . VAL B 1 70 ? 3.15 21.281 19.672 1 98.12 70 VAL B C 1
ATOM 2861 O O . VAL B 1 70 ? 3.51 21.688 20.781 1 98.12 70 VAL B O 1
ATOM 2864 N N . TYR B 1 71 ? 1.989 20.844 19.484 1 98.5 71 TYR B N 1
ATOM 2865 C CA . TYR B 1 71 ? 0.997 20.453 20.484 1 98.5 71 TYR B CA 1
ATOM 2866 C C . TYR B 1 71 ? 0.219 19.219 20.016 1 98.5 71 TYR B C 1
ATOM 2868 O O . TYR B 1 71 ? -0.768 19.344 19.281 1 98.5 71 TYR B O 1
ATOM 2876 N N . PRO B 1 72 ? 0.646 17.984 20.422 1 96.31 72 PRO B N 1
ATOM 2877 C CA . PRO B 1 72 ? -0.057 16.766 20.047 1 96.31 72 PRO B CA 1
ATOM 2878 C C . PRO B 1 72 ? -1.399 16.609 20.75 1 96.31 72 PRO B C 1
ATOM 2880 O O . PRO B 1 72 ? -1.651 17.281 21.766 1 96.31 72 PRO B O 1
ATOM 2883 N N . ASN B 1 73 ? -2.285 15.836 20.219 1 95.81 73 ASN B N 1
ATOM 2884 C CA . ASN B 1 73 ? -3.568 15.484 20.812 1 95.81 73 ASN B CA 1
ATOM 2885 C C . ASN B 1 73 ? -4.406 16.734 21.109 1 95.81 73 ASN B C 1
ATOM 2887 O O . ASN B 1 73 ? -4.887 16.922 22.219 1 95.81 73 ASN B O 1
ATOM 2891 N N . VAL B 1 74 ? -4.598 17.547 20.078 1 98.12 74 VAL B N 1
ATOM 2892 C CA . VAL B 1 74 ? -5.141 18.891 20.234 1 98.12 74 VAL B CA 1
ATOM 2893 C C . VAL B 1 74 ? -6.664 18.844 20.109 1 98.12 74 VAL B C 1
ATOM 2895 O O . VAL B 1 74 ? -7.332 19.875 20.281 1 98.12 74 VAL B O 1
ATOM 2898 N N . GLN B 1 75 ? -7.262 17.672 19.953 1 97.31 75 GLN B N 1
ATOM 2899 C CA . GLN B 1 75 ? -8.648 17.516 19.516 1 97.31 75 GLN B CA 1
ATOM 2900 C C . GLN B 1 75 ? -9.609 18.141 20.531 1 97.31 75 GLN B C 1
ATOM 2902 O O . GLN B 1 75 ? -10.758 18.438 20.188 1 97.31 75 GLN B O 1
ATOM 2907 N N . PHE B 1 76 ? -9.117 18.422 21.781 1 96.69 76 PHE B N 1
ATOM 2908 C CA . PHE B 1 76 ? -10.039 18.906 22.797 1 96.69 76 PHE B CA 1
ATOM 2909 C C . PHE B 1 76 ? -9.664 20.312 23.234 1 96.69 76 PHE B C 1
ATOM 2911 O O . PHE B 1 76 ? -10.172 20.812 24.25 1 96.69 76 PHE B O 1
ATOM 2918 N N . ALA B 1 77 ? -8.852 21.047 22.484 1 97.31 77 ALA B N 1
ATOM 2919 C CA . ALA B 1 77 ? -8.234 22.281 22.938 1 97.31 77 ALA B CA 1
ATOM 2920 C C . ALA B 1 77 ? -9.156 23.469 22.703 1 97.31 77 ALA B C 1
ATOM 2922 O O . ALA B 1 77 ? -8.945 24.547 23.266 1 97.31 77 ALA B O 1
ATOM 2923 N N . GLY B 1 78 ? -10.195 23.297 21.906 1 97.38 78 GLY B N 1
ATOM 2924 C CA . GLY B 1 78 ? -11.164 24.344 21.609 1 97.38 78 GLY B CA 1
ATOM 2925 C C . GLY B 1 78 ? -12.25 23.891 20.641 1 97.38 78 GLY B C 1
ATOM 2926 O O . GLY B 1 78 ? -12.078 22.906 19.922 1 97.38 78 GLY B O 1
ATOM 2927 N N . PRO B 1 79 ? -13.359 24.625 20.688 1 97.56 79 PRO B N 1
ATOM 2928 C CA . PRO B 1 79 ? -14.484 24.188 19.859 1 97.56 79 PRO B CA 1
ATOM 2929 C C . PRO B 1 79 ? -14.172 24.188 18.375 1 97.56 79 PRO B C 1
ATOM 2931 O O . PRO B 1 79 ? -14.57 23.266 17.656 1 97.56 79 PRO B O 1
ATOM 2934 N N . ALA B 1 80 ? -13.477 25.219 17.859 1 98.44 80 ALA B N 1
ATOM 2935 C CA . ALA B 1 80 ? -13.164 25.281 16.438 1 98.44 80 ALA B CA 1
ATOM 2936 C C . ALA B 1 80 ? -12.219 24.156 16.031 1 98.44 80 ALA B C 1
ATOM 2938 O O . ALA B 1 80 ? -12.383 23.531 14.984 1 98.44 80 ALA B O 1
ATOM 2939 N N . ILE B 1 81 ? -11.242 23.906 16.891 1 98.75 81 ILE B N 1
ATOM 2940 C CA . ILE B 1 81 ? -10.273 22.828 16.672 1 98.75 81 ILE B CA 1
ATOM 2941 C C . ILE B 1 81 ? -10.992 21.484 16.656 1 98.75 81 ILE B C 1
ATOM 2943 O O . ILE B 1 81 ? -10.773 20.672 15.75 1 98.75 81 ILE B O 1
ATOM 2947 N N . THR B 1 82 ? -11.875 21.266 17.562 1 98.62 82 THR B N 1
ATOM 2948 C CA . THR B 1 82 ? -12.625 20.016 17.656 1 98.62 82 THR B CA 1
ATOM 2949 C C . THR B 1 82 ? -13.531 19.844 16.438 1 98.62 82 THR B C 1
ATOM 2951 O O . THR B 1 82 ? -13.555 18.781 15.828 1 98.62 82 THR B O 1
ATOM 2954 N N . GLU B 1 83 ? -14.188 20.875 16.062 1 98.31 83 GLU B N 1
ATOM 2955 C CA . GLU B 1 83 ? -15.156 20.828 14.969 1 98.31 83 GLU B CA 1
ATOM 2956 C C . GLU B 1 83 ? -14.477 20.562 13.633 1 98.31 83 GLU B C 1
ATOM 2958 O O . GLU B 1 83 ? -15.086 20 12.719 1 98.31 83 GLU B O 1
ATOM 2963 N N . LEU B 1 84 ? -13.211 20.906 13.523 1 98.88 84 LEU B N 1
ATOM 2964 C CA . LEU B 1 84 ? -12.469 20.703 12.281 1 98.88 84 LEU B CA 1
ATOM 2965 C C . LEU B 1 84 ? -12.391 19.234 11.914 1 98.88 84 LEU B C 1
ATOM 2967 O O . LEU B 1 84 ? -12.297 18.875 10.742 1 98.88 84 LEU B O 1
ATOM 2971 N N . ILE B 1 85 ? -12.539 18.344 12.891 1 98.88 85 ILE B N 1
ATOM 2972 C CA . ILE B 1 85 ? -12.477 16.906 12.68 1 98.88 85 ILE B CA 1
ATOM 2973 C C . ILE B 1 85 ? -13.578 16.469 11.719 1 98.88 85 ILE B C 1
ATOM 2975 O O . ILE B 1 85 ? -13.375 15.586 10.891 1 98.88 85 ILE B O 1
ATOM 2979 N N . ALA B 1 86 ? -14.672 17.203 11.797 1 98.62 86 ALA B N 1
ATOM 2980 C CA . ALA B 1 86 ? -15.828 16.844 10.984 1 98.62 86 ALA B CA 1
ATOM 2981 C C . ALA B 1 86 ? -16.094 17.922 9.922 1 98.62 86 ALA B C 1
ATOM 2983 O O . ALA B 1 86 ? -17.234 18.141 9.523 1 98.62 86 ALA B O 1
ATOM 2984 N N . HIS B 1 87 ? -15.117 18.625 9.523 1 98.62 87 HIS B N 1
ATOM 2985 C CA . HIS B 1 87 ? -15.297 19.641 8.492 1 98.62 87 HIS B CA 1
ATOM 2986 C C . HIS B 1 87 ? -15.93 19.047 7.238 1 98.62 87 HIS B C 1
ATOM 2988 O O . HIS B 1 87 ? -15.367 18.141 6.621 1 98.62 87 HIS B O 1
ATOM 2994 N N . ARG B 1 88 ? -17 19.562 6.789 1 97.75 88 ARG B N 1
ATOM 2995 C CA . ARG B 1 88 ? -17.891 18.906 5.848 1 97.75 88 ARG B CA 1
ATOM 2996 C C . ARG B 1 88 ? -17.219 18.688 4.504 1 97.75 88 ARG B C 1
ATOM 2998 O O . ARG B 1 88 ? -17.219 17.578 3.971 1 97.75 88 ARG B O 1
ATOM 3005 N N . PRO B 1 89 ? -16.594 19.703 3.9 1 97.94 89 PRO B N 1
ATOM 3006 C CA . PRO B 1 89 ? -15.977 19.469 2.594 1 97.94 89 PRO B CA 1
ATOM 3007 C C . PRO B 1 89 ? -14.914 18.391 2.631 1 97.94 89 PRO B C 1
ATOM 3009 O O . PRO B 1 89 ? -14.805 17.594 1.698 1 97.94 89 PRO B O 1
ATOM 3012 N N . THR B 1 90 ? -14.156 18.328 3.674 1 98.5 90 THR B N 1
ATOM 3013 C CA . THR B 1 90 ? -13.133 17.297 3.82 1 98.5 90 THR B CA 1
ATOM 3014 C C . THR B 1 90 ? -13.766 15.922 3.969 1 98.5 90 THR B C 1
ATOM 3016 O O . THR B 1 90 ? -13.352 14.969 3.311 1 98.5 90 THR B O 1
ATOM 3019 N N . LEU B 1 91 ? -14.82 15.852 4.785 1 98.31 91 LEU B N 1
ATOM 3020 C CA . LEU B 1 91 ? -15.461 14.562 5.031 1 98.31 91 LEU B CA 1
ATOM 3021 C C . LEU B 1 91 ? -16.141 14.039 3.768 1 98.31 91 LEU B C 1
ATOM 3023 O O . LEU B 1 91 ? -16.172 12.828 3.533 1 98.31 91 LEU B O 1
ATOM 3027 N N . GLU B 1 92 ? -16.688 14.977 3.023 1 98.12 92 GLU B N 1
ATOM 3028 C CA . GLU B 1 92 ? -17.297 14.562 1.759 1 98.12 92 GLU B CA 1
ATOM 3029 C C . GLU B 1 92 ? -16.266 13.883 0.859 1 98.12 92 GLU B C 1
ATOM 3031 O O . GLU B 1 92 ? -16.531 12.836 0.275 1 98.12 92 GLU B O 1
ATOM 3036 N N . PHE B 1 93 ? -15.141 14.445 0.744 1 98.62 93 PHE B N 1
ATOM 3037 C CA . PHE B 1 93 ? -14.078 13.836 -0.051 1 98.62 93 PHE B CA 1
ATOM 3038 C C . PHE B 1 93 ? -13.641 12.508 0.549 1 98.62 93 PHE B C 1
ATOM 3040 O O . PHE B 1 93 ? -13.516 11.508 -0.165 1 98.62 93 PHE B O 1
ATOM 3047 N N . LEU B 1 94 ? -13.422 12.469 1.868 1 98.81 94 LEU B N 1
ATOM 3048 C CA . LEU B 1 94 ? -12.961 11.258 2.529 1 98.81 94 LEU B CA 1
ATOM 3049 C C . LEU B 1 94 ? -14 10.141 2.408 1 98.81 94 LEU B C 1
ATOM 3051 O O . LEU B 1 94 ? -13.648 8.969 2.311 1 98.81 94 LEU B O 1
ATOM 3055 N N . THR B 1 95 ? -15.258 10.531 2.443 1 98.62 95 THR B N 1
ATOM 3056 C CA . THR B 1 95 ? -16.312 9.539 2.27 1 98.62 95 THR B CA 1
ATOM 3057 C C . THR B 1 95 ? -16.234 8.906 0.883 1 98.62 95 THR B C 1
ATOM 3059 O O . THR B 1 95 ? -16.406 7.699 0.738 1 98.62 95 THR B O 1
ATOM 3062 N N . ALA B 1 96 ? -15.992 9.719 -0.091 1 98.06 96 ALA B N 1
ATOM 3063 C CA . ALA B 1 96 ? -15.812 9.188 -1.44 1 98.06 96 ALA B CA 1
ATOM 3064 C C . ALA B 1 96 ? -14.578 8.289 -1.517 1 98.06 96 ALA B C 1
ATOM 3066 O O . ALA B 1 96 ? -14.578 7.281 -2.229 1 98.06 96 ALA B O 1
ATOM 3067 N N . LEU B 1 97 ? -13.602 8.641 -0.781 1 98.56 97 LEU B N 1
ATOM 3068 C CA . LEU B 1 97 ? -12.305 7.969 -0.808 1 98.56 97 LEU B CA 1
ATOM 3069 C C . LEU B 1 97 ? -12.359 6.656 -0.033 1 98.56 97 LEU B C 1
ATOM 3071 O O . LEU B 1 97 ? -11.867 5.629 -0.507 1 98.56 97 LEU B O 1
ATOM 3075 N N . PHE B 1 98 ? -13.016 6.645 1.16 1 98.69 98 PHE B N 1
ATOM 3076 C CA . PHE B 1 98 ? -12.914 5.57 2.141 1 98.69 98 PHE B CA 1
ATOM 3077 C C . PHE B 1 98 ? -14.195 4.746 2.178 1 98.69 98 PHE B C 1
ATOM 3079 O O . PHE B 1 98 ? -14.18 3.584 2.59 1 98.69 98 PHE B O 1
ATOM 3086 N N . GLY B 1 99 ? -15.297 5.355 1.861 1 98.12 99 GLY B N 1
ATOM 3087 C CA . GLY B 1 99 ? -16.609 4.887 2.287 1 98.12 99 GLY B CA 1
ATOM 3088 C C . GLY B 1 99 ? -17.125 5.605 3.516 1 98.12 99 GLY B C 1
ATOM 3089 O O . GLY B 1 99 ? -16.516 6.562 3.988 1 98.12 99 GLY B O 1
ATOM 3090 N N . ASP B 1 100 ? -18.188 5.152 4.133 1 96.75 100 ASP B N 1
ATOM 3091 C CA . ASP B 1 100 ? -18.984 5.922 5.082 1 96.75 100 ASP B CA 1
ATOM 3092 C C . ASP B 1 100 ? -18.422 5.805 6.496 1 96.75 100 ASP B C 1
ATOM 3094 O O . ASP B 1 100 ? -18.734 6.625 7.363 1 96.75 100 ASP B O 1
ATOM 3098 N N . GLU B 1 101 ? -17.734 4.801 6.777 1 98.06 101 GLU B N 1
ATOM 3099 C CA . GLU B 1 101 ? -17.219 4.602 8.133 1 98.06 101 GLU B CA 1
ATOM 3100 C C . GLU B 1 101 ? -15.773 5.074 8.25 1 98.06 101 GLU B C 1
ATOM 3102 O O . GLU B 1 101 ? -14.852 4.387 7.805 1 98.06 101 GLU B O 1
ATOM 3107 N N . ILE B 1 102 ? -15.547 6.199 8.898 1 98.62 102 ILE B N 1
ATOM 3108 C CA . ILE B 1 102 ? -14.258 6.871 9 1 98.62 102 ILE B CA 1
ATOM 3109 C C . ILE B 1 102 ? -13.867 7.023 10.469 1 98.62 102 ILE B C 1
ATOM 3111 O O . ILE B 1 102 ? -14.719 7.289 11.32 1 98.62 102 ILE B O 1
ATOM 3115 N N . VAL B 1 103 ? -12.602 6.871 10.789 1 98.62 103 VAL B N 1
ATOM 3116 C CA . VAL B 1 103 ? -12.094 7 12.156 1 98.62 103 VAL B CA 1
ATOM 3117 C C . VAL B 1 103 ? -10.945 8 12.18 1 98.62 103 VAL B C 1
ATOM 3119 O O . VAL B 1 103 ? -10.039 7.945 11.352 1 98.62 103 VAL B O 1
ATOM 3122 N N . MET B 1 104 ? -10.977 8.914 13.07 1 98.69 104 MET B N 1
ATOM 3123 C CA . MET B 1 104 ? -9.859 9.82 13.328 1 98.69 104 MET B CA 1
ATOM 3124 C C . MET B 1 104 ? -8.836 9.18 14.258 1 98.69 104 MET B C 1
ATOM 3126 O O . MET B 1 104 ? -9.188 8.688 15.336 1 98.69 104 MET B O 1
ATOM 3130 N N . MET B 1 105 ? -7.57 9.172 13.914 1 98 105 MET B N 1
ATOM 3131 C CA . MET B 1 105 ? -6.539 8.43 14.641 1 98 105 MET B CA 1
ATOM 3132 C C . MET B 1 105 ? -5.621 9.383 15.398 1 98 105 MET B C 1
ATOM 3134 O O . MET B 1 105 ? -5.082 9.031 16.453 1 98 105 MET B O 1
ATOM 3138 N N . ASP B 1 106 ? -5.344 10.492 14.859 1 96.62 106 ASP B N 1
ATOM 3139 C CA . ASP B 1 106 ? -4.359 11.43 15.391 1 96.62 106 ASP B CA 1
ATOM 3140 C C . ASP B 1 106 ? -4.684 12.859 14.977 1 96.62 106 ASP B C 1
ATOM 3142 O O . ASP B 1 106 ? -5.27 13.094 13.922 1 96.62 106 ASP B O 1
ATOM 3146 N N . TYR B 1 107 ? -4.414 13.805 15.867 1 98.25 107 TYR B N 1
ATOM 3147 C CA . TYR B 1 107 ? -4.648 15.227 15.617 1 98.25 107 TYR B CA 1
ATOM 3148 C C . TYR B 1 107 ? -3.6 16.078 16.312 1 98.25 107 TYR B C 1
ATOM 3150 O O . TYR B 1 107 ? -3.502 16.062 17.547 1 98.25 107 TYR B O 1
ATOM 3158 N N . GLY B 1 108 ? -2.811 16.828 15.508 1 98.5 108 GLY B N 1
ATOM 3159 C CA . GLY B 1 108 ? -1.76 17.656 16.094 1 98.5 108 GLY B CA 1
ATOM 3160 C C . GLY B 1 108 ? -1.69 19.047 15.484 1 98.5 108 GLY B C 1
ATOM 3161 O O . GLY B 1 108 ? -2.26 19.297 14.422 1 98.5 108 GLY B O 1
ATOM 3162 N N . TYR B 1 109 ? -1.057 19.922 16.25 1 98.81 109 TYR B N 1
ATOM 3163 C CA . TYR B 1 109 ? -0.737 21.281 15.82 1 98.81 109 TYR B CA 1
ATOM 3164 C C . TYR B 1 109 ? 0.769 21.469 15.688 1 98.81 109 TYR B C 1
ATOM 3166 O O . TYR B 1 109 ? 1.54 20.938 16.5 1 98.81 109 TYR B O 1
ATOM 3174 N N . ALA B 1 110 ? 1.173 22.203 14.68 1 98.69 110 ALA B N 1
ATOM 3175 C CA . ALA B 1 110 ? 2.582 22.547 14.508 1 98.69 110 ALA B CA 1
ATOM 3176 C C . ALA B 1 110 ? 2.738 23.984 14.031 1 98.69 110 ALA B C 1
ATOM 3178 O O . ALA B 1 110 ? 1.948 24.469 13.211 1 98.69 110 ALA B O 1
ATOM 3179 N N . ARG B 1 111 ? 3.693 24.625 14.523 1 98.69 111 ARG B N 1
ATOM 3180 C CA . ARG B 1 111 ? 4.094 25.969 14.133 1 98.69 111 ARG B CA 1
ATOM 3181 C C . ARG B 1 111 ? 5.57 26.016 13.758 1 98.69 111 ARG B C 1
ATOM 3183 O O . ARG B 1 111 ? 6.438 25.719 14.586 1 98.69 111 ARG B O 1
ATOM 3190 N N . SER B 1 112 ? 5.836 26.359 12.539 1 98.62 112 SER B N 1
ATOM 3191 C CA . SER B 1 112 ? 7.195 26.531 12.031 1 98.62 112 SER B CA 1
ATOM 3192 C C . SER B 1 112 ? 7.555 28 11.922 1 98.62 112 SER B C 1
ATOM 3194 O O . SER B 1 112 ? 7.145 28.688 10.977 1 98.62 112 SER B O 1
ATOM 3196 N N . ALA B 1 113 ? 8.312 28.484 12.828 1 98.44 113 ALA B N 1
ATOM 3197 C CA . ALA B 1 113 ? 8.688 29.891 12.883 1 98.44 113 ALA B CA 1
ATOM 3198 C C . ALA B 1 113 ? 9.898 30.172 12 1 98.44 113 ALA B C 1
ATOM 3200 O O . ALA B 1 113 ? 10.578 29.234 11.547 1 98.44 113 ALA B O 1
ATOM 3201 N N . PRO B 1 114 ? 10.094 31.484 11.688 1 98.44 114 PRO B N 1
ATOM 3202 C CA . PRO B 1 114 ? 11.32 31.812 10.953 1 98.44 114 PRO B CA 1
ATOM 3203 C C . PRO B 1 114 ? 12.57 31.219 11.586 1 98.44 114 PRO B C 1
ATOM 3205 O O . PRO B 1 114 ? 12.734 31.266 12.805 1 98.44 114 PRO B O 1
ATOM 3208 N N . GLY B 1 115 ? 13.383 30.547 10.781 1 98.06 115 GLY B N 1
ATOM 3209 C CA . GLY B 1 115 ? 14.57 29.875 11.281 1 98.06 115 GLY B CA 1
ATOM 3210 C C . GLY B 1 115 ? 14.406 28.375 11.398 1 98.06 115 GLY B C 1
ATOM 3211 O O . GLY B 1 115 ? 15.383 27.656 11.602 1 98.06 115 GLY B O 1
ATOM 3212 N N . HIS B 1 116 ? 13.18 27.891 11.312 1 97.75 116 HIS B N 1
ATOM 3213 C CA . HIS B 1 116 ? 12.945 26.453 11.305 1 97.75 116 HIS B CA 1
ATOM 3214 C C . HIS B 1 116 ? 13.734 25.766 10.195 1 97.75 116 HIS B C 1
ATOM 3216 O O . HIS B 1 116 ? 13.695 26.203 9.039 1 97.75 116 HIS B O 1
ATOM 3222 N N . PRO B 1 117 ? 14.484 24.703 10.477 1 96.69 117 PRO B N 1
ATOM 3223 C CA . PRO B 1 117 ? 15.383 24.094 9.492 1 96.69 117 PRO B CA 1
ATOM 3224 C C . PRO B 1 117 ? 14.656 23.156 8.523 1 96.69 117 PRO B C 1
ATOM 3226 O O . PRO B 1 117 ? 15.258 22.672 7.562 1 96.69 117 PRO B O 1
ATOM 3229 N N . GLY B 1 118 ? 13.398 22.906 8.75 1 96.69 118 GLY B N 1
ATOM 3230 C CA . GLY B 1 118 ? 12.664 21.953 7.945 1 96.69 118 GLY B CA 1
ATOM 3231 C C . GLY B 1 118 ? 12.555 20.578 8.594 1 96.69 118 GLY B C 1
ATOM 3232 O O . GLY B 1 118 ? 13.289 20.281 9.539 1 96.69 118 GLY B O 1
ATOM 3233 N N . ILE B 1 119 ? 11.602 19.812 8.188 1 96.81 119 ILE B N 1
ATOM 3234 C CA . ILE B 1 119 ? 11.43 18.422 8.609 1 96.81 119 ILE B CA 1
ATOM 3235 C C . ILE B 1 119 ? 11.977 17.484 7.531 1 96.81 119 ILE B C 1
ATOM 3237 O O . ILE B 1 119 ? 11.711 17.672 6.344 1 96.81 119 ILE B O 1
ATOM 3241 N N . SER B 1 120 ? 12.758 16.5 7.918 1 96.62 120 SER B N 1
ATOM 3242 C CA . SER B 1 120 ? 13.359 15.531 7.008 1 96.62 120 SER B CA 1
ATOM 3243 C C . SER B 1 120 ? 12.289 14.695 6.312 1 96.62 120 SER B C 1
ATOM 3245 O O . SER B 1 120 ? 11.188 14.523 6.836 1 96.62 120 SER B O 1
ATOM 3247 N N . LEU B 1 121 ? 12.648 14.219 5.133 1 97.81 121 LEU B N 1
ATOM 3248 C CA . LEU B 1 121 ? 11.742 13.32 4.434 1 97.81 121 LEU B CA 1
ATOM 3249 C C . LEU B 1 121 ? 11.5 12.055 5.25 1 97.81 121 LEU B C 1
ATOM 3251 O O . LEU B 1 121 ? 12.453 11.375 5.652 1 97.81 121 LEU B O 1
ATOM 3255 N N . HIS B 1 122 ? 10.266 11.758 5.461 1 97.5 122 HIS B N 1
ATOM 3256 C CA . HIS B 1 122 ? 9.844 10.609 6.258 1 97.5 122 HIS B CA 1
ATOM 3257 C C . HIS B 1 122 ? 8.477 10.102 5.809 1 97.5 122 HIS B C 1
ATOM 3259 O O . HIS B 1 122 ? 7.812 10.742 4.988 1 97.5 122 HIS B O 1
ATOM 3265 N N . CYS B 1 123 ? 8.094 8.953 6.273 1 97.19 123 CYS B N 1
ATOM 3266 C CA . CYS B 1 123 ? 6.738 8.43 6.168 1 97.19 123 CYS B CA 1
ATOM 3267 C C . CYS B 1 123 ? 6.051 8.414 7.527 1 97.19 123 CYS B C 1
ATOM 3269 O O . CYS B 1 123 ? 6.691 8.164 8.547 1 97.19 123 CYS B O 1
ATOM 3271 N N . ASP B 1 124 ? 4.77 8.711 7.453 1 96.75 124 ASP B N 1
ATOM 3272 C CA . ASP B 1 124 ? 3.992 8.594 8.688 1 96.75 124 ASP B CA 1
ATOM 3273 C C . ASP B 1 124 ? 3.719 7.129 9.023 1 96.75 124 ASP B C 1
ATOM 3275 O O . ASP B 1 124 ? 3.527 6.785 10.195 1 96.75 124 ASP B O 1
ATOM 3279 N N . GLY B 1 125 ? 3.674 6.316 8.008 1 95.44 125 GLY B N 1
ATOM 3280 C CA . GLY B 1 125 ? 3.352 4.91 8.188 1 95.44 125 GLY B CA 1
ATOM 3281 C C . GLY B 1 125 ? 4.41 4.148 8.961 1 95.44 125 GLY B C 1
ATOM 3282 O O . GLY B 1 125 ? 5.598 4.219 8.633 1 95.44 125 GLY B O 1
ATOM 3283 N N . GLN B 1 126 ? 3.998 3.463 9.969 1 93.88 126 GLN B N 1
ATOM 3284 C CA . GLN B 1 126 ? 4.809 2.602 10.82 1 93.88 126 GLN B CA 1
ATOM 3285 C C . GLN B 1 126 ? 4.145 1.241 11.016 1 93.88 126 GLN B C 1
ATOM 3287 O O . GLN B 1 126 ? 3.502 1 12.047 1 93.88 126 GLN B O 1
ATOM 3292 N N . PRO B 1 127 ? 4.414 0.353 10.094 1 95.94 127 PRO B N 1
ATOM 3293 C CA . PRO B 1 127 ? 3.627 -0.882 10.117 1 95.94 127 PRO B CA 1
ATOM 3294 C C . PRO B 1 127 ? 3.811 -1.677 11.406 1 95.94 127 PRO B C 1
ATOM 3296 O O . PRO B 1 127 ? 2.916 -2.424 11.805 1 95.94 127 PRO B O 1
ATOM 3299 N N . TRP B 1 128 ? 4.945 -1.511 12.07 1 96.06 128 TRP B N 1
ATOM 3300 C CA . TRP B 1 128 ? 5.176 -2.271 13.297 1 96.06 128 TRP B CA 1
ATOM 3301 C C . TRP B 1 128 ? 5.184 -1.354 14.516 1 96.06 128 TRP B C 1
ATOM 3303 O O . TRP B 1 128 ? 5.645 -1.742 15.586 1 96.06 128 TRP B O 1
ATOM 3313 N N . GLY B 1 129 ? 4.742 -0.171 14.398 1 93.69 129 GLY B N 1
ATOM 3314 C CA . GLY B 1 129 ? 4.738 0.808 15.477 1 93.69 129 GLY B CA 1
ATOM 3315 C C . GLY B 1 129 ? 6.07 1.513 15.641 1 93.69 129 GLY B C 1
ATOM 3316 O O . GLY B 1 129 ? 7.055 1.152 14.992 1 93.69 129 GLY B O 1
ATOM 3317 N N . SER B 1 130 ? 6.066 2.572 16.375 1 92.56 130 SER B N 1
ATOM 3318 C CA . SER B 1 130 ? 7.262 3.326 16.734 1 92.56 130 SER B CA 1
ATOM 3319 C C . SER B 1 130 ? 7.008 4.203 17.969 1 92.56 130 SER B C 1
ATOM 3321 O O . SER B 1 130 ? 5.863 4.371 18.391 1 92.56 130 SER B O 1
ATOM 3323 N N . GLU B 1 131 ? 8.008 4.703 18.469 1 87.62 131 GLU B N 1
ATOM 3324 C CA . GLU B 1 131 ? 7.867 5.609 19.609 1 87.62 131 GLU B CA 1
ATOM 3325 C C . GLU B 1 131 ? 7.336 6.969 19.172 1 87.62 131 GLU B C 1
ATOM 3327 O O . GLU B 1 131 ? 6.605 7.625 19.906 1 87.62 131 GLU B O 1
ATOM 3332 N N . ILE B 1 132 ? 7.645 7.355 17.969 1 82.88 132 ILE B N 1
ATOM 3333 C CA . ILE B 1 132 ? 7.297 8.688 17.484 1 82.88 132 ILE B CA 1
ATOM 3334 C C . ILE B 1 132 ? 5.812 8.727 17.125 1 82.88 132 ILE B C 1
ATOM 3336 O O . ILE B 1 132 ? 5.121 9.703 17.406 1 82.88 132 ILE B O 1
ATOM 3340 N N . PHE B 1 133 ? 5.305 7.641 16.562 1 86 133 PHE B N 1
ATOM 3341 C CA . PHE B 1 133 ? 3.947 7.676 16.047 1 86 133 PHE B CA 1
ATOM 3342 C C . PHE B 1 133 ? 3.051 6.699 16.797 1 86 133 PHE B C 1
ATOM 3344 O O . PHE B 1 133 ? 1.832 6.699 16.594 1 86 133 PHE B O 1
ATOM 3351 N N . GLY B 1 134 ? 3.662 5.863 17.656 1 89.56 134 GLY B N 1
ATOM 3352 C CA . GLY B 1 134 ? 2.881 4.805 18.281 1 89.56 134 GLY B CA 1
ATOM 3353 C C . GLY B 1 134 ? 2.322 3.809 17.281 1 89.56 134 GLY B C 1
ATOM 3354 O O . GLY B 1 134 ? 2.941 3.545 16.25 1 89.56 134 GLY B O 1
ATOM 3355 N N . PHE B 1 135 ? 1.182 3.207 17.656 1 95.56 135 PHE B N 1
ATOM 3356 C CA . PHE B 1 135 ? 0.547 2.254 16.75 1 95.56 135 PHE B CA 1
ATOM 3357 C C . PHE B 1 135 ? -0.557 2.924 15.945 1 95.56 135 PHE B C 1
ATOM 3359 O O . PHE B 1 135 ? -1.157 2.301 15.07 1 95.56 135 PHE B O 1
ATOM 3366 N N . GLU B 1 136 ? -0.828 4.199 16.172 1 95.5 136 GLU B N 1
ATOM 3367 C CA . GLU B 1 136 ? -1.842 4.949 15.43 1 95.5 136 GLU B CA 1
ATOM 3368 C C . GLU B 1 136 ? -1.565 4.926 13.93 1 95.5 136 GLU B C 1
ATOM 3370 O O . GLU B 1 136 ? -2.496 4.93 13.117 1 95.5 136 GLU B O 1
ATOM 3375 N N . HIS B 1 137 ? -0.303 4.875 13.594 1 96.06 137 HIS B N 1
ATOM 3376 C CA . HIS B 1 137 ? 0.08 4.957 12.188 1 96.06 137 HIS B CA 1
ATOM 3377 C C . HIS B 1 137 ? 0.527 3.6 11.656 1 96.06 137 HIS B C 1
ATOM 3379 O O . HIS B 1 137 ? 1.295 3.525 10.695 1 96.06 137 HIS B O 1
ATOM 3385 N N . SER B 1 138 ? 0.102 2.506 12.336 1 97 138 SER B N 1
ATOM 3386 C CA . SER B 1 138 ? 0.354 1.145 11.875 1 97 138 SER B CA 1
ATOM 3387 C C . SER B 1 138 ? -0.83 0.606 11.078 1 97 138 SER B C 1
ATOM 3389 O O . SER B 1 138 ? -0.874 -0.581 10.742 1 97 138 SER B O 1
ATOM 3391 N N . CYS B 1 139 ? -1.777 1.475 10.734 1 97.94 139 CYS B N 1
ATOM 3392 C CA . CYS B 1 139 ? -2.963 1.097 9.977 1 97.94 139 CYS B CA 1
ATOM 3393 C C . CYS B 1 139 ? -2.6 0.764 8.531 1 97.94 139 CYS B C 1
ATOM 3395 O O . CYS B 1 139 ? -1.745 1.421 7.934 1 97.94 139 CYS B O 1
ATOM 3397 N N . PRO B 1 140 ? -3.32 -0.21 7.918 1 97.31 140 PRO B N 1
ATOM 3398 C CA . PRO B 1 140 ? -3.068 -0.53 6.512 1 97.31 140 PRO B CA 1
ATOM 3399 C C . PRO B 1 140 ? -3.352 0.645 5.578 1 97.31 140 PRO B C 1
ATOM 3401 O O . PRO B 1 140 ? -2.73 0.762 4.52 1 97.31 140 PRO B O 1
ATOM 3404 N N . ARG B 1 141 ? -4.32 1.448 5.91 1 98.19 141 ARG B N 1
ATOM 3405 C CA . ARG B 1 141 ? -4.699 2.633 5.148 1 98.19 141 ARG B CA 1
ATOM 3406 C C . ARG B 1 141 ? -4.926 3.828 6.07 1 98.19 141 ARG B C 1
ATOM 3408 O O . ARG B 1 141 ? -5.652 3.725 7.059 1 98.19 141 ARG B O 1
ATOM 3415 N N . LEU B 1 142 ? -4.32 4.879 5.742 1 98.56 142 LEU B N 1
ATOM 3416 C CA . LEU B 1 142 ? -4.465 6.102 6.523 1 98.56 142 LEU B CA 1
ATOM 3417 C C . LEU B 1 142 ? -4.051 7.32 5.703 1 98.56 142 LEU B C 1
ATOM 3419 O O . LEU B 1 142 ? -3.061 7.277 4.969 1 98.56 142 LEU B O 1
ATOM 3423 N N . ILE B 1 143 ? -4.816 8.352 5.797 1 98.81 143 ILE B N 1
ATOM 3424 C CA . ILE B 1 143 ? -4.52 9.633 5.156 1 98.81 143 ILE B CA 1
ATOM 3425 C C . ILE B 1 143 ? -4.352 10.719 6.215 1 98.81 143 ILE B C 1
ATOM 3427 O O . ILE B 1 143 ? -5.125 10.781 7.176 1 98.81 143 ILE B O 1
ATOM 3431 N N . ARG B 1 144 ? -3.371 11.477 6.035 1 98.69 144 ARG B N 1
ATOM 3432 C CA . ARG B 1 144 ? -3.201 12.688 6.828 1 98.69 144 ARG B CA 1
ATOM 3433 C C . ARG B 1 144 ? -3.699 13.914 6.066 1 98.69 144 ARG B C 1
ATOM 3435 O O . ARG B 1 144 ? -3.439 14.055 4.871 1 98.69 144 ARG B O 1
ATOM 3442 N N . VAL B 1 145 ? -4.434 14.75 6.715 1 98.94 145 VAL B N 1
ATOM 3443 C CA . VAL B 1 145 ? -4.902 16.016 6.184 1 98.94 145 VAL B CA 1
ATOM 3444 C C . VAL B 1 145 ? -4.203 17.172 6.902 1 98.94 145 VAL B C 1
ATOM 3446 O O . VAL B 1 145 ? -4.398 17.375 8.102 1 98.94 145 VAL B O 1
ATOM 3449 N N . LEU B 1 146 ? -3.389 17.906 6.203 1 98.94 146 LEU B N 1
ATOM 3450 C CA . LEU B 1 146 ? -2.662 19.062 6.727 1 98.94 146 LEU B CA 1
ATOM 3451 C C . LEU B 1 146 ? -3.387 20.359 6.387 1 98.94 146 LEU B C 1
ATOM 3453 O O . LEU B 1 146 ? -3.314 20.844 5.254 1 98.94 146 LEU B O 1
ATOM 3457 N N . TYR B 1 147 ? -4.062 20.953 7.344 1 98.94 147 TYR B N 1
ATOM 3458 C CA . TYR B 1 147 ? -4.715 22.25 7.148 1 98.94 147 TYR B CA 1
ATOM 3459 C C . TYR B 1 147 ? -3.742 23.391 7.391 1 98.94 147 TYR B C 1
ATOM 3461 O O . TYR B 1 147 ? -3.273 23.578 8.516 1 98.94 147 TYR B O 1
ATOM 3469 N N . TYR B 1 148 ? -3.521 24.172 6.43 1 98.81 148 TYR B N 1
ATOM 3470 C CA . TYR B 1 148 ? -2.605 25.297 6.59 1 98.81 148 TYR B CA 1
ATOM 3471 C C . TYR B 1 148 ? -3.365 26.578 6.93 1 98.81 148 TYR B C 1
ATOM 3473 O O . TYR B 1 148 ? -4.289 26.969 6.211 1 98.81 148 TYR B O 1
ATOM 3481 N N . LEU B 1 149 ? -2.965 27.219 7.945 1 98.75 149 LEU B N 1
ATOM 3482 C CA . LEU B 1 149 ? -3.643 28.422 8.43 1 98.75 149 LEU B CA 1
ATOM 3483 C C . LEU B 1 149 ? -3.002 29.672 7.848 1 98.75 149 LEU B C 1
ATOM 3485 O O . LEU B 1 149 ? -3.539 30.781 7.996 1 98.75 149 LEU B O 1
ATOM 3489 N N . ASP B 1 150 ? -1.853 29.516 7.195 1 98.25 150 ASP B N 1
ATOM 3490 C CA . ASP B 1 150 ? -1.105 30.578 6.523 1 98.25 150 ASP B CA 1
ATOM 3491 C C . ASP B 1 150 ? -0.788 30.188 5.078 1 98.25 150 ASP B C 1
ATOM 3493 O O . ASP B 1 150 ? -0.883 29.031 4.707 1 98.25 150 ASP B O 1
ATOM 3497 N N . ASP B 1 151 ? -0.412 31.25 4.328 1 97.38 151 ASP B N 1
ATOM 3498 C CA . ASP B 1 151 ? 0.083 30.969 2.984 1 97.38 151 ASP B CA 1
ATOM 3499 C C . ASP B 1 151 ? 1.382 30.172 3.035 1 97.38 151 ASP B C 1
ATOM 3501 O O . ASP B 1 151 ? 2.291 30.5 3.799 1 97.38 151 ASP B O 1
ATOM 3505 N N . LEU B 1 152 ? 1.349 29.094 2.324 1 96.81 152 LEU B N 1
ATOM 3506 C CA . LEU B 1 152 ? 2.592 28.359 2.1 1 96.81 152 LEU B CA 1
ATOM 3507 C C . LEU B 1 152 ? 3.33 28.906 0.881 1 96.81 152 LEU B C 1
ATOM 3509 O O . LEU B 1 152 ? 2.93 28.656 -0.257 1 96.81 152 LEU B O 1
ATOM 3513 N N . THR B 1 153 ? 4.426 29.672 1.108 1 96.75 153 THR B N 1
ATOM 3514 C CA . THR B 1 153 ? 5.262 30.219 0.047 1 96.75 153 THR B CA 1
ATOM 3515 C C . THR B 1 153 ? 6.609 29.5 -0.002 1 96.75 153 THR B C 1
ATOM 3517 O O . THR B 1 153 ? 6.949 28.75 0.91 1 96.75 153 THR B O 1
ATOM 3520 N N . PRO B 1 154 ? 7.355 29.734 -1.042 1 96.75 154 PRO B N 1
ATOM 3521 C CA . PRO B 1 154 ? 8.664 29.094 -1.112 1 96.75 154 PRO B CA 1
ATOM 3522 C C . PRO B 1 154 ? 9.555 29.422 0.081 1 96.75 154 PRO B C 1
ATOM 3524 O O . PRO B 1 154 ? 10.414 28.625 0.464 1 96.75 154 PRO B O 1
ATOM 3527 N N . GLU B 1 155 ? 9.266 30.531 0.724 1 96.94 155 GLU B N 1
ATOM 3528 C CA . GLU B 1 155 ? 10.125 30.984 1.812 1 96.94 155 GLU B CA 1
ATOM 3529 C C . GLU B 1 155 ? 9.602 30.516 3.166 1 96.94 155 GLU B C 1
ATOM 3531 O O . GLU B 1 155 ? 10.336 30.5 4.156 1 96.94 155 GLU B O 1
ATOM 3536 N N . VAL B 1 156 ? 8.328 30.172 3.227 1 97.81 156 VAL B N 1
ATOM 3537 C CA . VAL B 1 156 ? 7.711 29.953 4.531 1 97.81 156 VAL B CA 1
ATOM 3538 C C . VAL B 1 156 ? 7.34 28.469 4.68 1 97.81 156 VAL B C 1
ATOM 3540 O O . VAL B 1 156 ? 6.164 28.109 4.613 1 97.81 156 VAL B O 1
ATOM 3543 N N . SER B 1 157 ? 8.344 27.609 4.824 1 97.19 157 SER B N 1
ATOM 3544 C CA . SER B 1 157 ? 8.305 26.203 5.195 1 97.19 157 SER B CA 1
ATOM 3545 C C . SER B 1 157 ? 7.281 25.438 4.355 1 97.19 157 SER B C 1
ATOM 3547 O O . SER B 1 157 ? 6.414 24.75 4.898 1 97.19 157 SER B O 1
ATOM 3549 N N . PRO B 1 158 ? 7.367 25.5 3.049 1 97.62 158 PRO B N 1
ATOM 3550 C CA . PRO B 1 158 ? 6.41 24.766 2.213 1 97.62 158 PRO B CA 1
ATOM 3551 C C . PRO B 1 158 ? 6.539 23.25 2.344 1 97.62 158 PRO B C 1
ATOM 3553 O O . PRO B 1 158 ? 7.578 22.75 2.779 1 97.62 158 PRO B O 1
ATOM 3556 N N . PHE B 1 159 ? 5.453 22.578 2.004 1 98.06 159 PHE B N 1
ATOM 3557 C CA . PHE B 1 159 ? 5.398 21.125 1.97 1 98.06 159 PHE B CA 1
ATOM 3558 C C . PHE B 1 159 ? 6.32 20.562 0.89 1 98.06 159 PHE B C 1
ATOM 3560 O O . PHE B 1 159 ? 6.43 21.141 -0.195 1 98.06 159 PHE B O 1
ATOM 3567 N N . ARG B 1 160 ? 7.047 19.531 1.192 1 97.81 160 ARG B N 1
ATOM 3568 C CA . ARG B 1 160 ? 7.836 18.812 0.199 1 97.81 160 ARG B CA 1
ATOM 3569 C C . ARG B 1 160 ? 7.48 17.328 0.182 1 97.81 160 ARG B C 1
ATOM 3571 O O . ARG B 1 160 ? 7.141 16.75 1.219 1 97.81 160 ARG B O 1
ATOM 3578 N N . VAL B 1 161 ? 7.574 16.703 -1.013 1 98.5 161 VAL B N 1
ATOM 3579 C CA . VAL B 1 161 ? 7.156 15.32 -1.173 1 98.5 161 VAL B CA 1
ATOM 3580 C C . VAL B 1 161 ? 7.926 14.68 -2.326 1 98.5 161 VAL B C 1
ATOM 3582 O O . VAL B 1 161 ? 8.297 15.352 -3.283 1 98.5 161 VAL B O 1
ATOM 3585 N N . VAL B 1 162 ? 8.258 13.414 -2.197 1 98.38 162 VAL B N 1
ATOM 3586 C CA . VAL B 1 162 ? 8.727 12.602 -3.314 1 98.38 162 VAL B CA 1
ATOM 3587 C C . VAL B 1 162 ? 7.555 11.836 -3.924 1 98.38 162 VAL B C 1
ATOM 3589 O O . VAL B 1 162 ? 7.168 10.781 -3.424 1 98.38 162 VAL B O 1
ATOM 3592 N N . PRO B 1 163 ? 7.02 12.406 -4.996 1 98.12 163 PRO B N 1
ATOM 3593 C CA . PRO B 1 163 ? 5.812 11.781 -5.543 1 98.12 163 PRO B CA 1
ATOM 3594 C C . PRO B 1 163 ? 6.004 10.297 -5.836 1 98.12 163 PRO B C 1
ATOM 3596 O O . PRO B 1 163 ? 7.094 9.875 -6.234 1 98.12 163 PRO B O 1
ATOM 3599 N N . ARG B 1 164 ? 4.949 9.453 -5.586 1 98.56 164 ARG B N 1
ATOM 3600 C CA . ARG B 1 164 ? 4.859 8.055 -5.992 1 98.56 164 ARG B CA 1
ATOM 3601 C C . ARG B 1 164 ? 5.77 7.18 -5.137 1 98.56 164 ARG B C 1
ATOM 3603 O O . ARG B 1 164 ? 5.824 5.961 -5.328 1 98.56 164 ARG B O 1
ATOM 3610 N N . SER B 1 165 ? 6.438 7.766 -4.184 1 98.75 165 SER B N 1
ATOM 3611 C CA . SER B 1 165 ? 7.375 6.988 -3.377 1 98.75 165 SER B CA 1
ATOM 3612 C C . SER B 1 165 ? 6.652 5.914 -2.568 1 98.75 165 SER B C 1
ATOM 3614 O O . SER B 1 165 ? 7.219 4.855 -2.293 1 98.75 165 SER B O 1
ATOM 3616 N N . HIS B 1 166 ? 5.383 6.156 -2.242 1 98.69 166 HIS B N 1
ATOM 3617 C CA . HIS B 1 166 ? 4.629 5.195 -1.446 1 98.69 166 HIS B CA 1
ATOM 3618 C C . HIS B 1 166 ? 4.336 3.93 -2.242 1 98.69 166 HIS B C 1
ATOM 3620 O O . HIS B 1 166 ? 3.967 2.902 -1.669 1 98.69 166 HIS B O 1
ATOM 3626 N N . LEU B 1 167 ? 4.488 3.992 -3.572 1 98.69 167 LEU B N 1
ATOM 3627 C CA . LEU B 1 167 ? 4.168 2.852 -4.422 1 98.69 167 LEU B CA 1
ATOM 3628 C C . LEU B 1 167 ? 5.383 1.952 -4.609 1 98.69 167 LEU B C 1
ATOM 3630 O O . LEU B 1 167 ? 5.254 0.811 -5.059 1 98.69 167 LEU B O 1
ATOM 3634 N N . SER B 1 168 ? 6.562 2.502 -4.281 1 98.62 168 SER B N 1
ATOM 3635 C CA . SER B 1 168 ? 7.781 1.732 -4.516 1 98.62 168 SER B CA 1
ATOM 3636 C C . SER B 1 168 ? 7.848 0.512 -3.605 1 98.62 168 SER B C 1
ATOM 3638 O O . SER B 1 168 ? 7.5 0.591 -2.426 1 98.62 168 SER B O 1
ATOM 3640 N N . LEU B 1 169 ? 8.32 -0.561 -4.117 1 98.25 169 LEU B N 1
ATOM 3641 C CA . LEU B 1 169 ? 8.531 -1.795 -3.369 1 98.25 169 LEU B CA 1
ATOM 3642 C C . LEU B 1 169 ? 10 -1.95 -2.977 1 98.25 169 LEU B C 1
ATOM 3644 O O . LEU B 1 169 ? 10.375 -2.936 -2.338 1 98.25 169 LEU B O 1
ATOM 3648 N N . HIS B 1 170 ? 10.797 -1.024 -3.309 1 98.56 170 HIS B N 1
ATOM 3649 C CA . HIS B 1 170 ? 12.242 -1.063 -3.121 1 98.56 170 HIS B CA 1
ATOM 3650 C C . HIS B 1 170 ? 12.609 -0.828 -1.66 1 98.56 170 HIS B C 1
ATOM 3652 O O . HIS B 1 170 ? 11.875 -0.169 -0.926 1 98.56 170 HIS B O 1
ATOM 3658 N N . ALA B 1 171 ? 13.719 -1.271 -1.286 1 98.38 171 ALA B N 1
ATOM 3659 C CA . ALA B 1 171 ? 14.234 -1.09 0.068 1 98.38 171 ALA B CA 1
ATOM 3660 C C . ALA B 1 171 ? 14.336 0.391 0.424 1 98.38 171 ALA B C 1
ATOM 3662 O O . ALA B 1 171 ? 14.18 0.767 1.588 1 98.38 171 ALA B O 1
ATOM 3663 N N . ASP B 1 172 ? 14.508 1.252 -0.54 1 98.44 172 ASP B N 1
ATOM 3664 C CA . ASP B 1 172 ? 14.578 2.693 -0.318 1 98.44 172 ASP B CA 1
ATOM 3665 C C . ASP B 1 172 ? 13.227 3.24 0.15 1 98.44 172 ASP B C 1
ATOM 3667 O O . ASP B 1 172 ? 13.148 4.355 0.667 1 98.44 172 ASP B O 1
ATOM 3671 N N . ALA B 1 173 ? 12.172 2.475 -0.035 1 98.62 173 ALA B N 1
ATOM 3672 C CA . ALA B 1 173 ? 10.836 2.936 0.337 1 98.62 173 ALA B CA 1
ATOM 3673 C C . ALA B 1 173 ? 10.469 2.465 1.74 1 98.62 173 ALA B C 1
ATOM 3675 O O . ALA B 1 173 ? 9.328 2.652 2.186 1 98.62 173 ALA B O 1
ATOM 3676 N N . ASN B 1 174 ? 11.406 1.79 2.455 1 98.06 174 ASN B N 1
ATOM 3677 C CA . ASN B 1 174 ? 11.188 1.442 3.855 1 98.06 174 ASN B CA 1
ATOM 3678 C C . ASN B 1 174 ? 10.766 2.658 4.676 1 98.06 174 ASN B C 1
ATOM 3680 O O . ASN B 1 174 ? 11.523 3.621 4.805 1 98.06 174 ASN B O 1
ATOM 3684 N N . PRO B 1 175 ? 9.562 2.605 5.258 1 97.06 175 PRO B N 1
ATOM 3685 C CA . PRO B 1 175 ? 9.016 3.803 5.906 1 97.06 175 PRO B CA 1
ATOM 3686 C C . PRO B 1 175 ? 9.766 4.168 7.188 1 97.06 175 PRO B C 1
ATOM 3688 O O . PRO B 1 175 ? 9.523 5.238 7.758 1 97.06 175 PRO B O 1
ATOM 3691 N N . TYR B 1 176 ? 10.617 3.381 7.648 1 96.19 176 TYR B N 1
ATOM 3692 C CA . TYR B 1 176 ? 11.383 3.678 8.852 1 96.19 176 TYR B CA 1
ATOM 3693 C C . TYR B 1 176 ? 12.656 4.445 8.516 1 96.19 176 TYR B C 1
ATOM 3695 O O . TYR B 1 176 ? 13.367 4.914 9.406 1 96.19 176 TYR B O 1
ATOM 3703 N N . LEU B 1 177 ? 12.914 4.582 7.238 1 96.06 177 LEU B N 1
ATOM 3704 C CA . LEU B 1 177 ? 14.039 5.406 6.812 1 96.06 177 LEU B CA 1
ATOM 3705 C C . LEU B 1 177 ? 13.664 6.883 6.793 1 96.06 177 LEU B C 1
ATOM 3707 O O . LEU B 1 177 ? 12.477 7.223 6.727 1 96.06 177 LEU B O 1
ATOM 3711 N N . ARG B 1 178 ? 14.664 7.711 6.848 1 96.25 178 ARG B N 1
ATOM 3712 C CA . ARG B 1 178 ? 14.57 9.156 6.68 1 96.25 178 ARG B CA 1
ATOM 3713 C C . ARG B 1 178 ? 15.641 9.672 5.727 1 96.25 178 ARG B C 1
ATOM 3715 O O . ARG B 1 178 ? 16.75 9.133 5.676 1 96.25 178 ARG B O 1
ATOM 3722 N N . TYR B 1 179 ? 15.273 10.672 5.039 1 97.25 179 TYR B N 1
ATOM 3723 C CA . TYR B 1 179 ? 16.203 11.273 4.098 1 97.25 179 TYR B CA 1
ATOM 3724 C C . TYR B 1 179 ? 16.328 12.773 4.332 1 97.25 179 TYR B C 1
ATOM 3726 O O . TYR B 1 179 ? 15.328 13.438 4.641 1 97.25 179 TYR B O 1
ATOM 3734 N N . GLU B 1 180 ? 17.469 13.312 4.215 1 96.31 180 GLU B N 1
ATOM 3735 C CA . GLU B 1 180 ? 17.688 14.75 4.328 1 96.31 180 GLU B CA 1
ATOM 3736 C C . GLU B 1 180 ? 17.047 15.5 3.162 1 96.31 180 GLU B C 1
ATOM 3738 O O . GLU B 1 180 ? 16.594 16.625 3.322 1 96.31 180 GLU B O 1
ATOM 3743 N N . GLY B 1 181 ? 17.047 14.836 2.039 1 95.31 181 GLY B N 1
ATOM 3744 C CA . GLY B 1 181 ? 16.5 15.359 0.8 1 95.31 181 GLY B CA 1
ATOM 3745 C C . GLY B 1 181 ? 16.406 14.32 -0.302 1 95.31 181 GLY B C 1
ATOM 3746 O O . GLY B 1 181 ? 16.734 13.156 -0.089 1 95.31 181 GLY B O 1
ATOM 3747 N N . HIS B 1 182 ? 15.93 14.742 -1.358 1 97.12 182 HIS B N 1
ATOM 3748 C CA . HIS B 1 182 ? 15.82 13.922 -2.557 1 97.12 182 HIS B CA 1
ATOM 3749 C C . HIS B 1 182 ? 15.883 14.773 -3.818 1 97.12 182 HIS B C 1
ATOM 3751 O O . HIS B 1 182 ? 15.227 15.812 -3.902 1 97.12 182 HIS B O 1
ATOM 3757 N N . PRO B 1 183 ? 16.609 14.312 -4.816 1 95.56 183 PRO B N 1
ATOM 3758 C CA . PRO B 1 183 ? 16.797 15.141 -6.012 1 95.56 183 PRO B CA 1
ATOM 3759 C C . PRO B 1 183 ? 15.508 15.383 -6.777 1 95.56 183 PRO B C 1
ATOM 3761 O O . PRO B 1 183 ? 15.391 16.375 -7.512 1 95.56 183 PRO B O 1
ATOM 3764 N N . GLU B 1 184 ? 14.547 14.484 -6.613 1 95.38 184 GLU B N 1
ATOM 3765 C CA . GLU B 1 184 ? 13.312 14.617 -7.383 1 95.38 184 GLU B CA 1
ATOM 3766 C C . GLU B 1 184 ? 12.133 14.953 -6.473 1 95.38 184 GLU B C 1
ATOM 3768 O O . GLU B 1 184 ? 10.984 14.68 -6.82 1 95.38 184 GLU B O 1
ATOM 3773 N N . GLN B 1 185 ? 12.398 15.445 -5.27 1 97.19 185 GLN B N 1
ATOM 3774 C CA . GLN B 1 185 ? 11.312 15.945 -4.441 1 97.19 185 GLN B CA 1
ATOM 3775 C C . GLN B 1 185 ? 10.656 17.172 -5.07 1 97.19 185 GLN B C 1
ATOM 3777 O O . GLN B 1 185 ? 11.297 17.906 -5.836 1 97.19 185 GLN B O 1
ATOM 3782 N N . VAL B 1 186 ? 9.406 17.406 -4.723 1 96.88 186 VAL B N 1
ATOM 3783 C CA . VAL B 1 186 ? 8.719 18.578 -5.25 1 96.88 186 VAL B CA 1
ATOM 3784 C C . VAL B 1 186 ? 8.281 19.484 -4.102 1 96.88 186 VAL B C 1
ATOM 3786 O O . VAL B 1 186 ? 7.961 19 -3.01 1 96.88 186 VAL B O 1
ATOM 3789 N N . MET B 1 187 ? 8.289 20.781 -4.371 1 97.69 187 MET B N 1
ATOM 3790 C CA . MET B 1 187 ? 7.801 21.797 -3.447 1 97.69 187 MET B CA 1
ATOM 3791 C C . MET B 1 187 ? 6.328 22.109 -3.707 1 97.69 187 MET B C 1
ATOM 3793 O O . MET B 1 187 ? 5.941 22.391 -4.84 1 97.69 187 MET B O 1
ATOM 3797 N N . VAL B 1 188 ? 5.52 22.031 -2.736 1 98.06 188 VAL B N 1
ATOM 3798 C CA . VAL B 1 188 ? 4.09 22.297 -2.855 1 98.06 188 VAL B CA 1
ATOM 3799 C C . VAL B 1 188 ? 3.73 23.547 -2.062 1 98.06 188 VAL B C 1
ATOM 3801 O O . VAL B 1 188 ? 3.977 23.625 -0.856 1 98.06 188 VAL B O 1
ATOM 3804 N N . THR B 1 189 ? 3.236 24.516 -2.709 1 97.69 189 THR B N 1
ATOM 3805 C CA . THR B 1 189 ? 2.715 25.734 -2.096 1 97.69 189 THR B CA 1
ATOM 3806 C C . THR B 1 189 ? 1.194 25.797 -2.221 1 97.69 189 THR B C 1
ATOM 3808 O O . THR B 1 189 ? 0.609 25.109 -3.066 1 97.69 189 THR B O 1
ATOM 3811 N N . CYS B 1 190 ? 0.585 26.531 -1.357 1 97.44 190 CYS B N 1
ATOM 3812 C CA . CYS B 1 190 ? -0.856 26.75 -1.42 1 97.44 190 CYS B CA 1
ATOM 3813 C C . CYS B 1 190 ? -1.267 27.922 -0.553 1 97.44 190 CYS B C 1
ATOM 3815 O O . CYS B 1 190 ? -0.488 28.391 0.284 1 97.44 190 CYS B O 1
ATOM 3817 N N . ASP B 1 191 ? -2.453 28.453 -0.789 1 97.56 191 ASP B N 1
ATOM 3818 C CA . ASP B 1 191 ? -2.986 29.562 -0.013 1 97.56 191 ASP B CA 1
ATOM 3819 C C . ASP B 1 191 ? -3.486 29.094 1.351 1 97.56 191 ASP B C 1
ATOM 3821 O O . ASP B 1 191 ? -3.854 27.938 1.516 1 97.56 191 ASP B O 1
ATOM 3825 N N . ALA B 1 192 ? -3.492 30.078 2.309 1 98.5 192 ALA B N 1
ATOM 3826 C CA . ALA B 1 192 ? -4.125 29.797 3.596 1 98.5 192 ALA B CA 1
ATOM 3827 C C . ALA B 1 192 ? -5.531 29.25 3.406 1 98.5 192 ALA B C 1
ATOM 3829 O O . ALA B 1 192 ? -6.277 29.703 2.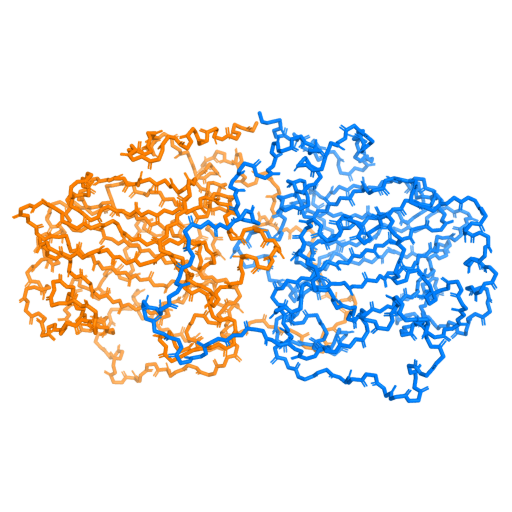537 1 98.5 192 ALA B O 1
ATOM 3830 N N . GLY B 1 193 ? -5.84 28.234 4.234 1 98.69 193 GLY B N 1
ATOM 3831 C CA . GLY B 1 193 ? -7.164 27.625 4.156 1 98.69 193 GLY B CA 1
ATOM 3832 C C . GLY B 1 193 ? -7.199 26.391 3.277 1 98.69 193 GLY B C 1
ATOM 3833 O O . GLY B 1 193 ? -8.211 25.688 3.236 1 98.69 193 GLY B O 1
ATOM 3834 N N . SER B 1 194 ? -6.117 26.109 2.555 1 98.62 194 SER B N 1
ATOM 3835 C CA . SER B 1 194 ? -5.98 24.859 1.805 1 98.62 194 SER B CA 1
ATOM 3836 C C . SER B 1 194 ? -5.484 23.719 2.699 1 98.62 194 SER B C 1
ATOM 3838 O O . SER B 1 194 ? -5 23.969 3.807 1 98.62 194 SER B O 1
ATOM 3840 N N . ALA B 1 195 ? -5.684 22.516 2.209 1 98.88 195 ALA B N 1
ATOM 3841 C CA . ALA B 1 195 ? -5.105 21.359 2.877 1 98.88 195 ALA B CA 1
ATOM 3842 C C . ALA B 1 195 ? -4.34 20.484 1.89 1 98.88 195 ALA B C 1
ATOM 3844 O O . ALA B 1 195 ? -4.711 20.391 0.718 1 98.88 195 ALA B O 1
ATOM 3845 N N . VAL B 1 196 ? -3.277 19.938 2.365 1 98.88 196 VAL B N 1
ATOM 3846 C CA . VAL B 1 196 ? -2.596 18.859 1.664 1 98.88 196 VAL B CA 1
ATOM 3847 C C . VAL B 1 196 ? -2.977 17.516 2.287 1 98.88 196 VAL B C 1
ATO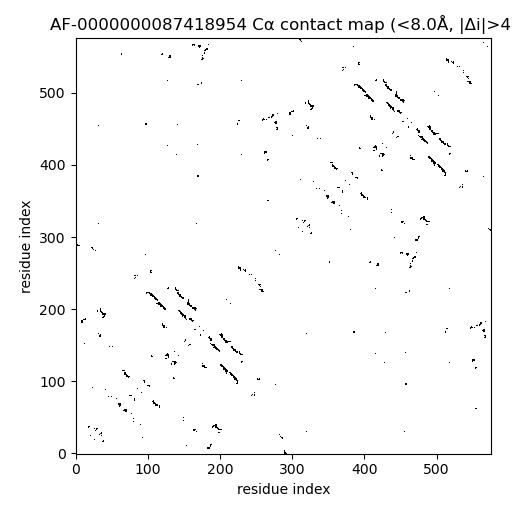M 3849 O O . VAL B 1 196 ? -2.836 17.328 3.498 1 98.88 196 VAL B O 1
ATOM 3852 N N . LEU B 1 197 ? -3.551 16.656 1.491 1 98.94 197 LEU B N 1
ATOM 3853 C CA . LEU B 1 197 ? -3.762 15.266 1.887 1 98.94 197 LEU B CA 1
ATOM 3854 C C . LEU B 1 197 ? -2.611 14.383 1.412 1 98.94 197 LEU B C 1
ATOM 3856 O O . LEU B 1 197 ? -2.123 14.539 0.291 1 98.94 197 LEU B O 1
ATOM 3860 N N . LEU B 1 198 ? -2.189 13.492 2.268 1 98.81 198 LEU B N 1
ATOM 3861 C CA . LEU B 1 198 ? -1.098 12.625 1.828 1 98.81 198 LEU B CA 1
ATOM 3862 C C . LEU B 1 198 ? -1.286 11.203 2.346 1 98.81 198 LEU B C 1
ATOM 3864 O O . LEU B 1 198 ? -1.841 11 3.428 1 98.81 198 LEU B O 1
ATOM 3868 N N . GLN B 1 199 ? -0.826 10.234 1.567 1 98.5 199 GLN B N 1
ATOM 3869 C CA . GLN B 1 199 ? -0.706 8.836 1.968 1 98.5 199 GLN B CA 1
ATOM 3870 C C . GLN B 1 199 ? 0.353 8.656 3.053 1 98.5 199 GLN B C 1
ATOM 3872 O O . GLN B 1 199 ? 1.411 9.289 3.002 1 98.5 199 GLN B O 1
ATOM 3877 N N . GLN B 1 200 ? 0.095 7.785 3.926 1 97.94 200 GLN B N 1
ATOM 3878 C CA . GLN B 1 200 ? 0.957 7.656 5.094 1 97.94 200 GLN B CA 1
ATOM 3879 C C . GLN B 1 200 ? 2.354 7.188 4.699 1 97.94 200 GLN B C 1
ATOM 3881 O O . GLN B 1 200 ? 3.324 7.434 5.422 1 97.94 200 GLN B O 1
ATOM 3886 N N . ASN B 1 201 ? 2.469 6.547 3.494 1 98.38 201 ASN B N 1
ATOM 3887 C CA . ASN B 1 201 ? 3.766 5.973 3.145 1 98.38 201 ASN B CA 1
ATOM 3888 C C . ASN B 1 201 ? 4.477 6.801 2.08 1 98.38 201 ASN B C 1
ATOM 3890 O O . ASN B 1 201 ? 5.48 6.363 1.515 1 98.38 201 ASN B O 1
ATOM 3894 N N . VAL B 1 202 ? 3.977 7.965 1.744 1 98.88 202 VAL B N 1
ATOM 3895 C CA . VAL B 1 202 ? 4.707 8.82 0.812 1 98.88 202 VAL B CA 1
ATOM 3896 C C . VAL B 1 202 ? 5.781 9.602 1.562 1 98.88 202 VAL B C 1
ATOM 3898 O O . VAL B 1 202 ? 5.52 10.156 2.631 1 98.88 202 VAL B O 1
ATOM 3901 N N . PHE B 1 203 ? 6.957 9.594 1.064 1 98.81 203 PHE B N 1
ATOM 3902 C CA . PHE B 1 203 ? 8.008 10.367 1.714 1 98.81 203 PHE B CA 1
ATOM 3903 C C . PHE B 1 203 ? 7.742 11.859 1.567 1 98.81 203 PHE B C 1
ATOM 3905 O O . PHE B 1 203 ? 7.586 12.367 0.452 1 98.81 203 PHE B O 1
ATOM 3912 N N . HIS B 1 204 ? 7.75 12.523 2.721 1 98.75 204 HIS B N 1
ATOM 3913 C CA . HIS B 1 204 ? 7.391 13.938 2.742 1 98.75 204 HIS B CA 1
ATOM 3914 C C . HIS B 1 204 ? 8.078 14.656 3.895 1 98.75 204 HIS B C 1
ATOM 3916 O O . HIS B 1 204 ? 8.703 14.023 4.746 1 98.75 204 HIS B O 1
ATOM 3922 N N . GLY B 1 205 ? 8.031 15.922 3.879 1 97.75 205 GLY B N 1
ATOM 3923 C CA . GLY B 1 205 ? 8.508 16.844 4.891 1 97.75 205 GLY B CA 1
ATOM 3924 C C . GLY B 1 205 ? 8.141 18.297 4.602 1 97.75 205 GLY B C 1
ATOM 3925 O O . GLY B 1 205 ? 7.09 18.562 4.012 1 97.75 205 GLY B O 1
ATOM 3926 N N . ASN B 1 206 ? 8.82 19.156 5.176 1 97.5 206 ASN B N 1
ATOM 3927 C CA . ASN B 1 206 ? 8.688 20.562 4.805 1 97.5 206 ASN B CA 1
ATOM 3928 C C . ASN B 1 206 ? 10.047 21.234 4.691 1 97.5 206 ASN B C 1
ATOM 3930 O O . ASN B 1 206 ? 11.023 20.781 5.285 1 97.5 206 ASN B O 1
ATOM 3934 N N . TYR B 1 207 ? 10.125 22.25 3.877 1 96.81 207 TYR B N 1
ATOM 3935 C CA . TYR B 1 207 ? 11.32 23.062 3.703 1 96.81 207 TYR B CA 1
ATOM 3936 C C . TYR B 1 207 ? 11.531 23.984 4.902 1 96.81 207 TYR B C 1
ATOM 3938 O O . TYR B 1 207 ? 10.625 24.156 5.727 1 96.81 207 TYR B O 1
ATOM 3946 N N . PRO B 1 208 ? 12.719 24.547 5.008 1 97.31 208 PRO B N 1
ATOM 3947 C CA . PRO B 1 208 ? 12.977 25.547 6.055 1 97.31 208 PRO B CA 1
ATOM 3948 C C . PRO B 1 208 ? 12.094 26.781 5.922 1 97.31 208 PRO B C 1
ATOM 3950 O O . PRO B 1 208 ? 11.586 27.078 4.832 1 97.31 208 PRO B O 1
ATOM 3953 N N . ASN B 1 209 ? 11.922 27.438 7.035 1 98.38 209 ASN B N 1
ATOM 3954 C CA . ASN B 1 209 ? 11.297 28.75 7.02 1 98.38 209 ASN B CA 1
ATOM 3955 C C . ASN B 1 209 ? 12.336 29.875 6.957 1 98.38 209 ASN B C 1
ATOM 3957 O O . ASN B 1 209 ? 12.906 30.25 7.977 1 98.38 209 ASN B O 1
ATOM 3961 N N . THR B 1 210 ? 12.5 30.375 5.844 1 97.69 210 THR B N 1
ATOM 3962 C CA . THR B 1 210 ? 13.43 31.484 5.641 1 97.69 210 THR B CA 1
ATOM 3963 C C . THR B 1 210 ? 12.68 32.812 5.539 1 97.69 210 THR B C 1
ATOM 3965 O O . THR B 1 210 ? 13.281 33.844 5.219 1 97.69 210 THR B O 1
ATOM 3968 N N . GLY B 1 211 ? 11.43 32.719 5.734 1 97.62 211 GLY B N 1
ATOM 3969 C CA . GLY B 1 211 ? 10.578 33.875 5.652 1 97.62 211 GLY B CA 1
ATOM 3970 C C . GLY B 1 211 ? 10.492 34.656 6.957 1 97.62 211 GLY B C 1
ATOM 3971 O O . GLY B 1 211 ? 11.406 34.594 7.785 1 97.62 211 GLY B O 1
ATOM 3972 N N . ASP B 1 212 ? 9.406 35.5 7.074 1 97.56 212 ASP B N 1
ATOM 3973 C CA . ASP B 1 212 ? 9.375 36.469 8.172 1 97.56 212 ASP B CA 1
ATOM 3974 C C . ASP B 1 212 ? 8.141 36.25 9.055 1 97.56 212 ASP B C 1
ATOM 3976 O O . ASP B 1 212 ? 7.863 37.062 9.945 1 97.56 212 ASP B O 1
ATOM 3980 N N . PHE B 1 213 ? 7.41 35.219 8.773 1 97.94 213 PHE B N 1
ATOM 3981 C CA . PHE B 1 213 ? 6.293 34.875 9.648 1 97.94 213 PHE B CA 1
ATOM 3982 C C . PHE B 1 213 ? 6.215 33.375 9.883 1 97.94 213 PHE B C 1
ATOM 3984 O O . PHE B 1 213 ? 6.887 32.594 9.188 1 97.94 213 PHE B O 1
ATOM 3991 N N . ALA B 1 214 ? 5.414 32.969 10.805 1 98.31 214 ALA B N 1
ATOM 3992 C CA . ALA B 1 214 ? 5.281 31.562 11.164 1 98.31 214 ALA B CA 1
ATOM 3993 C C . ALA B 1 214 ? 4.207 30.875 10.32 1 98.31 214 ALA B C 1
ATOM 3995 O O . ALA B 1 214 ? 3.16 31.469 10.039 1 98.31 214 ALA B O 1
ATOM 3996 N N . ARG B 1 215 ? 4.465 29.688 9.906 1 97.62 215 ARG B N 1
ATOM 3997 C CA . ARG B 1 215 ? 3.479 28.812 9.281 1 97.62 215 ARG B CA 1
ATOM 3998 C C . ARG B 1 215 ? 2.824 27.906 10.312 1 97.62 215 ARG B C 1
ATOM 4000 O O . ARG B 1 215 ? 3.51 27.141 11.008 1 97.62 215 ARG B O 1
ATOM 4007 N N . GLU B 1 216 ? 1.542 28 10.453 1 98.56 216 GLU B N 1
ATOM 4008 C CA . GLU B 1 216 ? 0.792 27.172 11.398 1 98.56 216 GLU B CA 1
ATOM 4009 C C . GLU B 1 216 ? -0.078 26.156 10.664 1 98.56 216 GLU B C 1
ATOM 4011 O O . GLU B 1 216 ? -0.64 26.453 9.609 1 98.56 216 GLU B O 1
ATOM 4016 N N . MET B 1 217 ? -0.197 24.969 11.258 1 98.44 217 MET B N 1
ATOM 4017 C CA . MET B 1 217 ? -0.912 23.875 10.609 1 98.44 217 MET B CA 1
ATOM 4018 C C . MET B 1 217 ? -1.604 22.984 11.641 1 98.44 217 MET B C 1
ATOM 4020 O O . MET B 1 217 ? -1.083 22.781 12.734 1 98.44 217 MET B O 1
ATOM 4024 N N . LEU B 1 218 ? -2.791 22.578 11.359 1 98.94 218 LEU B N 1
ATOM 4025 C CA . LEU B 1 218 ? -3.49 21.5 12.062 1 98.94 218 LEU B CA 1
ATOM 4026 C C . LEU B 1 218 ? -3.527 20.234 11.211 1 98.94 218 LEU B C 1
ATOM 4028 O O . LEU B 1 218 ? -4.004 20.266 10.078 1 98.94 218 LEU B O 1
ATOM 4032 N N . ALA B 1 219 ? -3.01 19.156 11.719 1 98.81 219 ALA B N 1
ATOM 4033 C CA . ALA B 1 219 ? -2.854 17.891 10.992 1 98.81 219 ALA B CA 1
ATOM 4034 C C . ALA B 1 219 ? -3.738 16.812 11.586 1 98.81 219 ALA B C 1
ATOM 4036 O O . ALA B 1 219 ? -3.625 16.484 12.773 1 98.81 219 ALA B O 1
ATOM 4037 N N . ILE B 1 220 ? -4.605 16.234 10.805 1 98.88 220 ILE B N 1
ATOM 4038 C CA . ILE B 1 220 ? -5.523 15.203 11.273 1 98.88 220 ILE B CA 1
ATOM 4039 C C . ILE B 1 220 ? -5.332 13.93 10.445 1 98.88 220 ILE B C 1
ATOM 4041 O O . ILE B 1 220 ? -5.266 13.984 9.219 1 98.88 220 ILE B O 1
ATOM 4045 N N . ALA B 1 221 ? -5.238 12.789 11.07 1 98.75 221 ALA B N 1
ATOM 4046 C CA . ALA B 1 221 ? -5.129 11.5 10.391 1 98.75 221 ALA B CA 1
ATOM 4047 C C . ALA B 1 221 ? -6.457 10.742 10.438 1 98.75 221 ALA B C 1
ATOM 4049 O O . ALA B 1 221 ? -7.062 10.602 11.5 1 98.75 221 ALA B O 1
ATOM 4050 N N . TYR B 1 222 ? -6.91 10.352 9.289 1 98.88 222 TYR B N 1
ATOM 4051 C CA . TYR B 1 222 ? -8.125 9.555 9.156 1 98.88 222 TYR B CA 1
ATOM 4052 C C . TYR B 1 222 ? -7.836 8.227 8.477 1 98.88 222 TYR B C 1
ATOM 4054 O O . TYR B 1 222 ? -6.895 8.117 7.688 1 98.88 222 TYR B O 1
ATOM 4062 N N . ARG B 1 223 ? -8.641 7.293 8.758 1 98.56 223 ARG B N 1
ATOM 4063 C CA . ARG B 1 223 ? -8.609 6.012 8.062 1 98.56 223 ARG B CA 1
ATOM 4064 C C . ARG B 1 223 ? -10.008 5.449 7.871 1 98.56 223 ARG B C 1
ATOM 4066 O O . ARG B 1 223 ? -10.938 5.84 8.578 1 98.56 223 ARG B O 1
ATOM 4073 N N . PRO B 1 224 ? -10.242 4.586 6.816 1 98.62 224 PRO B N 1
ATOM 4074 C CA . PRO B 1 224 ? -11.477 3.805 6.84 1 98.62 224 PRO B CA 1
ATOM 4075 C C . PRO B 1 224 ? -11.562 2.855 8.031 1 98.62 224 PRO B C 1
ATOM 4077 O O . PRO B 1 224 ? -10.547 2.287 8.445 1 98.62 224 PRO B O 1
ATOM 4080 N N . ALA B 1 225 ? -12.68 2.604 8.562 1 98.06 225 ALA B N 1
ATOM 4081 C CA . ALA B 1 225 ? -12.883 1.885 9.82 1 98.06 225 ALA B CA 1
ATOM 4082 C C . ALA B 1 225 ? -12.312 0.471 9.742 1 98.06 225 ALA B C 1
ATOM 4084 O O . ALA B 1 225 ? -11.82 -0.062 10.734 1 98.06 225 ALA B O 1
ATOM 4085 N N . TRP B 1 226 ? -12.312 -0.126 8.617 1 97.94 226 TRP B N 1
ATOM 4086 C CA . TRP B 1 226 ? -11.883 -1.515 8.5 1 97.94 226 TRP B CA 1
ATOM 4087 C C . TRP B 1 226 ? -10.391 -1.644 8.766 1 97.94 226 TRP B C 1
ATOM 4089 O O . TRP B 1 226 ? -9.914 -2.707 9.172 1 97.94 226 TRP B O 1
ATOM 4099 N N . ALA B 1 227 ? -9.68 -0.574 8.539 1 98.31 227 ALA B N 1
ATOM 4100 C CA . ALA B 1 227 ? -8.219 -0.651 8.461 1 98.31 227 ALA B CA 1
ATOM 4101 C C . ALA B 1 227 ? -7.582 -0.3 9.805 1 98.31 227 ALA B C 1
ATOM 4103 O O . ALA B 1 227 ? -6.75 0.607 9.883 1 98.31 227 ALA B O 1
ATOM 4104 N N . GLY B 1 228 ? -7.883 -1.082 10.805 1 98 228 GLY B N 1
ATOM 4105 C CA . GLY B 1 228 ? -7.383 -0.839 12.148 1 98 228 GLY B CA 1
ATOM 4106 C C . GLY B 1 228 ? -5.891 -1.077 12.289 1 98 228 GLY B C 1
ATOM 4107 O O . GLY B 1 228 ? -5.266 -1.656 11.391 1 98 228 GLY B O 1
ATOM 4108 N N . PRO B 1 229 ? -5.348 -0.608 13.383 1 98 229 PRO B N 1
ATOM 4109 C CA . PRO B 1 229 ? -3.895 -0.651 13.578 1 98 229 PRO B CA 1
ATOM 4110 C C . PRO B 1 229 ? -3.385 -2.053 13.898 1 98 229 PRO B C 1
ATOM 4112 O O . PRO B 1 229 ? -4.172 -2.934 14.258 1 98 229 PRO B O 1
ATOM 4115 N N . ALA B 1 230 ? -2.105 -2.227 13.719 1 95.69 230 ALA B N 1
ATOM 4116 C CA . ALA B 1 230 ? -1.454 -3.51 13.977 1 95.69 230 ALA B CA 1
ATOM 4117 C C . ALA B 1 230 ? -1.385 -3.801 15.469 1 95.69 230 ALA B C 1
ATOM 4119 O O . ALA B 1 230 ? -1.394 -4.965 15.883 1 95.69 230 ALA B O 1
ATOM 4120 N N . GLY B 1 231 ? -1.272 -2.793 16.266 1 95.69 231 GLY B N 1
ATOM 4121 C CA . GLY B 1 231 ? -1.247 -2.896 17.719 1 95.69 231 GLY B CA 1
ATOM 4122 C C . GLY B 1 231 ? -2.297 -2.037 18.391 1 95.69 231 GLY B C 1
ATOM 4123 O O . GLY B 1 231 ? -2.936 -1.203 17.75 1 95.69 231 GLY B O 1
ATOM 4124 N N . GLU B 1 232 ? -2.43 -2.174 19.656 1 96.31 232 GLU B N 1
ATOM 4125 C CA . GLU B 1 232 ? -3.494 -1.507 20.391 1 96.31 232 GLU B CA 1
ATOM 4126 C C . GLU B 1 232 ? -3.23 -0.009 20.516 1 96.31 232 GLU B C 1
ATOM 4128 O O . GLU B 1 232 ? -2.104 0.406 20.797 1 96.31 232 GLU B O 1
ATOM 4133 N N . VAL B 1 233 ? -4.266 0.734 20.281 1 97.19 233 VAL B N 1
ATOM 4134 C CA . VAL B 1 233 ? -4.273 2.184 20.453 1 97.19 233 VAL B CA 1
ATOM 4135 C C . VAL B 1 233 ? -5.262 2.568 21.562 1 97.19 233 VAL B C 1
ATOM 4137 O O . VAL B 1 233 ? -6.375 2.043 21.609 1 97.19 233 VAL B O 1
ATOM 4140 N N . ARG B 1 234 ? -4.867 3.469 22.406 1 95.44 234 ARG B N 1
ATOM 4141 C CA . ARG B 1 234 ? -5.754 3.92 23.469 1 95.44 234 ARG B CA 1
ATOM 4142 C C . ARG B 1 234 ? -7.043 4.504 22.891 1 95.44 234 ARG B C 1
ATOM 4144 O O . ARG B 1 234 ? -7.008 5.352 22 1 95.44 234 ARG B O 1
ATOM 4151 N N . GLU B 1 235 ? -8.156 4.078 23.484 1 95.5 235 GLU B N 1
ATOM 4152 C CA . GLU B 1 235 ? -9.445 4.664 23.125 1 95.5 235 GLU B CA 1
ATOM 4153 C C . GLU B 1 235 ? -9.711 5.941 23.906 1 95.5 235 GLU B C 1
ATOM 4155 O O . GLU B 1 235 ? -9.203 6.113 25.016 1 95.5 235 GLU B O 1
ATOM 4160 N N . TRP B 1 236 ? -10.469 6.832 23.312 1 93.88 236 TRP B N 1
ATOM 4161 C CA . TRP B 1 236 ? -10.938 7.984 24.078 1 93.88 236 TRP B CA 1
ATOM 4162 C C . TRP B 1 236 ? -11.984 7.574 25.109 1 93.88 236 TRP B C 1
ATOM 4164 O O . TRP B 1 236 ? -12.836 6.723 24.828 1 93.88 236 TRP B O 1
ATOM 4174 N N . ASP B 1 237 ? -11.906 8.156 26.281 1 91.62 237 ASP B N 1
ATOM 4175 C CA . ASP B 1 237 ? -12.859 7.816 27.344 1 91.62 237 ASP B CA 1
ATOM 4176 C C . ASP B 1 237 ? -14.172 8.586 27.156 1 91.62 237 ASP B C 1
ATOM 4178 O O . ASP B 1 237 ? -14.195 9.625 26.5 1 91.62 237 ASP B O 1
ATOM 4182 N N . ALA B 1 238 ? -15.141 8.016 27.812 1 91.38 238 ALA B N 1
ATOM 4183 C CA . ALA B 1 238 ? -16.469 8.625 27.734 1 91.38 238 ALA B CA 1
ATOM 4184 C C . ALA B 1 238 ? -16.438 10.07 28.219 1 91.38 238 ALA B C 1
ATOM 4186 O O . ALA B 1 238 ? -17.141 10.93 27.672 1 91.38 238 ALA B O 1
ATOM 4187 N N . SER B 1 239 ? -15.648 10.297 29.219 1 93.94 239 SER B N 1
ATOM 4188 C CA . SER B 1 239 ? -15.562 11.641 29.781 1 93.94 239 SER B CA 1
ATOM 4189 C C . SER B 1 239 ? -14.945 12.617 28.781 1 93.94 239 SER B C 1
ATOM 4191 O O . SER B 1 239 ? -15.336 13.781 28.734 1 93.94 239 SER B O 1
ATOM 4193 N N . GLU B 1 240 ? -13.992 12.133 27.969 1 92.5 240 GLU B N 1
ATOM 4194 C CA . GLU B 1 240 ? -13.367 12.953 26.953 1 92.5 240 GLU B CA 1
ATOM 4195 C C . GLU B 1 240 ? -14.352 13.289 25.828 1 92.5 240 GLU B C 1
ATOM 4197 O O . GLU B 1 240 ? -14.305 14.383 25.266 1 92.5 240 GLU B O 1
ATOM 4202 N N . LEU B 1 241 ? -15.266 12.375 25.609 1 95 241 LEU B N 1
ATOM 4203 C CA . LEU B 1 241 ? -16.156 12.508 24.453 1 95 241 LEU B CA 1
ATOM 4204 C C . LEU B 1 241 ? -17.469 13.164 24.844 1 95 241 LEU B C 1
ATOM 4206 O O . LEU B 1 241 ? -18.297 13.484 23.984 1 95 241 LEU B O 1
ATOM 4210 N N . ALA B 1 242 ? -17.672 13.398 26.109 1 92.56 242 ALA B N 1
ATOM 4211 C CA . ALA B 1 242 ? -18.969 13.844 26.641 1 92.56 242 ALA B CA 1
ATOM 4212 C C . ALA B 1 242 ? -19.375 15.18 26.031 1 92.56 242 ALA B C 1
ATOM 4214 O O . ALA B 1 242 ? -20.562 15.406 25.766 1 92.56 242 ALA B O 1
ATOM 4215 N N . ASN B 1 243 ? -18.453 16.047 25.688 1 91.25 243 ASN B N 1
ATOM 4216 C CA . ASN B 1 243 ? -18.781 17.391 25.203 1 91.25 243 ASN B CA 1
ATOM 4217 C C . ASN B 1 243 ? -18.438 17.547 23.734 1 91.25 243 ASN B C 1
ATOM 4219 O O . ASN B 1 243 ? -18.484 18.656 23.203 1 91.25 243 ASN B O 1
ATOM 4223 N N . VAL B 1 244 ? -18.078 16.484 23.156 1 95.5 244 VAL B N 1
ATOM 4224 C CA . VAL B 1 244 ? -17.781 16.5 21.734 1 95.5 244 VAL B CA 1
ATOM 4225 C C . VAL B 1 244 ? -19.062 16.422 20.922 1 95.5 244 VAL B C 1
ATOM 4227 O O . VAL B 1 244 ? -19.938 15.602 21.219 1 95.5 244 VAL B O 1
ATOM 4230 N N . PRO B 1 245 ? -19.281 17.328 19.922 1 96.38 245 PRO B N 1
ATOM 4231 C CA . PRO B 1 245 ? -20.484 17.266 19.094 1 96.38 245 PRO B CA 1
ATOM 4232 C C . PRO B 1 245 ? -20.688 15.883 18.469 1 96.38 245 PRO B C 1
ATOM 4234 O O . PRO B 1 245 ? -19.719 15.203 18.125 1 96.38 245 PRO B O 1
ATOM 4237 N N . PRO B 1 246 ? -21.953 15.484 18.25 1 95.31 246 PRO B N 1
ATOM 4238 C CA . PRO B 1 246 ? -22.25 14.141 17.75 1 95.31 246 PRO B CA 1
ATOM 4239 C C . PRO B 1 246 ? -21.562 13.836 16.422 1 95.31 246 PRO B C 1
ATOM 4241 O O . PRO B 1 246 ? -21.078 12.719 16.219 1 95.31 246 PRO B O 1
ATOM 4244 N N . GLU B 1 247 ? -21.516 14.805 15.523 1 95.62 247 GLU B N 1
ATOM 4245 C CA . GLU B 1 247 ? -20.922 14.578 14.203 1 95.62 247 GLU B CA 1
ATOM 4246 C C . GLU B 1 247 ? -19.422 14.312 14.312 1 95.62 247 GLU B C 1
ATOM 4248 O O . GLU B 1 247 ? -18.844 13.625 13.461 1 95.62 247 GLU B O 1
ATOM 4253 N N . VAL B 1 248 ? -18.766 14.875 15.328 1 98.12 248 VAL B N 1
ATOM 4254 C CA . VAL B 1 248 ? -17.344 14.648 15.57 1 98.12 248 VAL B CA 1
ATOM 4255 C C . VAL B 1 248 ? -17.156 13.32 16.297 1 98.12 248 VAL B C 1
ATOM 4257 O O . VAL B 1 248 ? -16.234 12.555 15.977 1 98.12 248 VAL B O 1
ATOM 4260 N N . ARG B 1 249 ? -18.016 12.977 17.203 1 97.06 249 ARG B N 1
ATOM 4261 C CA . ARG B 1 249 ? -17.906 11.797 18.047 1 97.06 249 ARG B CA 1
ATOM 4262 C C . ARG B 1 249 ? -17.891 10.523 17.219 1 97.06 249 ARG B C 1
ATOM 4264 O O . ARG B 1 249 ? -17.172 9.57 17.531 1 97.06 249 ARG B O 1
ATOM 4271 N N . THR B 1 250 ? -18.656 10.461 16.188 1 95.88 250 THR B N 1
ATOM 4272 C CA . THR B 1 250 ? -18.734 9.289 15.32 1 95.88 250 THR B CA 1
ATOM 4273 C C . THR B 1 250 ? -17.375 8.984 14.711 1 95.88 250 THR B C 1
ATOM 4275 O O . THR B 1 250 ? -17.047 7.828 14.43 1 95.88 250 THR B O 1
ATOM 4278 N N . LEU B 1 251 ? -16.547 10.031 14.539 1 98.31 251 LEU B N 1
ATOM 4279 C CA . LEU B 1 251 ? -15.219 9.875 13.938 1 98.31 251 LEU B CA 1
ATOM 4280 C C . LEU B 1 251 ? -14.18 9.5 14.984 1 98.31 251 LEU B C 1
ATOM 4282 O O . LEU B 1 251 ? -13.07 9.086 14.648 1 98.31 251 LEU B O 1
ATOM 4286 N N . MET B 1 252 ? -14.531 9.656 16.25 1 97.62 252 MET B N 1
ATOM 4287 C CA . MET B 1 252 ? -13.555 9.508 17.328 1 97.62 252 MET B CA 1
ATOM 4288 C C . MET B 1 252 ? -13.789 8.219 18.109 1 97.62 252 MET B C 1
ATOM 4290 O O . MET B 1 252 ? -13.297 8.062 19.219 1 97.62 252 MET B O 1
ATOM 4294 N N . THR B 1 253 ? -14.547 7.223 17.516 1 92.81 253 THR B N 1
ATOM 4295 C CA . THR B 1 253 ? -14.797 5.922 18.141 1 92.81 253 THR B CA 1
ATOM 4296 C C . THR B 1 253 ? -14.242 4.797 17.266 1 92.81 253 THR B C 1
ATOM 4298 O O . THR B 1 253 ? -14.109 4.953 16.047 1 92.81 253 THR B O 1
ATOM 4301 N N . GLY B 1 254 ? -13.82 3.729 17.969 1 95.5 254 GLY B N 1
ATOM 4302 C CA . GLY B 1 254 ? -13.391 2.541 17.234 1 95.5 254 GLY B CA 1
ATOM 4303 C C . GLY B 1 254 ? -11.977 2.639 16.703 1 95.5 254 GLY B C 1
ATOM 4304 O O . GLY B 1 254 ? -11.695 2.205 15.594 1 95.5 254 GLY B O 1
ATOM 4305 N N . ARG B 1 255 ? -11.102 3.258 17.5 1 97.06 255 ARG B N 1
ATOM 4306 C CA . ARG B 1 255 ? -9.727 3.463 17.047 1 97.06 255 ARG B CA 1
ATOM 4307 C C . ARG B 1 255 ? -9.031 2.129 16.781 1 97.06 255 ARG B C 1
ATOM 4309 O O . ARG B 1 255 ? -8.07 2.062 16.016 1 97.06 255 ARG B O 1
ATOM 4316 N N . ASN B 1 256 ? -9.555 1.025 17.422 1 97.88 256 ASN B N 1
ATOM 4317 C CA . ASN B 1 256 ? -8.938 -0.284 17.25 1 97.88 256 ASN B CA 1
ATOM 4318 C C . ASN B 1 256 ? -9.789 -1.187 16.359 1 97.88 256 ASN B C 1
ATOM 4320 O O . ASN B 1 256 ? -9.477 -2.367 16.188 1 97.88 256 ASN B O 1
ATOM 4324 N N . ARG B 1 257 ? -10.844 -0.633 15.828 1 97.12 257 ARG B N 1
ATOM 4325 C CA . ARG B 1 257 ? -11.758 -1.44 15.023 1 97.12 257 ARG B CA 1
ATOM 4326 C C . ARG B 1 257 ? -11.062 -1.972 13.773 1 97.12 257 ARG B C 1
ATOM 4328 O O . ARG B 1 257 ? -10.367 -1.229 13.086 1 97.12 257 ARG B O 1
ATOM 4335 N N . ARG B 1 258 ? -11.273 -3.281 13.484 1 96.31 258 ARG B N 1
ATOM 4336 C CA . ARG B 1 258 ? -10.898 -3.986 12.258 1 96.31 258 ARG B CA 1
ATOM 4337 C C . ARG B 1 258 ? -12.094 -4.723 11.664 1 96.31 258 ARG B C 1
ATOM 4339 O O . ARG B 1 258 ? -12.938 -5.238 12.398 1 96.31 258 ARG B O 1
ATOM 4346 N N . VAL B 1 259 ? -12.188 -4.695 10.414 1 95.38 259 VAL B N 1
ATOM 4347 C CA . VAL B 1 259 ? -13.094 -5.621 9.742 1 95.38 259 VAL B CA 1
ATOM 4348 C C . VAL B 1 259 ? -12.297 -6.719 9.047 1 95.38 259 VAL B C 1
ATOM 4350 O O . VAL B 1 259 ? -11.656 -6.473 8.023 1 95.38 259 VAL B O 1
ATOM 4353 N N . TRP B 1 260 ? -12.219 -7.91 9.617 1 92.12 260 TRP B N 1
ATOM 4354 C CA . TRP B 1 260 ? -11.445 -9.016 9.078 1 92.12 260 TRP B CA 1
ATOM 4355 C C . TRP B 1 260 ? -12.148 -10.352 9.328 1 92.12 260 TRP B C 1
ATOM 4357 O O . TRP B 1 260 ? -13.117 -10.414 10.086 1 92.12 260 TRP B O 1
ATOM 4367 N N . PHE B 1 261 ? -11.734 -11.312 8.555 1 90.31 261 PHE B N 1
ATOM 43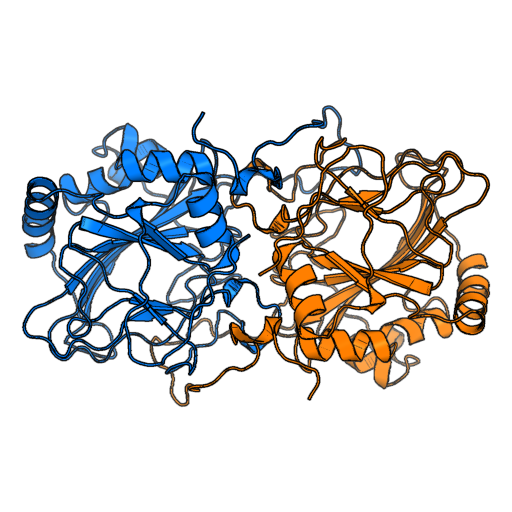68 C CA . PHE B 1 261 ? -12.281 -12.664 8.594 1 90.31 261 PHE B CA 1
ATOM 4369 C C . PHE B 1 261 ? -11.172 -13.703 8.664 1 90.31 261 PHE B C 1
ATOM 4371 O O . PHE B 1 261 ? -10.906 -14.406 7.684 1 90.31 261 PHE B O 1
ATOM 4378 N N . PRO B 1 262 ? -10.555 -13.898 9.781 1 85.94 262 PRO B N 1
ATOM 4379 C CA . PRO B 1 262 ? -9.375 -14.758 9.898 1 85.94 262 PRO B CA 1
ATOM 4380 C C . PRO B 1 262 ? -9.656 -16.203 9.508 1 85.94 262 PRO B C 1
ATOM 4382 O O . PRO B 1 262 ? -8.766 -16.906 9.016 1 85.94 262 PRO B O 1
ATOM 4385 N N . GLU B 1 263 ? -10.836 -16.641 9.805 1 84.62 263 GLU B N 1
ATOM 4386 C CA . GLU B 1 263 ? -11.203 -18.016 9.469 1 84.62 263 GLU B CA 1
ATOM 4387 C C . GLU B 1 263 ? -11.781 -18.109 8.062 1 84.62 263 GLU B C 1
ATOM 4389 O O . GLU B 1 263 ? -12.172 -19.188 7.621 1 84.62 263 GLU B O 1
ATOM 4394 N N . GLY B 1 264 ? -11.781 -16.906 7.383 1 72.81 264 GLY B N 1
ATOM 4395 C CA . GLY B 1 264 ? -12.531 -16.875 6.137 1 72.81 264 GLY B CA 1
ATOM 4396 C C . GLY B 1 264 ? -12.188 -18 5.195 1 72.81 264 GLY B C 1
ATOM 4397 O O . GLY B 1 264 ? -11.172 -18.688 5.379 1 72.81 264 GLY B O 1
ATOM 4398 N N . GLY B 1 265 ? -13.047 -18.391 4.27 1 78.88 265 GLY B N 1
ATOM 4399 C CA . GLY B 1 265 ? -12.992 -19.453 3.291 1 78.88 265 GLY B CA 1
ATOM 4400 C C . GLY B 1 265 ? -12.727 -18.969 1.88 1 78.88 265 GLY B C 1
ATOM 4401 O O . GLY B 1 265 ? -12.781 -17.766 1.614 1 78.88 265 GLY B O 1
ATOM 4402 N N . ASN B 1 266 ? -12.406 -19.844 1.084 1 84.94 266 ASN B N 1
ATOM 4403 C CA . ASN B 1 266 ? -12.109 -19.562 -0.313 1 84.94 266 ASN B CA 1
ATOM 4404 C C . ASN B 1 266 ? -13.328 -19 -1.044 1 84.94 266 ASN B C 1
ATOM 4406 O O . ASN B 1 266 ? -13.195 -18.125 -1.904 1 84.94 266 ASN B O 1
ATOM 4410 N N . LYS B 1 267 ? -14.523 -19.5 -0.644 1 89.75 267 LYS B N 1
ATOM 4411 C CA . LYS B 1 267 ? -15.758 -19.062 -1.283 1 89.75 267 LYS B CA 1
ATOM 4412 C C . LYS B 1 267 ? -16.875 -18.875 -0.256 1 89.75 267 LYS B C 1
ATOM 4414 O O . LYS B 1 267 ? -17.828 -19.641 -0.223 1 89.75 267 LYS B O 1
ATOM 4419 N N . PRO B 1 268 ? -16.812 -17.812 0.473 1 88.5 268 PRO B N 1
ATOM 4420 C CA . PRO B 1 268 ? -17.891 -17.578 1.434 1 88.5 268 PRO B CA 1
ATOM 4421 C C . PRO B 1 268 ? -19.234 -17.297 0.758 1 88.5 268 PRO B C 1
ATOM 4423 O O . PRO B 1 268 ? -19.266 -16.828 -0.38 1 88.5 268 PRO B O 1
ATOM 4426 N N . ALA B 1 269 ? -20.234 -17.641 1.468 1 87.81 269 ALA B N 1
ATOM 4427 C CA . ALA B 1 269 ? -21.562 -17.406 0.936 1 87.81 269 ALA B CA 1
ATOM 4428 C C . ALA B 1 269 ? -21.844 -15.906 0.82 1 87.81 269 ALA B C 1
ATOM 4430 O O . ALA B 1 269 ? -21.359 -15.109 1.626 1 87.81 269 ALA B O 1
ATOM 4431 N N . GLY B 1 270 ? -22.578 -15.547 -0.176 1 90.25 270 GLY B N 1
ATOM 4432 C CA . GLY B 1 270 ? -23.062 -14.18 -0.297 1 90.25 270 GLY B CA 1
ATOM 4433 C C . GLY B 1 270 ? -22.016 -13.234 -0.871 1 90.25 270 GLY B C 1
ATOM 4434 O O . GLY B 1 270 ? -22.109 -12.016 -0.681 1 90.25 270 GLY B O 1
ATOM 4435 N N . MET B 1 271 ? -21.031 -13.719 -1.511 1 93.06 271 MET B N 1
ATOM 4436 C CA . MET B 1 271 ? -20.047 -12.852 -2.158 1 93.06 271 MET B CA 1
ATOM 4437 C C . MET B 1 271 ? -20.703 -11.938 -3.178 1 93.06 271 MET B C 1
ATOM 4439 O O . MET B 1 271 ? -21.594 -12.367 -3.928 1 93.06 271 MET B O 1
ATOM 4443 N N . GLN B 1 272 ? -20.266 -10.719 -3.131 1 95.31 272 GLN B N 1
ATOM 4444 C CA . GLN B 1 272 ? -20.781 -9.75 -4.082 1 95.31 272 GLN B CA 1
ATOM 4445 C C . GLN B 1 272 ? -20.078 -9.859 -5.43 1 95.31 272 GLN B C 1
ATOM 4447 O O . GLN B 1 272 ? -19.031 -10.5 -5.531 1 95.31 272 GLN B O 1
ATOM 4452 N N . ASP B 1 273 ? -20.75 -9.258 -6.508 1 96.06 273 ASP B N 1
ATOM 4453 C CA . ASP B 1 273 ? -20.156 -9.273 -7.84 1 96.06 273 ASP B CA 1
ATOM 4454 C C . ASP B 1 273 ? -19.906 -7.852 -8.352 1 96.06 273 ASP B C 1
ATOM 4456 O O . ASP B 1 273 ? -19.734 -7.637 -9.547 1 96.06 273 ASP B O 1
ATOM 4460 N N . THR B 1 274 ? -20.031 -6.926 -7.418 1 96.31 274 THR B N 1
ATOM 4461 C CA . THR B 1 274 ? -19.688 -5.531 -7.676 1 96.31 274 THR B CA 1
ATOM 4462 C C . THR B 1 274 ? -19.016 -4.906 -6.453 1 96.31 274 THR B C 1
ATOM 4464 O O . THR B 1 274 ? -19.25 -5.344 -5.324 1 96.31 274 THR B O 1
ATOM 4467 N N . ALA B 1 275 ? -18.219 -4.031 -6.68 1 97.69 275 ALA B N 1
ATOM 4468 C CA . ALA B 1 275 ? -17.531 -3.227 -5.684 1 97.69 275 ALA B CA 1
ATOM 4469 C C . ALA B 1 275 ? -17.062 -1.899 -6.277 1 97.69 275 ALA B C 1
ATOM 4471 O O . ALA B 1 275 ? -15.938 -1.794 -6.773 1 97.69 275 ALA B O 1
ATOM 4472 N N . THR B 1 276 ? -17.828 -0.895 -6.176 1 96.75 276 THR B N 1
ATOM 4473 C CA . THR B 1 276 ? -17.594 0.346 -6.906 1 96.75 276 THR B CA 1
ATOM 4474 C C . THR B 1 276 ? -16.359 1.07 -6.371 1 96.75 276 THR B C 1
ATOM 4476 O O . THR B 1 276 ? -15.695 1.802 -7.105 1 96.75 276 THR B O 1
ATOM 4479 N N . GLY B 1 277 ? -16.062 0.832 -5.125 1 97.94 277 GLY B N 1
ATOM 4480 C CA . GLY B 1 277 ? -14.922 1.488 -4.5 1 97.94 277 GLY B CA 1
ATOM 4481 C C . GLY B 1 277 ? -13.594 1.049 -5.078 1 97.94 277 GLY B C 1
ATOM 4482 O O . GLY B 1 277 ? -12.562 1.68 -4.828 1 97.94 277 GLY B O 1
ATOM 4483 N N . ILE B 1 278 ? -13.609 -0.069 -5.922 1 98.25 278 ILE B N 1
ATOM 4484 C CA . ILE B 1 278 ? -12.359 -0.53 -6.5 1 98.25 278 ILE B CA 1
ATOM 4485 C C . ILE B 1 278 ? -12.469 -0.557 -8.023 1 98.25 278 ILE B C 1
ATOM 4487 O O . ILE B 1 278 ? -11.648 -1.178 -8.703 1 98.25 278 ILE B O 1
ATOM 4491 N N . ASN B 1 279 ? -13.492 0.124 -8.562 1 97.38 279 ASN B N 1
ATOM 4492 C CA . ASN B 1 279 ? -13.562 0.269 -10.008 1 97.38 279 ASN B CA 1
ATOM 4493 C C . ASN B 1 279 ? -12.297 0.921 -10.57 1 97.38 279 ASN B C 1
ATOM 4495 O O . ASN B 1 279 ? -11.906 2.002 -10.125 1 97.38 279 ASN B O 1
ATOM 4499 N N . PRO B 1 280 ? -11.664 0.258 -11.523 1 96.5 280 PRO B N 1
ATOM 4500 C CA . PRO B 1 280 ? -10.602 0.986 -12.219 1 96.5 280 PRO B CA 1
ATOM 4501 C C . PRO B 1 280 ? -11.078 2.324 -12.781 1 96.5 280 PRO B C 1
ATOM 4503 O O . PRO B 1 280 ? -10.305 3.285 -12.828 1 96.5 280 PRO B O 1
ATOM 4506 N N . SER B 1 281 ? -12.305 2.477 -13.125 1 95.88 281 SER B N 1
ATOM 4507 C CA . SER B 1 281 ? -12.867 3.662 -13.766 1 95.88 281 SER B CA 1
ATOM 4508 C C . SER B 1 281 ? -13.117 4.773 -12.75 1 95.88 281 SER B C 1
ATOM 4510 O O . SER B 1 281 ? -13.531 5.871 -13.109 1 95.88 281 SER B O 1
ATOM 4512 N N . ARG B 1 282 ? -12.789 4.555 -11.43 1 95.69 282 ARG B N 1
ATOM 4513 C CA . ARG B 1 282 ? -13.062 5.555 -10.406 1 95.69 282 ARG B CA 1
ATOM 4514 C C . ARG B 1 282 ? -12.219 6.809 -10.633 1 95.69 282 ARG B C 1
ATOM 4516 O O . ARG B 1 282 ? -12.531 7.871 -10.094 1 95.69 282 ARG B O 1
ATOM 4523 N N . TRP B 1 283 ? -11.133 6.645 -11.43 1 95.88 283 TRP B N 1
ATOM 4524 C CA . TRP B 1 283 ? -10.258 7.773 -11.727 1 95.88 283 TRP B CA 1
ATOM 4525 C C . TRP B 1 283 ? -10.891 8.695 -12.766 1 95.88 283 TRP B C 1
ATOM 4527 O O . TRP B 1 283 ? -10.469 9.844 -12.922 1 95.88 283 TRP B O 1
ATOM 4537 N N . GLY B 1 284 ? -11.82 8.266 -13.586 1 85.56 284 GLY B N 1
ATOM 4538 C CA . GLY B 1 284 ? -12.453 9.055 -14.633 1 85.56 284 GLY B CA 1
ATOM 4539 C C . GLY B 1 284 ? -13.875 9.461 -14.297 1 85.56 284 GLY B C 1
ATOM 4540 O O . GLY B 1 284 ? -14.594 9.984 -15.156 1 85.56 284 GLY B O 1
ATOM 4541 N N . ARG B 1 285 ? -14.445 9.047 -13.125 1 62.22 285 ARG B N 1
ATOM 4542 C CA . ARG B 1 285 ? -15.828 9.344 -12.758 1 62.22 285 ARG B CA 1
ATOM 4543 C C . ARG B 1 285 ? -16.047 10.852 -12.617 1 62.22 285 ARG B C 1
ATOM 4545 O O . ARG B 1 285 ? -15.273 11.531 -11.938 1 62.22 285 ARG B O 1
ATOM 4552 N N . ALA B 1 286 ? -16.766 11.289 -13.672 1 50.75 286 ALA B N 1
ATOM 4553 C CA . ALA B 1 286 ? -17.297 12.641 -13.484 1 50.75 286 ALA B CA 1
ATOM 4554 C C . ALA B 1 286 ? -18.297 12.68 -12.336 1 50.75 286 ALA B C 1
ATOM 4556 O O . ALA B 1 286 ? -18.875 11.656 -11.977 1 50.75 286 ALA B O 1
ATOM 4557 N N . GLU B 1 287 ? -18.297 13.633 -11.273 1 45.34 287 GLU B N 1
ATOM 4558 C CA . GLU B 1 287 ? -19.297 13.828 -10.234 1 45.34 287 GLU B CA 1
ATOM 4559 C C . GLU B 1 287 ? -20.688 13.484 -10.734 1 45.34 287 GLU B C 1
ATOM 4561 O O . GLU B 1 287 ? -21.109 13.945 -11.805 1 45.34 287 GLU B O 1
ATOM 4566 N N . GLU B 1 288 ? -21.203 12.273 -10.469 1 35.94 288 GLU B N 1
ATOM 4567 C CA . GLU B 1 288 ? -22.641 12.297 -10.703 1 35.94 288 GLU B CA 1
ATOM 4568 C C . GLU B 1 288 ? -23.297 13.5 -10.016 1 35.94 288 GLU B C 1
ATOM 4570 O O . GLU B 1 288 ? -22.922 13.852 -8.891 1 35.94 288 GLU B O 1
#